Protein 9BUF (pdb70)

Secondary structure (DSSP, 8-state):
--SB--EEETTSSSPP-HHHHHHHHS--EEEEEEEEESSSSSEEETTTB-TTT-TTGGGHHHHHHTT-EEEEEEE-SSSB-GGGT-SSHHHHHHHHHHHHHHHT-SEEEEE--GGGTT-HHHHHHHHHHHHHHHHHSTT-EEEEEEEEETTEE-HHHHHHHHHHHHTT----EEEEEE----TT--S-HHHHHHHHHHHHHHHHHHHTT--HHHHHHTEEEEEBPEE-SBTT-EE-HHHHHHHHHHHHHHT-SEE--B-STT-S-BTTBS-SS-BTTB-SS---TTHHHHHHGGG-/--B--EEETTSSSPP-HHHHHHHH---EEEEEEEEESSSSSEEETTTB-TTT-TTGGGHHHHHHTT-EEEEEEE-SSS--GGGS-SSHHHHHHHHHHHHHHHT-SEEEEE--GGGTT-HHHHHHHHHHHHHHHHHSTT-EEEEEEEEETTEE-HHHHHHHHHHHHTT----EEEEEE----TT--S-HHHHHHHHHHHHHHHHHHHTT--HHHHHHHEEEEEB-EE-SBTT-EE-HHHHHHHHHHHHHHT-SEE--B-STTSS-BTTBS-SS-BTTB-SS---TTHHHHHHTT--

InterPro domains:
  IPR001223 Glycoside hydrolase family 18, catalytic domain [PS51910] (209-504)
  IPR001919 Carbohydrate-binding type-2 domain [PF00553] (44-142)
  IPR001919 Carbohydrate-binding type-2 domain [PS51173] (35-145)
  IPR001919 Carbohydrate-binding type-2 domain [SM00637] (42-142)
  IPR008965 CBM2/CBM3, carbohydrate-binding domain superfamily [SSF49384] (39-143)
  IPR012291 CBM2, carbohydrate-binding domain superfamily [G3DSA:2.60.40.290] (36-145)
  IPR017853 Glycoside hydrolase superfamily [SSF51445] (211-474)
  IPR052750 Glycosyl Hydrolase 18 Chitinase [PTHR42976] (32-504)

Foldseek 3Di:
DDFEAAEAQLVDPPGDDQVVCCVVAVDLEYAYDEWADLQALATARLNDHDPVGRPNLVCQVVSVVVVHHYAYEYDDDDHHGSLVRDDALVSNLVRVVCNCVVSVALEYEYEADDPRLQPLVSLLSPLLSQQVNCVVRPNRAYAYEAEWELQEGDPSVLVSLLSNQVSRHDHQAYEYALADRDPVDLDASLNSQLSHQVNHLVSCCVSVVHDSLSSQLRYEYEYEAAQGQNLSYHCYLVSLLSNLVSCVVRVHNHYYYLHLQQQAADPVEADRHDDNRHRNHDDHHCSSVNSRSVND/DFEAAEAQLPDPPGDDQVVLCVVAVDLEYAYDEWADLQALATARVSPHHCVPRPNLVCQVVSVVVVHHYAYEYDDDPHHGNLNHADALCSNLVNVVVNCVVSVALHYEYEADDPRLQPLVSLLSPLLSQQVVCVVPPNRAYAYEAEWWLLEGDPSVLSSLLSSVVNRHDHQAYEYAQADRDPVDQPASLNSQLSHQVNHLVSCCPSVVHDSLSSQQRYEYEYEAAQGQRQSHHHYLVSLLSNLVSCVVRVYNHYYYLHLQQQAADPVEAASHDDNRHRSHHDHHCSSVNSRSVND

B-factor: mean 22.08, std 6.26, range [10.6, 56.47]

Sequence (591 aa):
TARYAPYVDTSLYPAYDLLATADATGVKEFNLAFITSGGSCAPLWGGVTDLANDKVAAQIGALRAKGGDVRVSFGGAAGHELALNCSSSSALAAAYGKVVDQYKLTKVDFDIEGAALPDTAANTRRAQAIAQLQRSHPGLNVSFTLPVMPEGLTQPGVDLLADAKRNGVRVDAVNIMAMDYGPAYSADMGTYAVQAATATQAQIKGVLGLSDAAAWKAVAVTPMIGVNDVSSSEIFTVDDATQLVDDFAKSKGIGWLSMWSSTRDKQCAAGAVNHADATCSSILQQPLAFTKAFAAYKARYAPYVDTSSLYPAYDLLATADATGVKEFNLAFITSGGSCAPLWGGVTDLANDKVAAQIGALRAKGGDVRVSFGGAAGHELALNCSSSSALAAAYGKVVDQYKLTKVDFDIEGAALPDTAANTRRAQAIAQLQRSHPGLNVSFTLPVMPEGLTQPGVDLLADAKRNGVRVDAVNIMAMDYGPAYSADMGTYAVQAATATQAQIKGVVLGLSDAAAWKAVAVTPMIGVNDVSSEIFTVDDATQLVDFAKSKGIGWLSMWSSTRDKQCAAGAVNHADATCSSILQQPLAFTKAFAAYK

Nearest PDB structures (foldseek):
  3afb-assembly2_B  TM=9.431E-01  e=6.168E-26  Pyrococcus furiosus
  2dsk-assembly1_B  TM=9.433E-01  e=1.462E-25  Pyrococcus furiosus
  3n1a-assembly1_A  TM=5.775E-01  e=7.661E-06  Bacillus cereus
  3n17-assembly1_A  TM=5.831E-01  e=2.038E-05  Bacillus cereus
  3n15-assembly1_A  TM=5.873E-01  e=3.623E-05  Bacillus cereus

Organism: Streptomyces venezuelae (strain ATCC 10712 / CBS 650.69 / DSM 40230 / JCM 4526 / NBRC 13096 / PD 04745) (NCBI:txid953739)

Structure (mmCIF, N/CA/C/O backbone):
data_9BUF
#
_entry.id   9BUF
#
_cell.length_a   77.529
_cell.length_b   54.769
_cell.length_c   144.421
_cell.angle_alpha   90.00
_cell.angle_beta   92.13
_cell.angle_gamma   90.00
#
_symmetry.space_group_name_H-M   'I 1 2 1'
#
loop_
_entity.id
_entity.type
_entity.pdbx_description
1 polymer 'Exochitinase 1'
2 non-polymer 'SULFATE ION'
3 non-polymer 'ACETATE ION'
4 water water
#
loop_
_atom_site.group_PDB
_atom_site.id
_atom_site.type_symbol
_atom_site.label_atom_id
_atom_site.label_alt_id
_atom_site.label_comp_id
_atom_site.label_asym_id
_atom_site.label_entity_id
_atom_site.label_seq_id
_atom_site.pdbx_PDB_ins_code
_atom_site.Cartn_x
_atom_site.Cartn_y
_atom_site.Cartn_z
_atom_site.occupancy
_atom_site.B_iso_or_equiv
_atom_site.auth_seq_id
_atom_site.auth_comp_id
_atom_site.auth_asym_id
_atom_site.auth_atom_id
_atom_site.pdbx_PDB_model_num
ATOM 1 N N . THR A 1 14 ? -32.973 -25.801 -6.493 1.00 41.90 14 THR A N 1
ATOM 2 C CA . THR A 1 14 ? -31.746 -26.144 -7.204 1.00 41.43 14 THR A CA 1
ATOM 3 C C . THR A 1 14 ? -32.059 -26.169 -8.699 1.00 36.19 14 THR A C 1
ATOM 4 O O . THR A 1 14 ? -32.988 -26.857 -9.120 1.00 40.14 14 THR A O 1
ATOM 8 N N . ALA A 1 15 ? -31.295 -25.421 -9.493 1.00 29.16 15 ALA A N 1
ATOM 9 C CA . ALA A 1 15 ? -31.557 -25.304 -10.924 1.00 31.67 15 ALA A CA 1
ATOM 10 C C . ALA A 1 15 ? -30.963 -26.484 -11.688 1.00 32.21 15 ALA A C 1
ATOM 11 O O . ALA A 1 15 ? -29.967 -27.085 -11.269 1.00 29.39 15 ALA A O 1
ATOM 13 N N . ARG A 1 16 ? -31.582 -26.818 -12.824 1.00 24.55 16 ARG A N 1
ATOM 14 C CA . ARG A 1 16 ? -31.206 -28.038 -13.527 1.00 21.68 16 ARG A CA 1
ATOM 15 C C . ARG A 1 16 ? -30.176 -27.814 -14.618 1.00 19.49 16 ARG A C 1
ATOM 16 O O . ARG A 1 16 ? -29.616 -28.789 -15.127 1.00 19.07 16 ARG A O 1
ATOM 24 N N . TYR A 1 17 ? -29.900 -26.567 -14.979 1.00 18.37 17 TYR A N 1
ATOM 25 C CA . TYR A 1 17 ? -28.896 -26.288 -15.992 1.00 16.62 17 TYR A CA 1
ATOM 26 C C . TYR A 1 17 ? -28.247 -24.968 -15.622 1.00 17.80 17 TYR A C 1
ATOM 27 O O . TYR A 1 17 ? -28.948 -23.967 -15.451 1.00 19.80 17 TYR A O 1
ATOM 36 N N . ALA A 1 18 ? -26.924 -24.969 -15.467 1.00 19.23 18 ALA A N 1
ATOM 37 C CA . ALA A 1 18 ? -26.194 -23.762 -15.074 1.00 18.84 18 ALA A CA 1
ATOM 38 C C . ALA A 1 18 ? -24.833 -23.800 -15.739 1.00 19.29 18 ALA A C 1
ATOM 39 O O . ALA A 1 18 ? -23.868 -24.341 -15.182 1.00 18.32 18 ALA A O 1
ATOM 41 N N . PRO A 1 19 ? -24.718 -23.241 -16.942 1.00 12.85 19 PRO A N 1
ATOM 42 C CA . PRO A 1 19 ? -23.455 -23.332 -17.684 1.00 15.47 19 PRO A CA 1
ATOM 43 C C . PRO A 1 19 ? -22.360 -22.511 -17.025 1.00 16.73 19 PRO A C 1
ATOM 44 O O . PRO A 1 19 ? -22.625 -21.522 -16.332 1.00 16.73 19 PRO A O 1
ATOM 48 N N . TYR A 1 20 ? -21.118 -22.924 -17.262 1.00 13.79 20 TYR A N 1
ATOM 49 C CA . TYR A 1 20 ? -19.974 -22.199 -16.715 1.00 14.80 20 TYR A CA 1
ATOM 50 C C . TYR A 1 20 ? -19.708 -20.946 -17.531 1.00 15.50 20 TYR A C 1
ATOM 51 O O . TYR A 1 20 ? -19.800 -20.961 -18.768 1.00 13.71 20 TYR A O 1
ATOM 60 N N . VAL A 1 21 ? -19.353 -19.874 -16.827 1.00 14.35 21 VAL A N 1
ATOM 61 C CA . VAL A 1 21 ? -19.000 -18.581 -17.417 1.00 16.37 21 VAL A CA 1
ATOM 62 C C . VAL A 1 21 ? -17.620 -18.197 -16.908 1.00 14.23 21 VAL A C 1
ATOM 63 O O . VAL A 1 21 ? -17.453 -17.922 -15.715 1.00 14.44 21 VAL A O 1
ATOM 67 N N . ASP A 1 22 ? -16.635 -18.159 -17.801 1.00 17.79 22 ASP A N 1
ATOM 68 C CA . ASP A 1 22 ? -15.289 -17.735 -17.423 1.00 16.90 22 ASP A CA 1
ATOM 69 C C . ASP A 1 22 ? -15.263 -16.211 -17.357 1.00 18.24 22 ASP A C 1
ATOM 70 O O . ASP A 1 22 ? -15.317 -15.537 -18.394 1.00 19.44 22 ASP A O 1
ATOM 75 N N . THR A 1 23 ? -15.177 -15.663 -16.139 1.00 17.00 23 THR A N 1
ATOM 76 C CA . THR A 1 23 ? -15.241 -14.216 -15.973 1.00 16.96 23 THR A CA 1
ATOM 77 C C . THR A 1 23 ? -13.972 -13.512 -16.438 1.00 18.09 23 THR A C 1
ATOM 78 O O . THR A 1 23 ? -13.984 -12.286 -16.567 1.00 20.21 23 THR A O 1
ATOM 82 N N . SER A 1 24 ? -12.885 -14.241 -16.689 1.00 19.30 24 SER A N 1
ATOM 83 C CA . SER A 1 24 ? -11.650 -13.592 -17.110 1.00 20.56 24 SER A CA 1
ATOM 84 C C . SER A 1 24 ? -11.708 -13.133 -18.560 1.00 20.26 24 SER A C 1
ATOM 85 O O . SER A 1 24 ? -10.954 -12.232 -18.940 1.00 20.00 24 SER A O 1
ATOM 88 N N . LEU A 1 25 ? -12.589 -13.721 -19.364 1.00 16.81 25 LEU A N 1
ATOM 89 C CA . LEU A 1 25 ? -12.623 -13.425 -20.791 1.00 17.15 25 LEU A CA 1
ATOM 90 C C . LEU A 1 25 ? -13.226 -12.054 -21.048 1.00 16.21 25 LEU A C 1
ATOM 91 O O . LEU A 1 25 ? -14.206 -11.652 -20.412 1.00 16.98 25 LEU A O 1
ATOM 96 N N . TYR A 1 26 ? -12.627 -11.338 -21.989 1.00 20.00 26 TYR A N 1
ATOM 97 C CA . TYR A 1 26 ? -13.059 -10.041 -22.477 1.00 18.47 26 TYR A CA 1
ATOM 98 C C . TYR A 1 26 ? -13.765 -10.189 -23.823 1.00 20.56 26 TYR A C 1
ATOM 99 O O . TYR A 1 26 ? -13.259 -10.879 -24.718 1.00 21.08 26 TYR A O 1
ATOM 108 N N . PRO A 1 27 ? -14.902 -9.516 -24.011 1.00 19.41 27 PRO A N 1
ATOM 109 C CA . PRO A 1 27 ? -15.580 -8.643 -23.043 1.00 18.93 27 PRO A CA 1
ATOM 110 C C . PRO A 1 27 ? -16.308 -9.489 -22.018 1.00 21.15 27 PRO A C 1
ATOM 111 O O . PRO A 1 27 ? -16.517 -10.683 -22.235 1.00 17.27 27 PRO A O 1
ATOM 115 N N . ALA A 1 28 ? -16.614 -8.901 -20.861 1.00 19.69 28 ALA A N 1
ATOM 116 C CA . ALA A 1 28 ? -17.367 -9.600 -19.834 1.00 20.19 28 ALA A CA 1
ATOM 117 C C . ALA A 1 28 ? -18.646 -10.177 -20.426 1.00 18.20 28 ALA A C 1
ATOM 118 O O . ALA A 1 28 ? -19.399 -9.476 -21.108 1.00 19.32 28 ALA A O 1
ATOM 120 N N . TYR A 1 29 ? -18.862 -11.471 -20.180 1.00 18.71 29 TYR A N 1
ATOM 121 C CA . TYR A 1 29 ? -20.087 -12.148 -20.575 1.00 19.06 29 TYR A CA 1
ATOM 122 C C . TYR A 1 29 ? -21.300 -11.406 -20.033 1.00 23.42 29 TYR A C 1
ATOM 123 O O . TYR A 1 29 ? -21.297 -10.943 -18.895 1.00 23.45 29 TYR A O 1
ATOM 132 N N . ASP A 1 30 ? -22.344 -11.285 -20.858 1.00 22.64 30 ASP A N 1
ATOM 133 C CA . ASP A 1 30 ? -23.568 -10.586 -20.466 1.00 22.27 30 ASP A CA 1
ATOM 134 C C . ASP A 1 30 ? -24.553 -11.649 -19.990 1.00 22.74 30 ASP A C 1
ATOM 135 O O . ASP A 1 30 ? -25.208 -12.308 -20.801 1.00 23.86 30 ASP A O 1
ATOM 140 N N . LEU A 1 31 ? -24.660 -11.810 -18.666 1.00 22.16 31 LEU A N 1
ATOM 141 C CA . LEU A 1 31 ? -25.568 -12.812 -18.110 1.00 21.65 31 LEU A CA 1
ATOM 142 C C . LEU A 1 31 ? -27.021 -12.489 -18.439 1.00 23.37 31 LEU A C 1
ATOM 143 O O . LEU A 1 31 ? -27.787 -13.372 -18.851 1.00 22.04 31 LEU A O 1
ATOM 148 N N . LEU A 1 32 ? -27.414 -11.227 -18.278 1.00 22.80 32 LEU A N 1
ATOM 149 C CA . LEU A 1 32 ? -28.807 -10.850 -18.478 1.00 22.31 32 LEU A CA 1
ATOM 150 C C . LEU A 1 32 ? -29.231 -11.015 -19.933 1.00 28.41 32 LEU A C 1
ATOM 151 O O . LEU A 1 32 ? -30.388 -11.355 -20.215 1.00 21.83 32 LEU A O 1
ATOM 156 N N . ALA A 1 33 ? -28.319 -10.747 -20.867 1.00 25.46 33 ALA A N 1
ATOM 157 C CA . ALA A 1 33 ? -28.661 -10.878 -22.275 1.00 25.79 33 ALA A CA 1
ATOM 158 C C . ALA A 1 33 ? -28.934 -12.331 -22.626 1.00 26.00 33 ALA A C 1
ATOM 159 O O . ALA A 1 33 ? -29.837 -12.627 -23.419 1.00 25.45 33 ALA A O 1
ATOM 161 N N . THR A 1 34 ? -28.172 -13.250 -22.030 1.00 26.87 34 THR A N 1
ATOM 162 C CA . THR A 1 34 ? -28.422 -14.670 -22.256 1.00 26.17 34 THR A CA 1
ATOM 163 C C . THR A 1 34 ? -29.741 -15.093 -21.630 1.00 27.28 34 THR A C 1
ATOM 164 O O . THR A 1 34 ? -30.518 -15.834 -22.245 1.00 22.57 34 THR A O 1
ATOM 168 N N . ALA A 1 35 ? -30.030 -14.593 -20.429 1.00 23.26 35 ALA A N 1
ATOM 169 C CA . ALA A 1 35 ? -31.298 -14.911 -19.783 1.00 23.77 35 ALA A CA 1
ATOM 170 C C . ALA A 1 35 ? -32.484 -14.422 -20.609 1.00 24.35 35 ALA A C 1
ATOM 171 O O . ALA A 1 35 ? -33.507 -15.107 -20.701 1.00 29.24 35 ALA A O 1
ATOM 173 N N . ASP A 1 36 ? -32.374 -13.235 -21.209 1.00 27.62 36 ASP A N 1
ATOM 174 C CA . ASP A 1 36 ? -33.458 -12.739 -22.053 1.00 28.11 36 ASP A CA 1
ATOM 175 C C . ASP A 1 36 ? -33.627 -13.598 -23.298 1.00 26.24 36 ASP A C 1
ATOM 176 O O . ASP A 1 36 ? -34.755 -13.867 -23.730 1.00 29.14 36 ASP A O 1
ATOM 181 N N . ALA A 1 37 ? -32.520 -14.047 -23.881 1.00 26.88 37 ALA A N 1
ATOM 182 C CA . ALA A 1 37 ? -32.577 -14.733 -25.164 1.00 23.72 37 ALA A CA 1
ATOM 183 C C . ALA A 1 37 ? -32.975 -16.196 -25.023 1.00 25.94 37 ALA A C 1
ATOM 184 O O . A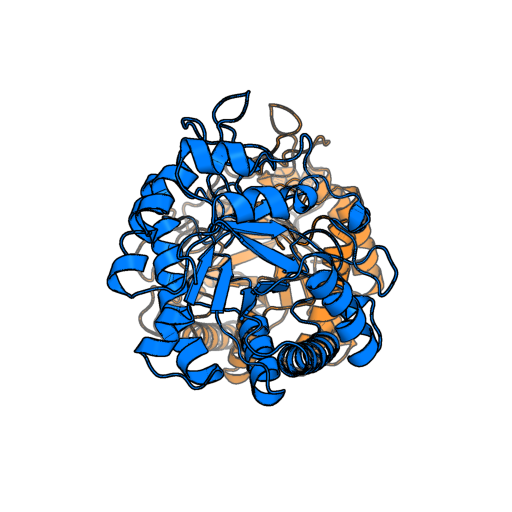LA A 1 37 ? -33.489 -16.786 -25.979 1.00 26.11 37 ALA A O 1
ATOM 186 N N . THR A 1 38 ? -32.724 -16.805 -23.859 1.00 24.46 38 THR A N 1
ATOM 187 C CA . THR A 1 38 ? -32.894 -18.247 -23.697 1.00 21.82 38 THR A CA 1
ATOM 188 C C . THR A 1 38 ? -33.738 -18.652 -22.505 1.00 24.36 38 THR A C 1
ATOM 189 O O . THR A 1 38 ? -34.193 -19.806 -22.460 1.00 23.80 38 THR A O 1
ATOM 193 N N . GLY A 1 39 ? -33.955 -17.766 -21.539 1.00 23.30 39 GLY A N 1
ATOM 194 C CA . GLY A 1 39 ? -34.567 -18.134 -20.289 1.00 25.17 39 GLY A CA 1
ATOM 195 C C . GLY A 1 39 ? -33.616 -18.732 -19.279 1.00 21.97 39 GLY A C 1
ATOM 196 O O . GLY A 1 39 ? -34.001 -18.908 -18.117 1.00 23.98 39 GLY A O 1
ATOM 197 N N . VAL A 1 40 ? -32.392 -19.057 -19.677 1.00 20.79 40 VAL A N 1
ATOM 198 C CA . VAL A 1 40 ? -31.420 -19.617 -18.745 1.00 19.35 40 VAL A CA 1
ATOM 199 C C . VAL A 1 40 ? -30.890 -18.470 -17.900 1.00 22.65 40 VAL A C 1
ATOM 200 O O . VAL A 1 40 ? -30.301 -17.523 -18.429 1.00 20.03 40 VAL A O 1
ATOM 204 N N . LYS A 1 41 ? -31.112 -18.541 -16.587 1.00 18.84 41 LYS A N 1
ATOM 205 C CA . LYS A 1 41 ? -30.677 -17.451 -15.729 1.00 21.60 41 LYS A CA 1
ATOM 206 C C . LYS A 1 41 ? -29.946 -17.986 -14.512 1.00 20.97 41 LYS A C 1
ATOM 207 O O . LYS A 1 41 ? -29.919 -17.338 -13.463 1.00 19.22 41 LYS A O 1
ATOM 213 N N . GLU A 1 42 ? -29.352 -19.173 -14.643 1.00 18.29 42 GLU A N 1
ATOM 214 C CA . GLU A 1 42 ? -28.481 -19.726 -13.612 1.00 19.13 42 GLU A CA 1
ATOM 215 C C . GLU A 1 42 ? -27.150 -20.074 -14.248 1.00 22.40 42 GLU A C 1
ATOM 216 O O . GLU A 1 42 ? -27.114 -20.652 -15.340 1.00 18.22 42 GLU A O 1
ATOM 222 N N . PHE A 1 43 ? -26.062 -19.699 -13.576 1.00 16.50 43 PHE A N 1
ATOM 223 C CA . PHE A 1 43 ? -24.726 -19.802 -14.139 1.00 17.39 43 PHE A CA 1
ATOM 224 C C . PHE A 1 43 ? -23.751 -20.271 -13.068 1.00 20.20 43 PHE A C 1
ATOM 225 O O . PHE A 1 43 ? -23.950 -20.015 -11.879 1.00 17.36 43 PHE A O 1
ATOM 233 N N . ASN A 1 44 ? -22.711 -20.989 -13.503 1.00 19.10 44 ASN A N 1
ATOM 234 C CA . ASN A 1 44 ? -21.546 -21.289 -12.669 1.00 18.63 44 ASN A CA 1
ATOM 235 C C . ASN A 1 44 ? -20.478 -20.261 -13.038 1.00 18.42 44 ASN A C 1
ATOM 236 O O . ASN A 1 44 ? -19.837 -20.375 -14.083 1.00 19.15 44 ASN A O 1
ATOM 241 N N . LEU A 1 45 ? -20.307 -19.234 -12.202 1.00 17.24 45 LEU A N 1
ATOM 242 C CA . LEU A 1 45 ? -19.258 -18.247 -12.435 1.00 15.93 45 LEU A CA 1
ATOM 243 C C . LEU A 1 45 ? -17.904 -18.823 -12.046 1.00 16.72 45 LEU A C 1
ATOM 244 O O . LEU A 1 45 ? -17.755 -19.400 -10.967 1.00 18.78 45 LEU A O 1
ATOM 249 N N . ALA A 1 46 ? -16.908 -18.637 -12.912 1.00 17.09 46 ALA A N 1
ATOM 250 C CA . ALA A 1 46 ? -15.627 -19.327 -12.807 1.00 16.35 46 ALA A CA 1
ATOM 251 C C . ALA A 1 46 ? -14.493 -18.368 -13.172 1.00 16.02 46 ALA A C 1
ATOM 252 O O . ALA A 1 46 ? -14.635 -17.576 -14.106 1.00 15.41 46 ALA A O 1
ATOM 254 N N . PHE A 1 47 ? -13.365 -18.430 -12.457 1.00 16.12 47 PHE A N 1
ATOM 255 C CA . PHE A 1 47 ? -12.965 -19.236 -11.287 1.00 15.69 47 PHE A CA 1
ATOM 256 C C . PHE A 1 47 ? -12.301 -18.363 -10.224 1.00 16.77 47 PHE A C 1
ATOM 257 O O . PHE A 1 47 ? -11.525 -17.456 -10.532 1.00 17.63 47 PHE A O 1
ATOM 265 N N . ILE A 1 48 ? -12.543 -18.689 -8.971 1.00 17.85 48 ILE A N 1
ATOM 266 C CA . ILE A 1 48 ? -11.785 -18.093 -7.876 1.00 17.69 48 ILE A CA 1
ATOM 267 C C . ILE A 1 48 ? -10.551 -18.955 -7.635 1.00 17.60 48 ILE A C 1
ATOM 268 O O . ILE A 1 48 ? -10.665 -20.159 -7.363 1.00 17.77 48 ILE A O 1
ATOM 273 N N . THR A 1 49 ? -9.370 -18.347 -7.749 1.00 18.43 49 THR A N 1
ATOM 274 C CA . THR A 1 49 ? -8.111 -19.012 -7.444 1.00 18.87 49 THR A CA 1
ATOM 275 C C . THR A 1 49 ? -7.239 -18.083 -6.608 1.00 18.92 49 THR A C 1
ATOM 276 O O . THR A 1 49 ? -7.642 -16.978 -6.236 1.00 19.46 49 THR A O 1
ATOM 280 N N . SER A 1 50 ? -6.025 -18.539 -6.321 1.00 19.44 50 SER A N 1
ATOM 281 C CA . SER A 1 50 ? -5.062 -17.764 -5.550 1.00 25.25 50 SER A CA 1
ATOM 282 C C . SER A 1 50 ? -4.115 -17.008 -6.475 1.00 23.38 50 SER A C 1
ATOM 283 O O . SER A 1 50 ? -3.653 -17.551 -7.482 1.00 23.52 50 SER A O 1
ATOM 286 N N . GLY A 1 51 ? -3.790 -15.776 -6.100 1.00 20.88 51 GLY A N 1
ATOM 287 C CA . GLY A 1 51 ? -2.784 -15.010 -6.814 1.00 26.57 51 GLY A CA 1
ATOM 288 C C . GLY A 1 51 ? -1.422 -15.045 -6.152 1.00 27.78 51 GLY A C 1
ATOM 289 O O . GLY A 1 51 ? -0.566 -14.195 -6.415 1.00 30.79 51 GLY A O 1
ATOM 290 N N . GLY A 1 52 ? -1.204 -16.038 -5.294 1.00 25.44 52 GLY A N 1
ATOM 291 C CA . GLY A 1 52 ? 0.026 -16.155 -4.531 1.00 29.34 52 GLY A CA 1
ATOM 292 C C . GLY A 1 52 ? -0.163 -16.023 -3.039 1.00 29.55 52 GLY A C 1
ATOM 293 O O . GLY A 1 52 ? 0.785 -16.279 -2.273 1.00 30.15 52 GLY A O 1
ATOM 294 N N . SER A 1 53 ? -1.351 -15.639 -2.588 1.00 25.08 53 SER A N 1
ATOM 295 C CA . SER A 1 53 ? -1.648 -15.513 -1.172 1.00 24.87 53 SER A CA 1
ATOM 296 C C . SER A 1 53 ? -2.876 -16.343 -0.849 1.00 29.10 53 SER A C 1
ATOM 297 O O . SER A 1 53 ? -3.582 -16.823 -1.741 1.00 25.16 53 SER A O 1
ATOM 300 N N . CYS A 1 54 ? -3.142 -16.500 0.446 1.00 24.90 54 CYS A N 1
ATOM 301 C CA . CYS A 1 54 ? -4.370 -17.149 0.899 1.00 25.44 54 CYS A CA 1
ATOM 302 C C . CYS A 1 54 ? -5.495 -16.112 0.875 1.00 26.33 54 CYS A C 1
ATOM 303 O O . CYS A 1 54 ? -5.983 -15.630 1.898 1.00 30.97 54 CYS A O 1
ATOM 306 N N . ALA A 1 55 ? -5.889 -15.750 -0.341 1.00 23.99 55 ALA A N 1
ATOM 307 C CA . ALA A 1 55 ? -6.823 -14.661 -0.566 1.00 24.17 55 ALA A CA 1
ATOM 308 C C . ALA A 1 55 ? -7.470 -14.883 -1.930 1.00 23.02 55 ALA A C 1
ATOM 309 O O . ALA A 1 55 ? -6.764 -15.139 -2.909 1.00 22.37 55 ALA A O 1
ATOM 311 N N . PRO A 1 56 ? -8.792 -14.810 -2.025 1.00 22.82 56 PRO A N 1
ATOM 312 C CA . PRO A 1 56 ? -9.466 -15.181 -3.275 1.00 21.75 56 PRO A CA 1
ATOM 313 C C . PRO A 1 56 ? -9.424 -14.073 -4.314 1.00 21.67 56 PRO A C 1
ATOM 314 O O . PRO A 1 56 ? -9.587 -12.889 -4.006 1.00 24.43 56 PRO A O 1
ATOM 318 N N . LEU A 1 57 ? -9.211 -14.479 -5.561 1.00 21.22 57 LEU A N 1
ATOM 319 C CA . LEU A 1 57 ? -9.167 -13.556 -6.683 1.00 20.62 57 LEU A CA 1
ATOM 320 C C . LEU A 1 57 ? -9.766 -14.258 -7.887 1.00 19.57 57 LEU A C 1
ATOM 321 O O . LEU A 1 57 ? -9.555 -15.455 -8.078 1.00 18.91 57 LEU A O 1
ATOM 326 N N . TRP A 1 58 ? -10.503 -13.506 -8.694 1.00 19.52 58 TRP A N 1
ATOM 327 C CA . TRP A 1 58 ? -11.008 -14.051 -9.947 1.00 18.62 58 TRP A CA 1
ATOM 328 C C . TRP A 1 58 ? -9.856 -14.226 -10.921 1.00 20.54 58 TRP A C 1
ATOM 329 O O . TRP A 1 58 ? -9.100 -13.280 -11.177 1.00 18.69 58 TRP A O 1
ATOM 340 N N . GLY A 1 59 ? -9.725 -15.433 -11.466 1.00 20.50 59 GLY A N 1
ATOM 341 C CA . GLY A 1 59 ? -8.626 -15.724 -12.370 1.00 19.64 59 GLY A CA 1
ATOM 342 C C . GLY A 1 59 ? -7.256 -15.522 -11.758 1.00 22.50 59 GLY A C 1
ATOM 343 O O . GLY A 1 59 ? -6.283 -15.298 -12.487 1.00 20.67 59 GLY A O 1
ATOM 344 N N . GLY A 1 60 ? -7.153 -15.580 -10.430 1.00 20.92 60 GLY A N 1
ATOM 345 C CA . GLY A 1 60 ? -5.909 -15.306 -9.750 1.00 21.66 60 GLY A CA 1
ATOM 346 C C . GLY A 1 60 ? -5.435 -13.866 -9.784 1.00 20.82 60 GLY A C 1
ATOM 347 O O . GLY A 1 60 ? -4.324 -13.596 -9.306 1.00 26.06 60 GLY A O 1
ATOM 348 N N . VAL A 1 61 ? -6.220 -12.922 -10.328 1.00 21.70 61 VAL A N 1
ATOM 349 C CA . VAL A 1 61 ? -5.722 -11.550 -10.477 1.00 22.39 61 VAL A CA 1
ATOM 350 C C . VAL A 1 61 ? -6.753 -10.454 -10.211 1.00 21.07 61 VAL A C 1
ATOM 351 O O . VAL A 1 61 ? -6.377 -9.306 -9.948 1.00 27.21 61 VAL A O 1
ATOM 355 N N . THR A 1 62 ? -8.041 -10.767 -10.260 1.00 21.30 62 THR A N 1
ATOM 356 C CA . THR A 1 62 ? -9.070 -9.729 -10.218 1.00 24.05 62 THR A CA 1
ATOM 357 C C . THR A 1 62 ? -9.728 -9.678 -8.848 1.00 25.18 62 THR A C 1
ATOM 358 O O . THR A 1 62 ? -10.161 -10.708 -8.324 1.00 23.99 62 THR A O 1
ATOM 362 N N . ASP A 1 63 ? -9.798 -8.476 -8.275 1.00 27.36 63 ASP A N 1
ATOM 363 C CA . ASP A 1 63 ? -10.384 -8.302 -6.955 1.00 23.79 63 ASP A CA 1
ATOM 364 C C . ASP A 1 63 ? -11.879 -8.597 -6.990 1.00 26.11 63 ASP A C 1
ATOM 365 O O . ASP A 1 63 ? -12.538 -8.462 -8.026 1.00 25.70 63 ASP A O 1
ATOM 370 N N . LEU A 1 64 ? -12.417 -8.985 -5.831 1.00 27.92 64 LEU A N 1
ATOM 371 C CA . LEU A 1 64 ? -13.815 -9.401 -5.763 1.00 27.05 64 LEU A CA 1
ATOM 372 C C . LEU A 1 64 ? -14.761 -8.275 -6.150 1.00 25.64 64 LEU A C 1
ATOM 373 O O . LEU A 1 64 ? -15.761 -8.508 -6.837 1.00 27.30 64 LEU A O 1
ATOM 378 N N . ALA A 1 65 ? -14.470 -7.049 -5.719 1.00 27.90 65 ALA A N 1
ATOM 379 C CA . ALA A 1 65 ? -15.368 -5.938 -6.006 1.00 27.90 65 ALA A CA 1
ATOM 380 C C . ALA A 1 65 ? -15.288 -5.460 -7.453 1.00 28.22 65 ALA A C 1
ATOM 381 O O . ALA A 1 65 ? -16.159 -4.698 -7.887 1.00 28.12 65 ALA A O 1
ATOM 383 N N . ASN A 1 66 ? -14.291 -5.904 -8.212 1.00 25.22 66 ASN A N 1
ATOM 384 C CA . ASN A 1 66 ? -14.025 -5.355 -9.534 1.00 29.92 66 ASN A CA 1
ATOM 385 C C . ASN A 1 66 ? -14.477 -6.262 -10.672 1.00 23.76 66 ASN A C 1
ATOM 386 O O . ASN A 1 66 ? -14.557 -5.795 -11.815 1.00 25.33 66 ASN A O 1
ATOM 391 N N . ASP A 1 67 ? -14.766 -7.533 -10.402 1.00 22.85 67 ASP A N 1
ATOM 392 C CA . ASP A 1 67 ? -15.093 -8.461 -11.485 1.00 22.05 67 ASP A CA 1
ATOM 393 C C . ASP A 1 67 ? -16.390 -8.051 -12.177 1.00 21.88 67 ASP A C 1
ATOM 394 O O . ASP A 1 67 ? -17.439 -7.932 -11.539 1.00 22.40 67 ASP A O 1
ATOM 399 N N . LYS A 1 68 ? -16.317 -7.845 -13.490 1.00 21.98 68 LYS A N 1
ATOM 400 C CA . LYS A 1 68 ? -17.448 -7.289 -14.221 1.00 25.25 68 LYS A CA 1
ATOM 401 C C . LYS A 1 68 ? -18.557 -8.303 -14.498 1.00 23.02 68 LYS A C 1
ATOM 402 O O . LYS A 1 68 ? -19.671 -7.892 -14.850 1.00 22.53 68 LYS A O 1
ATOM 408 N N . VAL A 1 69 ? -18.293 -9.602 -14.361 1.00 22.67 69 VAL A N 1
ATOM 409 C CA . VAL A 1 69 ? -19.382 -10.576 -14.438 1.00 21.22 69 VAL A CA 1
ATOM 410 C C . VAL A 1 69 ? -20.040 -10.778 -13.082 1.00 20.41 69 VAL A C 1
ATOM 411 O O . VAL A 1 69 ? -21.270 -10.841 -12.989 1.00 21.86 69 VAL A O 1
ATOM 415 N N . ALA A 1 70 ? -19.241 -10.880 -12.014 1.00 20.30 70 ALA A N 1
ATOM 416 C CA . ALA A 1 70 ? -19.821 -11.003 -10.684 1.00 21.04 70 ALA A CA 1
ATOM 417 C C . ALA A 1 70 ? -20.604 -9.754 -10.301 1.00 22.18 70 ALA A C 1
ATOM 418 O O . ALA A 1 70 ? -21.597 -9.850 -9.574 1.00 22.73 70 ALA A O 1
ATOM 420 N N . ALA A 1 71 ? -20.202 -8.584 -10.810 1.00 22.77 71 ALA A N 1
ATOM 421 C CA . ALA A 1 71 ? -20.970 -7.360 -10.585 1.00 24.10 71 ALA A CA 1
ATOM 422 C C . ALA A 1 71 ? -22.403 -7.459 -11.097 1.00 24.94 71 ALA A C 1
ATOM 423 O O . ALA A 1 71 ? -23.244 -6.635 -10.722 1.00 25.40 71 ALA A O 1
ATOM 425 N N . GLN A 1 72 ? -22.701 -8.425 -11.958 1.00 23.12 72 GLN A N 1
ATOM 426 C CA . GLN A 1 72 ? -24.049 -8.545 -12.497 1.00 24.69 72 GLN A CA 1
ATOM 427 C C . GLN A 1 72 ? -24.978 -9.362 -11.610 1.00 26.59 72 GLN A C 1
ATOM 428 O O . GLN A 1 72 ? -26.159 -9.503 -11.946 1.00 24.46 72 GLN A O 1
ATOM 434 N N . ILE A 1 73 ? -24.478 -9.912 -10.500 1.00 23.17 73 ILE A N 1
ATOM 435 C CA . ILE A 1 73 ? -25.257 -10.883 -9.734 1.00 23.08 73 ILE A CA 1
ATOM 436 C C . ILE A 1 73 ? -26.543 -10.257 -9.216 1.00 24.36 73 ILE A C 1
ATOM 437 O O . ILE A 1 73 ? -27.612 -10.881 -9.245 1.00 24.33 73 ILE A O 1
ATOM 442 N N . GLY A 1 74 ? -26.465 -9.016 -8.736 1.00 25.59 74 GLY A N 1
ATOM 443 C CA . GLY A 1 74 ? -27.655 -8.372 -8.204 1.00 27.59 74 GLY A CA 1
ATOM 444 C C . GLY A 1 74 ? -28.729 -8.178 -9.256 1.00 29.73 74 GLY A C 1
ATOM 445 O O . GLY A 1 74 ? -29.921 -8.342 -8.981 1.00 29.47 74 GLY A O 1
ATOM 446 N N . ALA A 1 75 ? -28.323 -7.827 -10.477 1.00 29.82 75 ALA A N 1
ATOM 447 C CA . ALA A 1 75 ? -29.297 -7.624 -11.545 1.00 26.96 75 ALA A CA 1
ATOM 448 C C . ALA A 1 75 ? -29.881 -8.952 -12.008 1.00 28.51 75 ALA A C 1
ATOM 449 O O . ALA A 1 75 ? -31.073 -9.040 -12.320 1.00 30.30 75 ALA A O 1
ATOM 451 N N . LEU A 1 76 ? -29.058 -10.003 -12.049 1.00 24.90 76 LEU A N 1
ATOM 452 C CA . LEU A 1 76 ? -29.574 -11.316 -12.414 1.00 25.44 76 LEU A CA 1
ATOM 453 C C . LEU A 1 76 ? -30.574 -11.812 -11.379 1.00 28.00 76 LEU A C 1
ATOM 454 O O . LEU A 1 76 ? -31.609 -12.391 -11.729 1.00 26.64 76 LEU A O 1
ATOM 459 N N . ARG A 1 77 ? -30.276 -11.597 -10.093 1.00 24.65 77 ARG A N 1
ATOM 460 C CA . ARG A 1 77 ? -31.192 -12.031 -9.051 1.00 25.35 77 ARG A CA 1
ATOM 461 C C . ARG A 1 77 ? -32.507 -11.274 -9.127 1.00 29.45 77 ARG A C 1
ATOM 462 O O . ARG A 1 77 ? -33.562 -11.843 -8.827 1.00 29.08 77 ARG A O 1
ATOM 470 N N . ALA A 1 78 ? -32.463 -10.001 -9.546 1.00 29.16 78 ALA A N 1
ATOM 471 C CA . ALA A 1 78 ? -33.687 -9.228 -9.734 1.00 29.54 78 ALA A CA 1
ATOM 472 C C . ALA A 1 78 ? -34.595 -9.842 -10.795 1.00 33.76 78 ALA A C 1
ATOM 473 O O . ALA A 1 78 ? -35.819 -9.713 -10.697 1.00 33.43 78 ALA A O 1
ATOM 475 N N . LYS A 1 79 ? -34.028 -10.486 -11.822 1.00 29.29 79 LYS A N 1
ATOM 476 C CA . LYS A 1 79 ? -34.816 -11.281 -12.769 1.00 30.74 79 LYS A CA 1
ATOM 477 C C . LYS A 1 79 ? -35.112 -12.684 -12.271 1.00 32.35 79 LYS A C 1
ATOM 478 O O . LYS A 1 79 ? -35.642 -13.493 -13.045 1.00 31.00 79 LYS A O 1
ATOM 484 N N . GLY A 1 80 ? -34.779 -12.993 -11.020 1.00 27.86 80 GLY A N 1
ATOM 485 C CA . GLY A 1 80 ? -35.049 -14.294 -10.455 1.00 25.45 80 GLY A CA 1
ATOM 486 C C . GLY A 1 80 ? -33.997 -15.343 -10.726 1.00 30.16 80 GLY A C 1
ATOM 487 O O . GLY A 1 80 ? -34.240 -16.525 -10.449 1.00 34.09 80 GLY A O 1
ATOM 488 N N . GLY A 1 81 ? -32.842 -14.961 -11.270 1.00 23.40 81 GLY A N 1
ATOM 489 C CA . GLY A 1 81 ? -31.760 -15.900 -11.479 1.00 21.80 81 GLY A CA 1
ATOM 490 C C . GLY A 1 81 ? -30.824 -15.945 -10.282 1.00 22.50 81 GLY A C 1
ATOM 491 O O . GLY A 1 81 ? -31.042 -15.287 -9.264 1.00 22.88 81 GLY A O 1
ATOM 492 N N . ASP A 1 82 ? -29.761 -16.736 -10.418 1.00 20.79 82 ASP A N 1
ATOM 493 C CA . ASP A 1 82 ? -28.754 -16.847 -9.363 1.00 21.40 82 ASP A CA 1
ATOM 494 C C . ASP A 1 82 ? -27.490 -17.450 -9.955 1.00 22.04 82 ASP A C 1
ATOM 495 O O . ASP A 1 82 ? -27.462 -17.863 -11.119 1.00 20.07 82 ASP A O 1
ATOM 500 N N . VAL A 1 83 ? -26.443 -17.518 -9.124 1.00 21.66 83 VAL A N 1
ATOM 501 C CA . VAL A 1 83 ? -25.149 -18.046 -9.534 1.00 18.68 83 VAL A CA 1
ATOM 502 C C . VAL A 1 83 ? -24.598 -18.977 -8.472 1.00 21.40 83 VAL A C 1
ATOM 503 O O . VAL A 1 83 ? -24.873 -18.831 -7.277 1.00 20.23 83 VAL A O 1
ATOM 507 N N . ARG A 1 84 ? -23.804 -19.930 -8.941 1.00 17.91 84 ARG A N 1
ATOM 508 C CA . ARG A 1 84 ? -22.913 -20.746 -8.140 1.00 18.43 84 ARG A CA 1
ATOM 509 C C . ARG A 1 84 ? -21.494 -20.307 -8.474 1.00 18.51 84 ARG A C 1
ATOM 510 O O . ARG A 1 84 ? -21.132 -20.244 -9.646 1.00 19.13 84 ARG A O 1
ATOM 518 N N . VAL A 1 85 ? -20.686 -19.978 -7.460 1.00 17.75 85 VAL A N 1
ATOM 519 C CA . VAL A 1 85 ? -19.314 -19.571 -7.741 1.00 17.52 85 VAL A CA 1
ATOM 520 C C . VAL A 1 85 ? -18.413 -20.788 -7.646 1.00 17.88 85 VAL A C 1
ATOM 521 O O . VAL A 1 85 ? -18.555 -21.614 -6.743 1.00 18.32 85 VAL A O 1
ATOM 525 N N . SER A 1 86 ? -17.485 -20.899 -8.588 1.00 17.39 86 SER A N 1
ATOM 526 C CA . SER A 1 86 ? -16.644 -22.073 -8.733 1.00 18.14 86 SER A CA 1
ATOM 527 C C . SER A 1 86 ? -15.207 -21.716 -8.388 1.00 16.16 86 SER A C 1
ATOM 528 O O . SER A 1 86 ? -14.667 -20.735 -8.909 1.00 16.59 86 SER A O 1
ATOM 531 N N . PHE A 1 87 ? -14.603 -22.521 -7.515 1.00 16.39 87 PHE A N 1
ATOM 532 C CA . PHE A 1 87 ? -13.225 -22.363 -7.061 1.00 16.71 87 PHE A CA 1
ATOM 533 C C . PHE A 1 87 ? -12.343 -23.413 -7.726 1.00 16.21 87 PHE A C 1
ATOM 534 O O . PHE A 1 87 ? -12.700 -24.592 -7.748 1.00 17.00 87 PHE A O 1
ATOM 542 N N . GLY A 1 88 ? -11.181 -23.012 -8.215 1.00 16.16 88 GLY A N 1
ATOM 543 C CA . GLY A 1 88 ? -10.271 -23.949 -8.858 1.00 15.83 88 GLY A CA 1
ATOM 544 C C . GLY A 1 88 ? -10.286 -23.794 -10.375 1.00 15.75 88 GLY A C 1
ATOM 545 O O . GLY A 1 88 ? -10.062 -22.703 -10.891 1.00 15.55 88 GLY A O 1
ATOM 546 N N . GLY A 1 89 ? -10.522 -24.904 -11.083 1.00 15.24 89 GLY A N 1
ATOM 547 C CA . GLY A 1 89 ? -10.481 -24.917 -12.531 1.00 17.00 89 GLY A CA 1
ATOM 548 C C . GLY A 1 89 ? -9.120 -25.332 -13.073 1.00 20.43 89 GLY A C 1
ATOM 549 O O . GLY A 1 89 ? -8.145 -25.520 -12.344 1.00 16.07 89 GLY A O 1
ATOM 550 N N . ALA A 1 90 ? -9.058 -25.476 -14.396 1.00 19.36 90 ALA A N 1
ATOM 551 C CA . ALA A 1 90 ? -7.844 -25.989 -15.030 1.00 20.30 90 ALA A CA 1
ATOM 552 C C . ALA A 1 90 ? -6.690 -24.994 -14.941 1.00 20.21 90 ALA A C 1
ATOM 553 O O . ALA A 1 90 ? -5.538 -25.392 -14.736 1.00 26.67 90 ALA A O 1
ATOM 555 N N . ALA A 1 91 ? -6.963 -23.706 -15.113 1.00 17.86 91 ALA A N 1
ATOM 556 C CA . ALA A 1 91 ? -5.908 -22.710 -15.078 1.00 18.14 91 ALA A CA 1
ATOM 557 C C . ALA A 1 91 ? -5.654 -22.284 -13.637 1.00 24.90 91 ALA A C 1
ATOM 558 O O . ALA A 1 91 ? -6.552 -22.307 -12.792 1.00 25.16 91 ALA A O 1
ATOM 560 N N . GLY A 1 92 ? -4.426 -21.926 -13.356 1.00 25.59 92 GLY A N 1
ATOM 561 C CA . GLY A 1 92 ? -4.166 -21.383 -12.030 1.00 22.87 92 GLY A CA 1
ATOM 562 C C . GLY A 1 92 ? -4.270 -22.379 -10.875 1.00 26.22 92 GLY A C 1
ATOM 563 O O . GLY A 1 92 ? -4.356 -23.600 -11.051 1.00 27.16 92 GLY A O 1
ATOM 564 N N . HIS A 1 93 ? -4.310 -21.807 -9.666 1.00 19.16 93 HIS A N 1
ATOM 565 C CA . HIS A 1 93 ? -3.949 -22.505 -8.427 1.00 23.97 93 HIS A CA 1
ATOM 566 C C . HIS A 1 93 ? -5.071 -22.427 -7.397 1.00 19.01 93 HIS A C 1
ATOM 567 O O . HIS A 1 93 ? -5.344 -21.349 -6.861 1.00 19.29 93 HIS A O 1
ATOM 574 N N . GLU A 1 94 ? -5.670 -23.574 -7.058 1.00 18.18 94 GLU A N 1
ATOM 575 C CA . GLU A 1 94 ? -6.764 -23.566 -6.094 1.00 19.44 94 GLU A CA 1
ATOM 576 C C . GLU A 1 94 ? -6.252 -23.151 -4.715 1.00 20.35 94 GLU A C 1
ATOM 577 O O . GLU A 1 94 ? -5.122 -23.455 -4.337 1.00 20.88 94 GLU A O 1
ATOM 583 N N . LEU A 1 95 ? -7.110 -22.451 -3.962 1.00 19.25 95 LEU A N 1
ATOM 584 C CA . LEU A 1 95 ? -6.695 -21.820 -2.711 1.00 20.24 95 LEU A CA 1
ATOM 585 C C . LEU A 1 95 ? -6.151 -22.813 -1.691 1.00 22.47 95 LEU A C 1
ATOM 586 O O . LEU A 1 95 ? -5.384 -22.410 -0.810 1.00 21.70 95 LEU A O 1
ATOM 591 N N . ALA A 1 96 ? -6.539 -24.092 -1.767 1.00 20.51 96 ALA A N 1
ATOM 592 C CA . ALA A 1 96 ? -6.026 -25.054 -0.793 1.00 21.19 96 ALA A CA 1
ATOM 593 C C . ALA A 1 96 ? -4.514 -25.217 -0.912 1.00 22.72 96 ALA A C 1
ATOM 594 O O . ALA A 1 96 ? -3.844 -25.577 0.066 1.00 23.34 96 ALA A O 1
ATOM 596 N N . LEU A 1 97 ? -3.962 -24.956 -2.093 1.00 21.02 97 LEU A N 1
ATOM 597 C CA . LEU A 1 97 ? -2.520 -25.018 -2.302 1.00 24.12 97 LEU A CA 1
ATOM 598 C C . LEU A 1 97 ? -1.797 -23.745 -1.853 1.00 27.37 97 LEU A C 1
ATOM 599 O O . LEU A 1 97 ? -0.559 -23.716 -1.861 1.00 25.64 97 LEU A O 1
ATOM 604 N N . ASN A 1 98 ? -2.531 -22.702 -1.454 1.00 24.06 98 ASN A N 1
ATOM 605 C CA . ASN A 1 98 ? -1.927 -21.455 -1.000 1.00 22.82 98 ASN A CA 1
ATOM 606 C C . ASN A 1 98 ? -2.314 -21.100 0.429 1.00 29.65 98 ASN A C 1
ATOM 607 O O . ASN A 1 98 ? -1.893 -20.053 0.940 1.00 27.15 98 ASN A O 1
ATOM 612 N N . CYS A 1 99 ? -3.101 -21.939 1.087 1.00 27.14 99 CYS A N 1
ATOM 613 C CA . CYS A 1 99 ? -3.551 -21.715 2.450 1.00 29.56 99 CYS A CA 1
ATOM 614 C C . CYS A 1 99 ? -3.014 -22.848 3.310 1.00 28.55 99 CYS A C 1
ATOM 615 O O . CYS A 1 99 ? -3.199 -24.023 2.976 1.00 30.77 99 CYS A O 1
ATOM 618 N N . SER A 1 100 ? -2.341 -22.503 4.404 1.00 31.33 100 SER A N 1
ATOM 619 C CA . SER A 1 100 ? -1.659 -23.521 5.195 1.00 27.35 100 SER A CA 1
ATOM 620 C C . SER A 1 100 ? -2.565 -24.194 6.218 1.00 35.69 100 SER A C 1
ATOM 621 O O . SER A 1 100 ? -2.187 -25.237 6.759 1.00 39.09 100 SER A O 1
ATOM 624 N N . SER A 1 101 ? -3.728 -23.616 6.521 1.00 31.18 101 SER A N 1
ATOM 625 C CA . SER A 1 101 ? -4.614 -24.151 7.548 1.00 33.90 101 SER A CA 1
ATOM 626 C C . SER A 1 101 ? -6.041 -24.182 7.025 1.00 31.38 101 SER A C 1
ATOM 627 O O . SER A 1 101 ? -6.401 -23.460 6.092 1.00 29.84 101 SER A O 1
ATOM 630 N N . SER A 1 102 ? -6.859 -25.047 7.619 1.00 30.67 102 SER A N 1
ATOM 631 C CA . SER A 1 102 ? -8.249 -25.079 7.198 1.00 30.14 102 SER A CA 1
ATOM 632 C C . SER A 1 102 ? -9.006 -23.841 7.654 1.00 28.21 102 SER A C 1
ATOM 633 O O . SER A 1 102 ? -9.995 -23.468 7.015 1.00 27.04 102 SER A O 1
ATOM 636 N N . SER A 1 103 ? -8.554 -23.191 8.735 1.00 28.94 103 SER A N 1
ATOM 637 C CA . SER A 1 103 ? -9.232 -21.986 9.206 1.00 29.59 103 SER A CA 1
ATOM 638 C C . SER A 1 103 ? -8.959 -20.804 8.292 1.00 30.30 103 SER A C 1
ATOM 639 O O . SER A 1 103 ? -9.865 -20.010 8.013 1.00 28.90 103 SER A O 1
ATOM 642 N N . ALA A 1 104 ? -7.707 -20.641 7.854 1.00 28.81 104 ALA A N 1
ATOM 643 C CA . ALA A 1 104 ? -7.410 -19.591 6.888 1.00 30.47 104 ALA A CA 1
ATOM 644 C C . ALA A 1 104 ? -8.129 -19.857 5.571 1.00 26.85 104 ALA A C 1
ATOM 645 O O . ALA A 1 104 ? -8.657 -18.931 4.940 1.00 26.52 104 ALA A O 1
ATOM 647 N N . LEU A 1 105 ? -8.180 -21.129 5.157 1.00 27.88 105 LEU A N 1
ATOM 648 C CA . LEU A 1 105 ? -8.829 -21.502 3.899 1.00 24.85 105 LEU A CA 1
ATOM 649 C C . LEU A 1 105 ? -10.331 -21.273 3.967 1.00 24.77 105 LEU A C 1
ATOM 650 O O . LEU A 1 105 ? -10.931 -20.756 3.012 1.00 24.06 105 LEU A O 1
ATOM 655 N N . ALA A 1 106 ? -10.962 -21.671 5.076 1.00 25.58 106 ALA A N 1
ATOM 656 C CA . ALA A 1 106 ? -12.379 -21.376 5.240 1.00 25.73 106 ALA A CA 1
ATOM 657 C C . ALA A 1 106 ? -12.626 -19.873 5.223 1.00 26.19 106 ALA A C 1
ATOM 658 O O . ALA A 1 106 ? -13.612 -19.406 4.640 1.00 26.61 106 ALA A O 1
ATOM 660 N N . ALA A 1 107 ? -11.723 -19.095 5.826 1.00 27.03 107 ALA A N 1
ATOM 661 C CA . ALA A 1 107 ? -11.862 -17.641 5.790 1.00 27.57 107 ALA A CA 1
ATOM 662 C C . ALA A 1 107 ? -11.800 -17.114 4.361 1.00 26.84 107 ALA A C 1
ATOM 663 O O . ALA A 1 107 ? -12.586 -16.238 3.984 1.00 31.50 107 ALA A O 1
ATOM 665 N N . ALA A 1 108 ? -10.884 -17.643 3.545 1.00 25.61 108 ALA A N 1
ATOM 666 C CA . ALA A 1 108 ? -10.774 -17.181 2.166 1.00 25.99 108 ALA A CA 1
ATOM 667 C C . ALA A 1 108 ? -12.042 -17.497 1.381 1.00 24.74 108 ALA A C 1
ATOM 668 O O . ALA A 1 108 ? -12.615 -16.618 0.728 1.00 23.74 108 ALA A O 1
ATOM 670 N N . TYR A 1 109 ? -12.501 -18.750 1.439 1.00 25.95 109 TYR A N 1
ATOM 671 C CA . TYR A 1 109 ? -13.762 -19.101 0.786 1.00 24.61 109 TYR A CA 1
ATOM 672 C C . TYR A 1 109 ? -14.895 -18.227 1.306 1.00 27.69 109 TYR A C 1
ATOM 673 O O . TYR A 1 109 ? -15.772 -17.800 0.540 1.00 25.21 109 TYR A O 1
ATOM 682 N N . GLY A 1 110 ? -14.886 -17.954 2.609 1.00 24.73 110 GLY A N 1
ATOM 683 C CA . GLY A 1 110 ? -15.976 -17.207 3.215 1.00 27.91 110 GLY A CA 1
ATOM 684 C C . GLY A 1 110 ? -16.078 -15.778 2.710 1.00 28.02 110 GLY A C 1
ATOM 685 O O . GLY A 1 110 ? -17.174 -15.227 2.621 1.00 28.66 110 GLY A O 1
ATOM 686 N N . LYS A 1 111 ? -14.937 -15.142 2.411 1.00 26.81 111 LYS A N 1
ATOM 687 C CA . LYS A 1 111 ? -15.011 -13.795 1.862 1.00 28.64 111 LYS A CA 1
ATOM 688 C C . LYS A 1 111 ? -15.785 -13.790 0.554 1.00 26.03 111 LYS A C 1
ATOM 689 O O . LYS A 1 111 ? -16.505 -12.832 0.270 1.00 26.93 111 LYS A O 1
ATOM 695 N N . VAL A 1 112 ? -15.677 -14.868 -0.227 1.00 25.16 112 VAL A N 1
ATOM 696 C CA . VAL A 1 112 ? -16.438 -14.976 -1.473 1.00 23.95 112 VAL A CA 1
ATOM 697 C C . VAL A 1 112 ? -17.919 -15.161 -1.175 1.00 25.59 112 VAL A C 1
ATOM 698 O O . VAL A 1 112 ? -18.771 -14.429 -1.698 1.00 23.68 112 VAL A O 1
ATOM 702 N N . VAL A 1 113 ? -18.244 -16.153 -0.340 1.00 23.63 113 VAL A N 1
ATOM 703 C CA . VAL A 1 113 ? -19.634 -16.389 0.044 1.00 24.06 113 VAL A CA 1
ATOM 704 C C . VAL A 1 113 ? -20.263 -15.108 0.579 1.00 27.91 113 VAL A C 1
ATOM 705 O O . VAL A 1 113 ? -21.376 -14.734 0.190 1.00 25.52 113 VAL A O 1
ATOM 709 N N . ASP A 1 114 ? -19.540 -14.401 1.465 1.00 26.29 114 ASP A N 1
ATOM 710 C CA . ASP A 1 114 ? -20.085 -13.204 2.100 1.00 27.69 114 ASP A CA 1
ATOM 711 C C . ASP A 1 114 ? -20.156 -12.026 1.128 1.00 29.48 114 ASP A C 1
ATOM 712 O O . ASP A 1 114 ? -21.119 -11.251 1.160 1.00 28.55 114 ASP A O 1
ATOM 717 N N . GLN A 1 115 ? -19.134 -11.854 0.283 1.00 26.89 115 GLN A N 1
ATOM 718 C CA . GLN A 1 115 ? -19.143 -10.770 -0.701 1.00 30.37 115 GLN A CA 1
ATOM 719 C C . GLN A 1 115 ? -20.413 -10.763 -1.538 1.00 28.26 115 GLN A C 1
ATOM 720 O O . GLN A 1 115 ? -21.050 -9.719 -1.718 1.00 30.28 115 GLN A O 1
ATOM 726 N N . TYR A 1 116 ? -20.785 -11.918 -2.073 1.00 26.44 116 TYR A N 1
ATOM 727 C CA . TYR A 1 116 ? -21.883 -12.001 -3.020 1.00 30.07 116 TYR A CA 1
ATOM 728 C C . TYR A 1 116 ? -23.141 -12.610 -2.423 1.00 27.34 116 TYR A C 1
ATOM 729 O O . TYR A 1 116 ? -24.084 -12.896 -3.170 1.00 25.76 116 TYR A O 1
ATOM 738 N N . LYS A 1 117 ? -23.178 -12.816 -1.106 1.00 26.64 117 LYS A N 1
ATOM 739 C CA . LYS A 1 117 ? -24.286 -13.517 -0.457 1.00 31.09 117 LYS A CA 1
ATOM 740 C C . LYS A 1 117 ? -24.609 -14.828 -1.178 1.00 29.26 117 LYS A C 1
ATOM 741 O O . LYS A 1 117 ? -25.738 -15.081 -1.599 1.00 30.25 117 LYS A O 1
ATOM 747 N N . LEU A 1 118 ? -23.597 -15.674 -1.325 1.00 24.32 118 LEU A N 1
ATOM 748 C CA . LEU A 1 118 ? -23.776 -16.918 -2.063 1.00 28.31 118 LEU A CA 1
ATOM 749 C C . LEU A 1 118 ? -24.549 -17.943 -1.243 1.00 27.63 118 LEU A C 1
ATOM 750 O O . LEU A 1 118 ? -24.403 -18.019 -0.022 1.00 22.56 118 LEU A O 1
ATOM 755 N N . THR A 1 119 ? -25.381 -18.731 -1.934 1.00 24.38 119 THR A N 1
ATOM 756 C CA . THR A 1 119 ? -25.977 -19.938 -1.370 1.00 25.45 119 THR A CA 1
ATOM 757 C C . THR A 1 119 ? -25.540 -21.206 -2.099 1.00 26.33 119 THR A C 1
ATOM 758 O O . THR A 1 119 ? -25.956 -22.305 -1.709 1.00 29.93 119 THR A O 1
ATOM 762 N N . LYS A 1 120 ? -24.728 -21.089 -3.150 1.00 24.27 120 LYS A N 1
ATOM 763 C CA . LYS A 1 120 ? -24.217 -22.236 -3.886 1.00 20.27 120 LYS A CA 1
ATOM 764 C C . LYS A 1 120 ? -22.761 -22.005 -4.254 1.00 18.05 120 LYS A C 1
ATOM 765 O O . LYS A 1 120 ? -22.390 -20.912 -4.691 1.00 20.83 120 LYS A O 1
ATOM 771 N N . VAL A 1 121 ? -21.939 -23.046 -4.084 1.00 17.31 121 VAL A N 1
ATOM 772 C CA . VAL A 1 121 ? -20.522 -22.985 -4.415 1.00 17.39 121 VAL A CA 1
ATOM 773 C C . VAL A 1 121 ? -20.133 -24.296 -5.075 1.00 16.01 121 VAL A C 1
ATOM 774 O O . VAL A 1 121 ? -20.835 -25.306 -4.971 1.00 19.09 121 VAL A O 1
ATOM 778 N N . ASP A 1 122 ? -19.010 -24.254 -5.792 1.00 17.43 122 ASP A N 1
ATOM 779 C CA . ASP A 1 122 ? -18.506 -25.372 -6.576 1.00 15.02 122 ASP A CA 1
ATOM 780 C C . ASP A 1 122 ? -17.000 -25.413 -6.392 1.00 21.49 122 ASP A C 1
ATOM 781 O O . ASP A 1 122 ? -16.346 -24.366 -6.355 1.00 17.44 122 ASP A O 1
ATOM 786 N N . PHE A 1 123 ? -16.455 -26.616 -6.215 1.00 15.67 123 PHE A N 1
ATOM 787 C CA . PHE A 1 123 ? -15.012 -26.779 -6.107 1.00 19.12 123 PHE A CA 1
ATOM 788 C C . PHE A 1 123 ? -14.549 -27.652 -7.259 1.00 17.48 123 PHE A C 1
ATOM 789 O O . PHE A 1 123 ? -14.791 -28.866 -7.273 1.00 15.50 123 PHE A O 1
ATOM 797 N N . ASP A 1 124 ? -13.921 -27.004 -8.232 1.00 15.50 124 ASP A N 1
ATOM 798 C CA . ASP A 1 124 ? -13.445 -27.639 -9.452 1.00 19.48 124 ASP A CA 1
ATOM 799 C C . ASP A 1 124 ? -12.002 -28.050 -9.197 1.00 13.88 124 ASP A C 1
ATOM 800 O O . ASP A 1 124 ? -11.087 -27.240 -9.333 1.00 14.41 124 ASP A O 1
ATOM 805 N N . ILE A 1 125 ? -11.794 -29.311 -8.834 1.00 15.84 125 ILE A N 1
ATOM 806 C CA . ILE A 1 125 ? -10.494 -29.793 -8.379 1.00 15.51 125 ILE A CA 1
ATOM 807 C C . ILE A 1 125 ? -9.919 -30.687 -9.465 1.00 16.56 125 ILE A C 1
ATOM 808 O O . ILE A 1 125 ? -10.437 -31.781 -9.723 1.00 14.96 125 ILE A O 1
ATOM 813 N N . GLU A 1 126 ? -8.842 -30.236 -10.099 1.00 15.19 126 GLU A N 1
ATOM 814 C CA . GLU A 1 126 ? -8.241 -30.973 -11.203 1.00 14.93 126 GLU A CA 1
ATOM 815 C C . GLU A 1 126 ? -6.766 -30.615 -11.253 1.00 16.38 126 GLU A C 1
ATOM 816 O O . GLU A 1 126 ? -6.281 -29.795 -10.468 1.00 19.38 126 GLU A O 1
ATOM 822 N N . GLY A 1 127 ? -6.046 -31.264 -12.164 1.00 17.90 127 GLY A N 1
ATOM 823 C CA . GLY A 1 127 ? -4.630 -30.973 -12.302 1.00 18.46 127 GLY A CA 1
ATOM 824 C C . GLY A 1 127 ? -3.865 -31.329 -11.036 1.00 18.04 127 GLY A C 1
ATOM 825 O O . GLY A 1 127 ? -4.198 -32.275 -10.320 1.00 18.45 127 GLY A O 1
ATOM 826 N N . ALA A 1 128 ? -2.818 -30.553 -10.756 1.00 17.50 128 ALA A N 1
ATOM 827 C CA . ALA A 1 128 ? -1.955 -30.849 -9.608 1.00 20.23 128 ALA A CA 1
ATOM 828 C C . ALA A 1 128 ? -2.695 -30.808 -8.275 1.00 16.57 128 ALA A C 1
ATOM 829 O O . ALA A 1 128 ? -2.232 -31.421 -7.303 1.00 18.75 128 ALA A O 1
ATOM 831 N N . ALA A 1 129 ? -3.820 -30.097 -8.189 1.00 16.05 129 ALA A N 1
ATOM 832 C CA . ALA A 1 129 ? -4.560 -30.052 -6.930 1.00 18.42 129 ALA A CA 1
ATOM 833 C C . ALA A 1 129 ? -5.189 -31.401 -6.589 1.00 19.14 129 ALA A C 1
ATOM 834 O O . ALA A 1 129 ? -5.196 -31.804 -5.421 1.00 19.26 129 ALA A O 1
ATOM 836 N N . LEU A 1 130 ? -5.726 -32.117 -7.589 1.00 15.94 130 LEU A N 1
ATOM 837 C CA . LEU A 1 130 ? -6.554 -33.287 -7.290 1.00 15.84 130 LEU A CA 1
ATOM 838 C C . LEU A 1 130 ? -5.847 -34.396 -6.509 1.00 17.47 130 LEU A C 1
ATOM 839 O O . LEU A 1 130 ? -6.455 -34.919 -5.556 1.00 17.13 130 LEU A O 1
ATOM 844 N N . PRO A 1 131 ? -4.615 -34.807 -6.828 1.00 17.31 131 PRO A N 1
ATOM 845 C CA . PRO A 1 131 ? -3.957 -35.838 -6.014 1.00 17.73 131 PRO A CA 1
ATOM 846 C C . PRO A 1 131 ? -3.277 -35.326 -4.750 1.00 20.03 131 PRO A C 1
ATOM 847 O O . PRO A 1 131 ? -2.626 -36.130 -4.078 1.00 18.99 131 PRO A O 1
ATOM 851 N N . ASP A 1 132 ? -3.378 -34.038 -4.415 1.00 16.30 132 ASP A N 1
ATOM 852 C CA . ASP A 1 132 ? -2.767 -33.498 -3.190 1.00 20.19 132 ASP A CA 1
ATOM 853 C C . ASP A 1 132 ? -3.661 -33.861 -2.008 1.00 18.70 132 ASP A C 1
ATOM 854 O O . ASP A 1 132 ? -4.580 -33.122 -1.643 1.00 21.16 132 ASP A O 1
ATOM 859 N N . THR A 1 133 ? -3.374 -35.011 -1.387 1.00 18.12 133 THR A N 1
ATOM 860 C CA . THR A 1 133 ? -4.245 -35.519 -0.329 1.00 22.07 133 THR A CA 1
ATOM 861 C C . THR A 1 133 ? -4.245 -34.599 0.890 1.00 20.83 133 THR A C 1
ATOM 862 O O . THR A 1 133 ? -5.285 -34.411 1.535 1.00 19.99 133 THR A O 1
ATOM 866 N N . ALA A 1 134 ? -3.092 -34.017 1.225 1.00 20.41 134 ALA A N 1
ATOM 867 C CA . ALA A 1 134 ? -3.040 -33.143 2.396 1.00 23.96 134 ALA A CA 1
ATOM 868 C C . ALA A 1 134 ? -3.870 -31.883 2.183 1.00 23.74 134 ALA A C 1
ATOM 869 O O . ALA A 1 134 ? -4.581 -31.433 3.095 1.00 20.73 134 ALA A O 1
ATOM 871 N N . ALA A 1 135 ? -3.794 -31.302 0.984 1.00 22.44 135 ALA A N 1
ATOM 872 C CA . ALA A 1 135 ? -4.617 -30.140 0.657 1.00 22.63 135 ALA A CA 1
ATOM 873 C C . ALA A 1 135 ? -6.098 -30.498 0.608 1.00 19.44 135 ALA A C 1
ATOM 874 O O . ALA A 1 135 ? -6.940 -29.704 1.044 1.00 20.59 135 ALA A O 1
ATOM 876 N N . ASN A 1 136 ? -6.436 -31.690 0.098 1.00 17.86 136 ASN A N 1
ATOM 877 C CA . ASN A 1 136 ? -7.839 -32.092 0.024 1.00 17.87 136 ASN A CA 1
ATOM 878 C C . ASN A 1 136 ? -8.476 -32.157 1.399 1.00 18.08 136 ASN A C 1
ATOM 879 O O . ASN A 1 136 ? -9.615 -31.708 1.582 1.00 17.71 136 ASN A O 1
ATOM 884 N N . THR A 1 137 ? -7.773 -32.768 2.371 1.00 18.37 137 THR A N 1
ATOM 885 C CA . THR A 1 137 ? -8.287 -32.821 3.733 1.00 18.64 137 THR A CA 1
ATOM 886 C C . THR A 1 137 ? -8.461 -31.426 4.295 1.00 21.88 137 THR A C 1
ATOM 887 O O . THR A 1 137 ? -9.456 -31.133 4.968 1.00 20.09 137 THR A O 1
ATOM 891 N N . ARG A 1 138 ? -7.476 -30.562 4.059 1.00 20.50 138 ARG A N 1
ATOM 892 C CA . ARG A 1 138 ? -7.573 -29.187 4.521 1.00 23.54 138 ARG A CA 1
ATOM 893 C C . ARG A 1 138 ? -8.785 -28.503 3.895 1.00 22.30 138 ARG A C 1
ATOM 894 O O . ARG A 1 138 ? -9.527 -27.788 4.580 1.00 19.56 138 ARG A O 1
ATOM 902 N N . ARG A 1 139 ? -9.039 -28.765 2.604 1.00 19.06 139 ARG A N 1
ATOM 903 C CA . ARG A 1 139 ? -10.234 -28.215 1.964 1.00 18.90 139 ARG A CA 1
ATOM 904 C C . ARG A 1 139 ? -11.506 -28.792 2.575 1.00 19.27 139 ARG A C 1
ATOM 905 O O . ARG A 1 139 ? -12.461 -28.057 2.851 1.00 19.45 139 ARG A O 1
ATOM 913 N N . ALA A 1 140 ? -11.547 -30.108 2.780 1.00 19.14 140 ALA A N 1
ATOM 914 C CA . ALA A 1 140 ? -12.764 -30.718 3.306 1.00 21.82 140 ALA A CA 1
ATOM 915 C C . ALA A 1 140 ? -13.079 -30.187 4.695 1.00 19.91 140 ALA A C 1
ATOM 916 O O . ALA A 1 140 ? -14.249 -29.949 5.030 1.00 18.97 140 ALA A O 1
ATOM 918 N N . GLN A 1 141 ? -12.047 -29.998 5.523 1.00 21.03 141 GLN A N 1
ATOM 919 C CA . GLN A 1 141 ? -12.263 -29.391 6.830 1.00 21.74 141 GLN A CA 1
ATOM 920 C C . GLN A 1 141 ? -12.821 -27.986 6.681 1.00 20.21 141 GLN A C 1
ATOM 921 O O . GLN A 1 141 ? -13.760 -27.608 7.389 1.00 22.85 141 GLN A O 1
ATOM 927 N N . ALA A 1 142 ? -12.265 -27.206 5.750 1.00 19.62 142 ALA A N 1
ATOM 928 C CA . ALA A 1 142 ? -12.735 -25.841 5.529 1.00 21.85 142 ALA A CA 1
ATOM 929 C C . ALA A 1 142 ? -14.197 -25.811 5.106 1.00 22.57 142 ALA A C 1
ATOM 930 O O . ALA A 1 142 ? -14.970 -24.972 5.592 1.00 20.12 142 ALA A O 1
ATOM 932 N N . ILE A 1 143 ? -14.581 -26.708 4.183 1.00 20.19 143 ILE A N 1
ATOM 933 C CA . ILE A 1 143 ? -15.935 -26.721 3.631 1.00 18.64 143 ILE A CA 1
ATOM 934 C C . ILE A 1 143 ? -16.939 -27.149 4.688 1.00 19.02 143 ILE A C 1
ATOM 935 O O . ILE A 1 143 ? -18.032 -26.581 4.784 1.00 19.44 143 ILE A O 1
ATOM 940 N N . ALA A 1 144 ? -16.589 -28.148 5.507 1.00 19.46 144 ALA A N 1
ATOM 941 C CA . ALA A 1 144 ? -17.457 -28.511 6.625 1.00 21.97 144 ALA A CA 1
ATOM 942 C C . ALA A 1 144 ? -17.656 -27.335 7.580 1.00 26.41 144 ALA A C 1
ATOM 943 O O . ALA A 1 144 ? -18.746 -27.150 8.139 1.00 24.09 144 ALA A O 1
ATOM 945 N N . GLN A 1 145 ? -16.609 -26.538 7.795 1.00 22.09 145 GLN A N 1
ATOM 946 C CA . GLN A 1 145 ? -16.753 -25.363 8.650 1.00 27.00 145 GLN A CA 1
ATOM 947 C C . GLN A 1 145 ? -17.621 -24.311 7.970 1.00 29.11 145 GLN A C 1
ATOM 948 O O . GLN A 1 145 ? -18.482 -23.689 8.608 1.00 31.45 145 GLN A O 1
ATOM 954 N N . LEU A 1 146 ? -17.394 -24.101 6.674 1.00 21.63 146 LEU A N 1
ATOM 955 C CA . LEU A 1 146 ? -18.235 -23.206 5.889 1.00 27.17 146 LEU A CA 1
ATOM 956 C C . LEU A 1 146 ? -19.696 -23.653 5.916 1.00 26.30 146 LEU A C 1
ATOM 957 O O . LEU A 1 146 ? -20.602 -22.826 6.056 1.00 27.73 146 LEU A O 1
ATOM 962 N N . GLN A 1 147 ? -19.948 -24.961 5.791 1.00 27.07 147 GLN A N 1
ATOM 963 C CA . GLN A 1 147 ? -21.321 -25.450 5.851 1.00 24.49 147 GLN A CA 1
ATOM 964 C C . GLN A 1 147 ? -21.923 -25.301 7.239 1.00 27.80 147 GLN A C 1
ATOM 965 O O . GLN A 1 147 ? -23.152 -25.313 7.373 1.00 27.89 147 GLN A O 1
ATOM 971 N N . ARG A 1 148 ? -21.089 -25.168 8.273 1.00 27.95 148 ARG A N 1
ATOM 972 C CA . ARG A 1 148 ? -21.605 -24.937 9.615 1.00 30.52 148 ARG A CA 1
ATOM 973 C C . ARG A 1 148 ? -21.962 -23.471 9.825 1.00 29.20 148 ARG A C 1
ATOM 974 O O . ARG A 1 148 ? -23.025 -23.164 10.376 1.00 32.94 148 ARG A O 1
ATOM 982 N N . SER A 1 149 ? -21.102 -22.548 9.379 1.00 26.62 149 SER A N 1
ATOM 983 C CA . SER A 1 149 ? -21.401 -21.129 9.543 1.00 30.93 149 SER A CA 1
ATOM 984 C C . SER A 1 149 ? -22.435 -20.632 8.540 1.00 34.52 149 SER A C 1
ATOM 985 O O . SER A 1 149 ? -23.046 -19.583 8.765 1.00 34.33 149 SER A O 1
ATOM 988 N N . HIS A 1 150 ? -22.647 -21.355 7.446 1.00 30.16 150 HIS A N 1
ATOM 989 C CA . HIS A 1 150 ? -23.604 -20.972 6.409 1.00 29.53 150 HIS A CA 1
ATOM 990 C C . HIS A 1 150 ? -24.504 -22.167 6.154 1.00 28.39 150 HIS A C 1
ATOM 991 O O . HIS A 1 150 ? -24.327 -22.891 5.169 1.00 30.99 150 HIS A O 1
ATOM 998 N N . PRO A 1 151 ? -25.460 -22.423 7.040 1.00 32.88 151 PRO A N 1
ATOM 999 C CA . PRO A 1 151 ? -26.312 -23.603 6.879 1.00 30.70 151 PRO A CA 1
ATOM 1000 C C . PRO A 1 151 ? -27.049 -23.570 5.557 1.00 29.44 151 PRO A C 1
ATOM 1001 O O . PRO A 1 151 ? -27.482 -22.512 5.089 1.00 35.71 151 PRO A O 1
ATOM 1005 N N . GLY A 1 152 ? -27.194 -24.746 4.960 1.00 28.25 152 GLY A N 1
ATOM 1006 C CA . GLY A 1 152 ? -27.841 -24.863 3.679 1.00 34.14 152 GLY A CA 1
ATOM 1007 C C . GLY A 1 152 ? -26.981 -24.517 2.486 1.00 34.37 152 GLY A C 1
ATOM 1008 O O . GLY A 1 152 ? -27.408 -24.771 1.352 1.00 39.85 152 GLY A O 1
ATOM 1009 N N . LEU A 1 153 ? -25.797 -23.932 2.690 1.00 29.52 153 LEU A N 1
ATOM 1010 C CA . LEU A 1 153 ? -24.889 -23.659 1.581 1.00 24.57 153 LEU A CA 1
ATOM 1011 C C . LEU A 1 153 ? -24.694 -24.914 0.742 1.00 24.52 153 LEU A C 1
ATOM 1012 O O . LEU A 1 153 ? -24.209 -25.937 1.235 1.00 25.51 153 LEU A O 1
ATOM 1017 N N . ASN A 1 154 ? -25.110 -24.841 -0.518 1.00 23.45 154 ASN A N 1
ATOM 1018 C CA . ASN A 1 154 ? -25.057 -25.988 -1.411 1.00 21.55 154 ASN A CA 1
ATOM 1019 C C . ASN A 1 154 ? -23.655 -26.116 -1.996 1.00 21.32 154 ASN A C 1
ATOM 1020 O O . ASN A 1 154 ? -23.142 -25.166 -2.599 1.00 25.08 154 ASN A O 1
ATOM 1025 N N . VAL A 1 155 ? -23.052 -27.298 -1.848 1.00 16.74 155 VAL A N 1
ATOM 1026 C CA . VAL A 1 155 ? -21.673 -27.557 -2.253 1.00 17.28 155 VAL A CA 1
ATOM 1027 C C . VAL A 1 155 ? -21.650 -28.640 -3.336 1.00 19.01 155 VAL A C 1
ATOM 1028 O O . VAL A 1 155 ? -22.237 -29.716 -3.169 1.00 18.99 155 VAL A O 1
ATOM 1032 N N . SER A 1 156 ? -20.955 -28.364 -4.435 1.00 14.25 156 SER A N 1
ATOM 1033 C CA . SER A 1 156 ? -20.699 -29.361 -5.455 1.00 14.11 156 SER A CA 1
ATOM 1034 C C . SER A 1 156 ? -19.191 -29.524 -5.613 1.00 13.31 156 SER A C 1
ATOM 1035 O O . SER A 1 156 ? -18.428 -28.595 -5.358 1.00 13.78 156 SER A O 1
ATOM 1038 N N . PHE A 1 157 ? -18.760 -30.735 -5.953 1.00 15.31 157 PHE A N 1
ATOM 1039 C CA . PHE A 1 157 ? -17.386 -30.997 -6.361 1.00 12.98 157 PHE A CA 1
ATOM 1040 C C . PHE A 1 157 ? -17.407 -31.306 -7.849 1.00 15.10 157 PHE A C 1
ATOM 1041 O O . PHE A 1 157 ? -18.193 -32.145 -8.300 1.00 17.23 157 PHE A O 1
ATOM 1049 N N . THR A 1 158 ? -16.558 -30.626 -8.606 1.00 15.83 158 THR A N 1
ATOM 1050 C CA . THR A 1 158 ? -16.429 -30.866 -10.036 1.00 14.76 158 THR A CA 1
ATOM 1051 C C . THR A 1 158 ? -15.106 -31.576 -10.283 1.00 14.53 158 THR A C 1
ATOM 1052 O O . THR A 1 158 ? -14.047 -31.049 -9.935 1.00 15.21 158 THR A O 1
ATOM 1056 N N . LEU A 1 159 ? -15.171 -32.768 -10.879 1.00 12.74 159 LEU A N 1
ATOM 1057 C CA . LEU A 1 159 ? -14.044 -33.688 -10.932 1.00 14.92 159 LEU A CA 1
ATOM 1058 C C . LEU A 1 159 ? -13.832 -34.251 -12.328 1.00 14.24 159 LEU A C 1
ATOM 1059 O O . LEU A 1 159 ? -14.795 -34.423 -13.085 1.00 12.92 159 LEU A O 1
ATOM 1064 N N . PRO A 1 160 ? -12.587 -34.578 -12.685 1.00 16.24 160 PRO A N 1
ATOM 1065 C CA . PRO A 1 160 ? -12.350 -35.285 -13.953 1.00 14.02 160 PRO A CA 1
ATOM 1066 C C . PRO A 1 160 ? -13.055 -36.630 -13.932 1.00 15.67 160 PRO A C 1
ATOM 1067 O O . PRO A 1 160 ? -13.316 -37.208 -12.876 1.00 16.91 160 PRO A O 1
ATOM 1071 N N . VAL A 1 161 ? -13.362 -37.131 -15.126 1.00 13.66 161 VAL A N 1
ATOM 1072 C CA . VAL A 1 161 ? -14.110 -38.368 -15.266 1.00 15.72 161 VAL A CA 1
ATOM 1073 C C . VAL A 1 161 ? -13.605 -39.084 -16.511 1.00 18.08 161 VAL A C 1
ATOM 1074 O O . VAL A 1 161 ? -13.091 -38.458 -17.447 1.00 14.22 161 VAL A O 1
ATOM 1078 N N . MET A 1 162 ? -13.716 -40.404 -16.496 1.00 17.03 162 MET A N 1
ATOM 1079 C CA . MET A 1 162 ? -13.389 -41.180 -17.687 1.00 17.35 162 MET A CA 1
ATOM 1080 C C . MET A 1 162 ? -14.699 -41.855 -18.067 1.00 17.22 162 MET A C 1
ATOM 1081 O O . MET A 1 162 ? -15.641 -41.810 -17.268 1.00 14.90 162 MET A O 1
ATOM 1086 N N . PRO A 1 163 ? -14.847 -42.461 -19.254 1.00 16.57 163 PRO A N 1
ATOM 1087 C CA . PRO A 1 163 ? -16.100 -43.184 -19.521 1.00 17.45 163 PRO A CA 1
ATOM 1088 C C . PRO A 1 163 ? -16.377 -44.251 -18.486 1.00 21.45 163 PRO A C 1
ATOM 1089 O O . PRO A 1 163 ? -17.540 -44.606 -18.266 1.00 18.31 163 PRO A O 1
ATOM 1093 N N . GLU A 1 164 ? -15.343 -44.747 -17.812 1.00 20.92 164 GLU A N 1
ATOM 1094 C CA . GLU A 1 164 ? -15.488 -45.757 -16.777 1.00 20.50 164 GLU A CA 1
ATOM 1095 C C . GLU A 1 164 ? -15.792 -45.181 -15.400 1.00 21.09 164 GLU A C 1
ATOM 1096 O O . GLU A 1 164 ? -15.943 -45.958 -14.456 1.00 21.26 164 GLU A O 1
ATOM 1102 N N . GLY A 1 165 ? -15.898 -43.857 -15.262 1.00 21.83 165 GLY A N 1
ATOM 1103 C CA . GLY A 1 165 ? -16.296 -43.197 -14.031 1.00 18.48 165 GLY A CA 1
ATOM 1104 C C . GLY A 1 165 ? -15.209 -42.288 -13.487 1.00 17.53 165 GLY A C 1
ATOM 1105 O O . GLY A 1 165 ? -14.226 -41.965 -14.161 1.00 17.02 165 GLY A O 1
ATOM 1106 N N . LEU A 1 166 ? -15.408 -41.856 -12.242 1.00 17.51 166 LEU A N 1
ATOM 1107 C CA . LEU A 1 166 ? -14.409 -41.044 -11.560 1.00 15.56 166 LEU A CA 1
ATOM 1108 C C . LEU A 1 166 ? -13.078 -41.780 -11.486 1.00 17.17 166 LEU A C 1
ATOM 1109 O O . LEU A 1 166 ? -13.019 -43.005 -11.368 1.00 20.76 166 LEU A O 1
ATOM 1114 N N . THR A 1 167 ? -12.000 -41.014 -11.563 1.00 18.18 167 THR A N 1
ATOM 1115 C CA . THR A 1 167 ? -10.688 -41.586 -11.358 1.00 17.17 167 THR A CA 1
ATOM 1116 C C . THR A 1 167 ? -10.493 -41.881 -9.874 1.00 17.57 167 THR A C 1
ATOM 1117 O O . THR A 1 167 ? -11.261 -41.426 -9.022 1.00 16.19 167 THR A O 1
ATOM 1121 N N . GLN A 1 168 ? -9.489 -42.693 -9.570 1.00 14.80 168 GLN A N 1
ATOM 1122 C CA . GLN A 1 168 ? -9.249 -43.003 -8.165 1.00 18.91 168 GLN A CA 1
ATOM 1123 C C . GLN A 1 168 ? -8.982 -41.747 -7.336 1.00 16.47 168 GLN A C 1
ATOM 1124 O O . GLN A 1 168 ? -9.521 -41.658 -6.221 1.00 18.64 168 GLN A O 1
ATOM 1130 N N . PRO A 1 169 ? -8.214 -40.755 -7.797 1.00 17.88 169 PRO A N 1
ATOM 1131 C CA . PRO A 1 169 ? -8.057 -39.547 -6.969 1.00 16.80 169 PRO A CA 1
ATOM 1132 C C . PRO A 1 169 ? -9.358 -38.796 -6.747 1.00 16.82 169 PRO A C 1
ATOM 1133 O O . PRO A 1 169 ? -9.503 -38.135 -5.715 1.00 15.52 169 PRO A O 1
ATOM 1137 N N . GLY A 1 170 ? -10.306 -38.849 -7.691 1.00 16.61 170 GLY A N 1
ATOM 1138 C CA . GLY A 1 170 ? -11.607 -38.254 -7.431 1.00 16.61 170 GLY A CA 1
ATOM 1139 C C . GLY A 1 170 ? -12.382 -39.031 -6.381 1.00 16.59 170 GLY A C 1
ATOM 1140 O O . GLY A 1 170 ? -13.007 -38.445 -5.484 1.00 16.02 170 GLY A O 1
ATOM 1141 N N . VAL A 1 171 ? -12.365 -40.364 -6.485 1.00 13.30 171 VAL A N 1
ATOM 1142 C CA . VAL A 1 171 ? -13.051 -41.189 -5.501 1.00 13.80 171 VAL A CA 1
ATOM 1143 C C . VAL A 1 171 ? -12.475 -40.917 -4.119 1.00 16.85 171 VAL A C 1
ATOM 1144 O O . VAL A 1 171 ? -13.219 -40.730 -3.145 1.00 15.31 171 VAL A O 1
ATOM 1148 N N . ASP A 1 172 ? -11.144 -40.811 -4.033 1.00 16.79 172 ASP A N 1
ATOM 1149 C CA . ASP A 1 172 ? -10.489 -40.594 -2.741 1.00 16.78 172 ASP A CA 1
ATOM 1150 C C . ASP A 1 172 ? -10.800 -39.210 -2.180 1.00 15.51 172 ASP A C 1
ATOM 1151 O O . ASP A 1 172 ? -10.920 -39.048 -0.954 1.00 18.05 172 ASP A O 1
ATOM 1156 N N . LEU A 1 173 ? -10.881 -38.190 -3.053 1.00 14.34 173 LEU A N 1
ATOM 1157 C CA . LEU A 1 173 ? -11.282 -36.863 -2.596 1.00 14.23 173 LEU A CA 1
ATOM 1158 C C . LEU A 1 173 ? -12.679 -36.903 -1.982 1.00 16.52 173 LEU A C 1
ATOM 1159 O O . LEU A 1 173 ? -12.924 -36.294 -0.932 1.00 15.61 173 LEU A O 1
ATOM 1164 N N . LEU A 1 174 ? -13.606 -37.627 -2.614 1.00 15.31 174 LEU A N 1
ATOM 1165 C CA . LEU A 1 174 ? -14.967 -37.685 -2.086 1.00 17.97 174 LEU A CA 1
ATOM 1166 C C . LEU A 1 174 ? -15.028 -38.448 -0.764 1.00 15.04 174 LEU A C 1
ATOM 1167 O O . LEU A 1 174 ? -15.768 -38.058 0.146 1.00 17.61 174 LEU A O 1
ATOM 1172 N N . ALA A 1 175 ? -14.272 -39.539 -0.638 1.00 15.03 175 ALA A N 1
ATOM 1173 C CA . ALA A 1 175 ? -14.256 -40.268 0.631 1.00 15.81 175 ALA A CA 1
ATOM 1174 C C . ALA A 1 175 ? -13.689 -39.404 1.741 1.00 18.32 175 ALA A C 1
ATOM 1175 O O . ALA A 1 175 ? -14.153 -39.455 2.887 1.00 16.72 175 ALA A O 1
ATOM 1177 N N . ASP A 1 176 ? -12.675 -38.611 1.415 1.00 17.65 176 ASP A N 1
ATOM 1178 C CA . ASP A 1 176 ? -12.108 -37.701 2.395 1.00 22.19 176 ASP A CA 1
ATOM 1179 C C . ASP A 1 176 ? -13.136 -36.648 2.793 1.00 19.81 176 ASP A C 1
ATOM 1180 O O . ASP A 1 176 ? -13.306 -36.354 3.979 1.00 18.93 176 ASP A O 1
ATOM 1185 N N . ALA A 1 177 ? -13.877 -36.114 1.817 1.00 16.19 177 ALA A N 1
ATOM 1186 C CA . ALA A 1 177 ? -14.917 -35.128 2.112 1.00 17.56 177 ALA A CA 1
ATOM 1187 C C . ALA A 1 177 ? -15.967 -35.694 3.065 1.00 16.37 177 ALA A C 1
ATOM 1188 O O . ALA A 1 177 ? -16.349 -35.048 4.053 1.00 17.59 177 ALA A O 1
ATOM 1190 N N . LYS A 1 178 ? -16.428 -36.917 2.795 1.00 17.24 178 LYS A N 1
ATOM 1191 C CA . LYS A 1 178 ? -17.456 -37.543 3.626 1.00 18.03 178 LYS A CA 1
ATOM 1192 C C . LYS A 1 178 ? -16.975 -37.776 5.061 1.00 18.02 178 LYS A C 1
ATOM 1193 O O . LYS A 1 178 ? -17.679 -37.438 6.018 1.00 18.73 178 LYS A O 1
ATOM 1199 N N . ARG A 1 179 ? -15.796 -38.378 5.240 1.00 18.03 179 ARG A N 1
ATOM 1200 C CA . ARG A 1 179 ? -15.359 -38.647 6.617 1.00 20.01 179 ARG A CA 1
ATOM 1201 C C . ARG A 1 179 ? -15.053 -37.362 7.366 1.00 19.93 179 ARG A C 1
ATOM 1202 O O . ARG A 1 179 ? -15.067 -37.360 8.601 1.00 20.26 179 ARG A O 1
ATOM 1210 N N . ASN A 1 180 ? -14.807 -36.265 6.647 1.00 18.67 180 ASN A N 1
ATOM 1211 C CA . ASN A 1 180 ? -14.584 -34.973 7.270 1.00 23.11 180 ASN A CA 1
ATOM 1212 C C . ASN A 1 180 ? -15.869 -34.172 7.442 1.00 22.62 180 ASN A C 1
ATOM 1213 O O . ASN A 1 180 ? -15.809 -33.005 7.844 1.00 21.26 180 ASN A O 1
ATOM 1218 N N . GLY A 1 181 ? -17.027 -34.778 7.185 1.00 21.30 181 GLY A N 1
ATOM 1219 C CA . GLY A 1 181 ? -18.283 -34.138 7.510 1.00 20.18 181 GLY A CA 1
ATOM 1220 C C . GLY A 1 181 ? -18.831 -33.197 6.458 1.00 19.06 181 GLY A C 1
ATOM 1221 O O . GLY A 1 181 ? -19.774 -32.453 6.751 1.00 19.59 181 GLY A O 1
ATOM 1222 N N . VAL A 1 182 ? -18.283 -33.208 5.247 1.00 18.09 182 VAL A N 1
ATOM 1223 C CA . VAL A 1 182 ? -18.832 -32.389 4.167 1.00 17.57 182 VAL A CA 1
ATOM 1224 C C . VAL A 1 182 ? -20.109 -33.035 3.658 1.00 19.44 182 VAL A C 1
ATOM 1225 O O . VAL A 1 182 ? -20.184 -34.262 3.487 1.00 19.62 182 VAL A O 1
ATOM 1229 N N . ARG A 1 183 ? -21.131 -32.214 3.431 1.00 18.97 183 ARG A N 1
ATOM 1230 C CA . ARG A 1 183 ? -22.343 -32.668 2.755 1.00 22.13 183 ARG A CA 1
ATOM 1231 C C . ARG A 1 183 ? -22.186 -32.342 1.275 1.00 19.07 183 ARG A C 1
ATOM 1232 O O . ARG A 1 183 ? -22.332 -31.190 0.862 1.00 21.33 183 ARG A O 1
ATOM 1240 N N . VAL A 1 184 ? -21.862 -33.355 0.476 1.00 19.37 184 VAL A N 1
ATOM 1241 C CA . VAL A 1 184 ? -21.677 -33.164 -0.959 1.00 19.57 184 VAL A CA 1
ATOM 1242 C C . VAL A 1 184 ? -23.044 -33.206 -1.640 1.00 22.16 184 VAL A C 1
ATOM 1243 O O . VAL A 1 184 ? -23.693 -34.253 -1.703 1.00 19.55 184 VAL A O 1
ATOM 1247 N N . ASP A 1 185 ? -23.480 -32.057 -2.158 1.00 16.00 185 ASP A N 1
ATOM 1248 C CA . ASP A 1 185 ? -24.800 -31.962 -2.764 1.00 21.72 185 ASP A CA 1
ATOM 1249 C C . ASP A 1 185 ? -24.808 -32.427 -4.214 1.00 17.73 185 ASP A C 1
ATOM 1250 O O . ASP A 1 185 ? -25.840 -32.912 -4.700 1.00 18.93 185 ASP A O 1
ATOM 1255 N N . ALA A 1 186 ? -23.693 -32.280 -4.924 1.00 16.26 186 ALA A N 1
ATOM 1256 C CA . ALA A 1 186 ? -23.596 -32.809 -6.274 1.00 14.42 186 ALA A CA 1
ATOM 1257 C C . ALA A 1 186 ? -22.144 -33.129 -6.577 1.00 14.91 186 ALA A C 1
ATOM 1258 O O . ALA A 1 186 ? -21.230 -32.416 -6.143 1.00 14.92 186 ALA A O 1
ATOM 1260 N N . VAL A 1 187 ? -21.951 -34.235 -7.281 1.00 13.95 187 VAL A N 1
ATOM 1261 C CA . VAL A 1 187 ? -20.688 -34.587 -7.915 1.00 14.97 187 VAL A CA 1
ATOM 1262 C C . VAL A 1 187 ? -20.862 -34.315 -9.403 1.00 14.89 187 VAL A C 1
ATOM 1263 O O . VAL A 1 187 ? -21.588 -35.039 -10.090 1.00 14.29 187 VAL A O 1
ATOM 1267 N N . ASN A 1 188 ? -20.194 -33.266 -9.891 1.00 16.32 188 ASN A N 1
ATOM 1268 C CA . ASN A 1 188 ? -20.310 -32.793 -11.269 1.00 12.84 188 ASN A CA 1
ATOM 1269 C C . ASN A 1 188 ? -19.115 -33.311 -12.063 1.00 15.48 188 ASN A C 1
ATOM 1270 O O . ASN A 1 188 ? -17.976 -32.913 -11.803 1.00 14.47 188 ASN A O 1
ATOM 1275 N N . ILE A 1 189 ? -19.368 -34.200 -13.041 1.00 11.29 189 ILE A N 1
ATOM 1276 C CA . ILE A 1 189 ? -18.268 -34.827 -13.768 1.00 13.63 189 ILE A CA 1
ATOM 1277 C C . ILE A 1 189 ? -17.960 -34.026 -15.017 1.00 17.46 189 ILE A C 1
ATOM 1278 O O . ILE A 1 189 ? -18.854 -33.535 -15.713 1.00 16.41 189 ILE A O 1
ATOM 1283 N N . MET A 1 190 ? -16.671 -33.896 -15.293 1.00 13.78 190 MET A N 1
ATOM 1284 C CA . MET A 1 190 ? -16.177 -33.179 -16.462 1.00 12.64 190 MET A CA 1
ATOM 1285 C C . MET A 1 190 ? -16.076 -34.195 -17.603 1.00 12.34 190 MET A C 1
ATOM 1286 O O . MET A 1 190 ? -15.038 -34.828 -17.821 1.00 15.34 190 MET A O 1
ATOM 1291 N N . ALA A 1 191 ? -17.199 -34.401 -18.303 1.00 13.43 191 ALA A N 1
ATOM 1292 C CA . ALA A 1 191 ? -17.311 -35.440 -19.331 1.00 13.62 191 ALA A CA 1
ATOM 1293 C C . ALA A 1 191 ? -16.687 -34.918 -20.620 1.00 14.41 191 ALA A C 1
ATOM 1294 O O . ALA A 1 191 ? -17.367 -34.587 -21.594 1.00 16.07 191 ALA A O 1
ATOM 1296 N N . MET A 1 192 ? -15.355 -34.865 -20.611 1.00 14.24 192 MET A N 1
ATOM 1297 C CA . MET A 1 192 ? -14.612 -34.223 -21.685 1.00 16.52 192 MET A CA 1
ATOM 1298 C C . MET A 1 192 ? -13.191 -34.767 -21.659 1.00 14.28 192 MET A C 1
ATOM 1299 O O . MET A 1 192 ? -12.744 -35.334 -20.654 1.00 16.48 192 MET A O 1
ATOM 1304 N N . ASP A 1 193 ? -12.470 -34.543 -22.756 1.00 13.32 193 ASP A N 1
ATOM 1305 C CA . ASP A 1 193 ? -11.008 -34.720 -22.800 1.00 14.86 193 ASP A CA 1
ATOM 1306 C C . ASP A 1 193 ? -10.573 -36.112 -22.335 1.00 17.06 193 ASP A C 1
ATOM 1307 O O . ASP A 1 193 ? -9.744 -36.252 -21.432 1.00 14.86 193 ASP A O 1
ATOM 1312 N N . TYR A 1 194 ? -11.128 -37.157 -22.946 1.00 16.87 194 TYR A N 1
ATOM 1313 C CA . TYR A 1 194 ? -10.810 -38.495 -22.444 1.00 17.56 194 TYR A CA 1
ATOM 1314 C C . TYR A 1 194 ? -9.422 -38.958 -22.880 1.00 22.12 194 TYR A C 1
ATOM 1315 O O . TYR A 1 194 ? -8.657 -39.493 -22.064 1.00 24.94 194 TYR A O 1
ATOM 1324 N N . GLY A 1 195 ? -9.077 -38.756 -24.145 1.00 17.39 195 GLY A N 1
ATOM 1325 C CA . GLY A 1 195 ? -7.773 -39.115 -24.643 1.00 21.84 195 GLY A CA 1
ATOM 1326 C C . GLY A 1 195 ? -7.844 -39.734 -26.023 1.00 20.23 195 GLY A C 1
ATOM 1327 O O . GLY A 1 195 ? -8.925 -40.050 -26.534 1.00 21.13 195 GLY A O 1
ATOM 1328 N N . PRO A 1 196 ? -6.685 -39.924 -26.657 1.00 21.21 196 PRO A N 1
ATOM 1329 C CA . PRO A 1 196 ? -6.678 -40.453 -28.032 1.00 22.26 196 PRO A CA 1
ATOM 1330 C C . PRO A 1 196 ? -7.207 -41.868 -28.149 1.00 22.19 196 PRO A C 1
ATOM 1331 O O . PRO A 1 196 ? -7.568 -42.291 -29.255 1.00 23.96 196 PRO A O 1
ATOM 1335 N N . ALA A 1 197 ? -7.253 -42.626 -27.063 1.00 18.02 197 ALA A N 1
ATOM 1336 C CA . ALA A 1 197 ? -7.810 -43.965 -27.168 1.00 19.97 197 ALA A CA 1
ATOM 1337 C C . ALA A 1 197 ? -9.325 -43.965 -27.073 1.00 22.33 197 ALA A C 1
ATOM 1338 O O . ALA A 1 197 ? -9.922 -45.044 -27.087 1.00 25.77 197 ALA A O 1
ATOM 1340 N N . TYR A 1 198 ? -9.953 -42.794 -26.971 1.00 16.22 198 TYR A N 1
ATOM 1341 C CA . TYR A 1 198 ? -11.406 -42.670 -26.850 1.00 17.26 198 TYR A CA 1
ATOM 1342 C C . TYR A 1 198 ? -11.895 -41.774 -27.986 1.00 18.98 198 TYR A C 1
ATOM 1343 O O . TYR A 1 198 ? -12.013 -40.553 -27.838 1.00 20.89 198 TYR A O 1
ATOM 1352 N N . SER A 1 199 ? -12.185 -42.388 -29.131 1.00 22.48 199 SER A N 1
ATOM 1353 C CA . SER A 1 199 ? -12.554 -41.643 -30.328 1.00 24.11 199 SER A CA 1
ATOM 1354 C C . SER A 1 199 ? -14.017 -41.829 -30.730 1.00 26.04 199 SER A C 1
ATOM 1355 O O . SER A 1 199 ? -14.399 -41.417 -31.831 1.00 25.75 199 SER A O 1
ATOM 1358 N N . ALA A 1 200 ? -14.840 -42.441 -29.875 1.00 26.01 200 ALA A N 1
ATOM 1359 C CA . ALA A 1 200 ? -16.235 -42.728 -30.194 1.00 25.60 200 ALA A CA 1
ATOM 1360 C C . ALA A 1 200 ? -17.112 -41.516 -29.867 1.00 22.54 200 ALA A C 1
ATOM 1361 O O . ALA A 1 200 ? -16.620 -40.425 -29.558 1.00 21.18 200 ALA A O 1
ATOM 1363 N N . ASP A 1 201 ? -18.431 -41.705 -29.904 1.00 19.63 201 ASP A N 1
ATOM 1364 C CA . ASP A 1 201 ? -19.353 -40.598 -29.699 1.00 18.42 201 ASP A CA 1
ATOM 1365 C C . ASP A 1 201 ? -19.255 -40.048 -28.284 1.00 19.01 201 ASP A C 1
ATOM 1366 O O . ASP A 1 201 ? -19.306 -40.798 -27.310 1.00 17.95 201 ASP A O 1
ATOM 1371 N N . MET A 1 202 ? -19.182 -38.729 -28.177 1.00 15.08 202 MET A N 1
ATOM 1372 C CA . MET A 1 202 ? -18.962 -38.101 -26.882 1.00 17.23 202 MET A CA 1
ATOM 1373 C C . MET A 1 202 ? -20.241 -37.980 -26.059 1.00 17.98 202 MET A C 1
ATOM 1374 O O . MET A 1 202 ? -20.163 -37.801 -24.840 1.00 15.58 202 MET A O 1
ATOM 1379 N N . GLY A 1 203 ? -21.412 -38.085 -26.687 1.00 17.36 203 GLY A N 1
ATOM 1380 C CA . GLY A 1 203 ? -22.642 -38.117 -25.911 1.00 14.24 203 GLY A CA 1
ATOM 1381 C C . GLY A 1 203 ? -22.805 -39.444 -25.196 1.00 16.80 203 GLY A C 1
ATOM 1382 O O . GLY A 1 203 ? -23.081 -39.489 -23.991 1.00 18.45 203 GLY A O 1
ATOM 1383 N N . THR A 1 204 ? -22.574 -40.540 -25.918 1.00 14.71 204 THR A N 1
ATOM 1384 C CA . THR A 1 204 ? -22.609 -41.860 -25.295 1.00 17.43 204 THR A CA 1
ATOM 1385 C C . THR A 1 204 ? -21.562 -41.982 -24.187 1.00 19.47 204 THR A C 1
ATOM 1386 O O . THR A 1 204 ? -21.842 -42.555 -23.128 1.00 14.79 204 THR A O 1
ATOM 1390 N N . TYR A 1 205 ? -20.350 -41.457 -24.416 1.00 14.45 205 TYR A N 1
ATOM 1391 C CA . TYR A 1 205 ? -19.345 -41.470 -23.353 1.00 16.55 205 TYR A CA 1
ATOM 1392 C C . TYR A 1 205 ? -19.862 -40.755 -22.116 1.00 15.59 205 TYR A C 1
ATOM 1393 O O . TYR A 1 205 ? -19.645 -41.216 -20.991 1.00 16.47 205 TYR A O 1
ATOM 1402 N N . ALA A 1 206 ? -20.518 -39.603 -22.303 1.00 16.09 206 ALA A N 1
ATOM 1403 C CA . ALA A 1 206 ? -20.997 -38.833 -21.156 1.00 16.94 206 ALA A CA 1
ATOM 1404 C C . ALA A 1 206 ? -22.029 -39.615 -20.365 1.00 19.11 206 ALA A C 1
ATOM 1405 O O . ALA A 1 206 ? -22.030 -39.591 -19.129 1.00 18.02 206 ALA A O 1
ATOM 1407 N N . VAL A 1 207 ? -22.929 -40.294 -21.074 1.00 16.31 207 VAL A N 1
ATOM 1408 C CA . VAL A 1 207 ? -23.935 -41.141 -20.445 1.00 15.30 207 VAL A CA 1
ATOM 1409 C C . VAL A 1 207 ? -23.260 -42.287 -19.706 1.00 20.78 207 VAL A C 1
ATOM 1410 O O . VAL A 1 207 ? -23.609 -42.608 -18.561 1.00 19.03 207 VAL A O 1
ATOM 1414 N N . GLN A 1 208 ? -22.261 -42.903 -20.342 1.00 16.85 208 GLN A N 1
ATOM 1415 C CA . GLN A 1 208 ? -21.539 -43.998 -19.713 1.00 15.06 208 GLN A CA 1
ATOM 1416 C C . GLN A 1 208 ? -20.821 -43.523 -18.454 1.00 19.11 208 GLN A C 1
ATOM 1417 O O . GLN A 1 208 ? -20.891 -44.173 -17.404 1.00 16.72 208 GLN A O 1
ATOM 1423 N N . ALA A 1 209 ? -20.129 -42.380 -18.547 1.00 13.65 209 ALA A N 1
ATOM 1424 C CA . ALA A 1 209 ? -19.416 -41.846 -17.391 1.00 17.46 209 ALA A CA 1
ATOM 1425 C C . ALA A 1 209 ? -20.370 -41.527 -16.245 1.00 19.00 209 ALA A C 1
ATOM 1426 O O . ALA A 1 209 ? -20.051 -41.776 -15.073 1.00 16.01 209 ALA A O 1
ATOM 1428 N N . ALA A 1 210 ? -21.547 -40.973 -16.562 1.00 18.26 210 ALA A N 1
ATOM 1429 C CA . ALA A 1 210 ? -22.500 -40.621 -15.517 1.00 18.69 210 ALA A CA 1
ATOM 1430 C C . ALA A 1 210 ? -23.065 -41.863 -14.850 1.00 18.15 210 ALA A C 1
ATOM 1431 O O . ALA A 1 210 ? -23.266 -41.882 -13.629 1.00 16.37 210 ALA A O 1
ATOM 1433 N N . THR A 1 211 ? -23.319 -42.912 -15.635 1.00 17.06 211 THR A N 1
ATOM 1434 C CA . THR A 1 211 ? -23.842 -44.152 -15.078 1.00 17.17 211 THR A CA 1
ATOM 1435 C C . THR A 1 211 ? -22.841 -44.767 -14.112 1.00 19.28 211 THR A C 1
ATOM 1436 O O . THR A 1 211 ? -23.210 -45.200 -13.014 1.00 20.59 211 THR A O 1
ATOM 1440 N N . ALA A 1 212 ? -21.560 -44.789 -14.488 1.00 17.54 212 ALA A N 1
ATOM 1441 C CA . ALA A 1 212 ? -20.553 -45.338 -13.589 1.00 18.98 212 ALA A CA 1
ATOM 1442 C C . ALA A 1 212 ? -20.402 -44.473 -12.338 1.00 18.86 212 ALA A C 1
ATOM 1443 O O . ALA A 1 212 ? -20.280 -45.001 -11.221 1.00 16.86 212 ALA A O 1
ATOM 1445 N N . THR A 1 213 ? -20.413 -43.144 -12.511 1.00 17.71 213 THR A N 1
ATOM 1446 C CA . THR A 1 213 ? -20.257 -42.234 -11.383 1.00 18.15 213 THR A CA 1
ATOM 1447 C C . THR A 1 213 ? -21.369 -42.439 -10.366 1.00 20.12 213 THR A C 1
ATOM 1448 O O . THR A 1 213 ? -21.119 -42.425 -9.152 1.00 18.93 213 THR A O 1
ATOM 1452 N N . GLN A 1 214 ? -22.598 -42.670 -10.840 1.00 14.88 214 GLN A N 1
ATOM 1453 C CA . GLN A 1 214 ? -23.704 -42.842 -9.900 1.00 17.16 214 GLN A CA 1
ATOM 1454 C C . GLN A 1 214 ? -23.466 -44.038 -8.999 1.00 18.92 214 GLN A C 1
ATOM 1455 O O . GLN A 1 214 ? -23.723 -43.971 -7.791 1.00 19.40 214 GLN A O 1
ATOM 1461 N N . ALA A 1 215 ? -22.994 -45.144 -9.579 1.00 18.46 215 ALA A N 1
ATOM 1462 C CA . ALA A 1 215 ? -22.676 -46.331 -8.793 1.00 21.24 215 ALA A CA 1
ATOM 1463 C C . ALA A 1 215 ? -21.565 -46.053 -7.780 1.00 19.93 215 ALA A C 1
ATOM 1464 O O . ALA A 1 215 ? -21.588 -46.581 -6.660 1.00 18.91 215 ALA A O 1
ATOM 1466 N N . GLN A 1 216 ? -20.578 -45.237 -8.162 1.00 17.08 216 GLN A N 1
ATOM 1467 C CA . GLN A 1 216 ? -19.440 -44.963 -7.282 1.00 20.37 216 GLN A CA 1
ATOM 1468 C C . GLN A 1 216 ? -19.836 -44.072 -6.108 1.00 21.75 216 GLN A C 1
ATOM 1469 O O . GLN A 1 216 ? -19.445 -44.326 -4.962 1.00 20.71 216 GLN A O 1
ATOM 1475 N N . ILE A 1 217 ? -20.570 -42.991 -6.378 1.00 17.98 217 ILE A N 1
ATOM 1476 C CA . ILE A 1 217 ? -20.903 -42.070 -5.297 1.00 20.43 217 ILE A CA 1
ATOM 1477 C C . ILE A 1 217 ? -22.029 -42.601 -4.425 1.00 20.19 217 ILE A C 1
ATOM 1478 O O . ILE A 1 217 ? -22.139 -42.182 -3.270 1.00 20.19 217 ILE A O 1
ATOM 1483 N N . LYS A 1 218 ? -22.862 -43.511 -4.947 1.00 19.83 218 LYS A N 1
ATOM 1484 C CA . LYS A 1 218 ? -23.815 -44.237 -4.104 1.00 20.45 218 LYS A CA 1
ATOM 1485 C C . LYS A 1 218 ? -23.121 -44.865 -2.898 1.00 22.72 218 LYS A C 1
ATOM 1486 O O . LYS A 1 218 ? -23.589 -44.746 -1.755 1.00 23.81 218 LYS A O 1
ATOM 1492 N N . GLY A 1 219 ? -21.984 -45.519 -3.132 1.00 23.83 219 GLY A N 1
ATOM 1493 C CA . GLY A 1 219 ? -21.231 -46.137 -2.057 1.00 25.53 219 GLY A CA 1
ATOM 1494 C C . GLY A 1 219 ? -20.394 -45.155 -1.261 1.00 26.09 219 GLY A C 1
ATOM 1495 O O . GLY A 1 219 ? -20.424 -45.167 -0.025 1.00 23.01 219 GLY A O 1
ATOM 1496 N N . VAL A 1 220 ? -19.643 -44.295 -1.956 1.00 22.11 220 VAL A N 1
ATOM 1497 C CA . VAL A 1 220 ? -18.723 -43.397 -1.257 1.00 23.68 220 VAL A CA 1
ATOM 1498 C C . VAL A 1 220 ? -19.485 -42.412 -0.385 1.00 23.10 220 VAL A C 1
ATOM 1499 O O . VAL A 1 220 ? -19.087 -42.130 0.756 1.00 23.83 220 VAL A O 1
ATOM 1503 N N . LEU A 1 221 ? -20.578 -41.864 -0.900 1.00 22.41 221 LEU A N 1
ATOM 1504 C CA . LEU A 1 221 ? -21.344 -40.847 -0.194 1.00 24.52 221 LEU A CA 1
ATOM 1505 C C . LEU A 1 221 ? -22.482 -41.436 0.630 1.00 23.91 221 LEU A C 1
ATOM 1506 O O . LEU A 1 221 ? -23.153 -40.693 1.357 1.00 25.42 221 LEU A O 1
ATOM 1511 N N . GLY A 1 222 ? -22.697 -42.746 0.556 1.00 20.25 222 GLY A N 1
ATOM 1512 C CA . GLY A 1 222 ? -23.688 -43.400 1.387 1.00 26.31 222 GLY A CA 1
ATOM 1513 C C . GLY A 1 222 ? -25.106 -42.948 1.115 1.00 25.89 222 GLY A C 1
ATOM 1514 O O . GLY A 1 222 ? -25.847 -42.611 2.042 1.00 30.66 222 GLY A O 1
ATOM 1515 N N . LEU A 1 223 ? -25.496 -42.944 -0.156 1.00 25.46 223 LEU A N 1
ATOM 1516 C CA . LEU A 1 223 ? -26.800 -42.470 -0.587 1.00 25.77 223 LEU A CA 1
ATOM 1517 C C . LEU A 1 223 ? -27.630 -43.620 -1.140 1.00 27.17 223 LEU A C 1
ATOM 1518 O O . LEU A 1 223 ? -27.105 -44.644 -1.583 1.00 26.79 223 LEU A O 1
ATOM 1523 N N . SER A 1 224 ? -28.945 -43.429 -1.105 1.00 25.05 224 SER A N 1
ATOM 1524 C CA . SER A 1 224 ? -29.853 -44.283 -1.848 1.00 28.23 224 SER A CA 1
ATOM 1525 C C . SER A 1 224 ? -29.576 -44.185 -3.349 1.00 26.37 224 SER A C 1
ATOM 1526 O O . SER A 1 224 ? -28.905 -43.271 -3.834 1.00 25.43 224 SER A O 1
ATOM 1529 N N . ASP A 1 225 ? -30.140 -45.137 -4.093 1.00 29.39 225 ASP A N 1
ATOM 1530 C CA . ASP A 1 225 ? -30.027 -45.100 -5.545 1.00 30.19 225 ASP A CA 1
ATOM 1531 C C . ASP A 1 225 ? -30.622 -43.816 -6.109 1.00 29.89 225 ASP A C 1
ATOM 1532 O O . ASP A 1 225 ? -30.020 -43.160 -6.969 1.00 23.73 225 ASP A O 1
ATOM 1537 N N . ALA A 1 226 ? -31.816 -43.445 -5.637 1.00 28.39 226 ALA A N 1
ATOM 1538 C CA . ALA A 1 226 ? -32.457 -42.233 -6.130 1.00 28.00 226 ALA A CA 1
ATOM 1539 C C . ALA A 1 226 ? -31.665 -40.997 -5.735 1.00 26.23 226 ALA A C 1
ATOM 1540 O O . ALA A 1 226 ? -31.442 -40.107 -6.564 1.00 24.46 226 ALA A O 1
ATOM 1542 N N . ALA A 1 227 ? -31.236 -40.929 -4.471 1.00 24.34 227 ALA A N 1
ATOM 1543 C CA . ALA A 1 227 ? -30.427 -39.805 -4.015 1.00 23.57 227 ALA A CA 1
ATOM 1544 C C . ALA A 1 227 ? -29.110 -39.714 -4.773 1.00 22.50 227 ALA A C 1
ATOM 1545 O O . ALA A 1 227 ? -28.628 -38.606 -5.039 1.00 24.92 227 ALA A O 1
ATOM 1547 N N . ALA A 1 228 ? -28.527 -40.854 -5.153 1.00 19.47 228 ALA A N 1
ATOM 1548 C CA . ALA A 1 228 ? -27.264 -40.812 -5.885 1.00 19.01 228 ALA A CA 1
ATOM 1549 C C . ALA A 1 228 ? -27.442 -40.267 -7.300 1.00 20.65 228 ALA A C 1
ATOM 1550 O O . ALA A 1 228 ? -26.527 -39.631 -7.830 1.00 18.42 228 ALA A O 1
ATOM 1552 N N . TRP A 1 229 ? -28.586 -40.522 -7.940 1.00 20.40 229 TRP A N 1
ATOM 1553 C CA . TRP A 1 229 ? -28.822 -39.913 -9.250 1.00 19.42 229 TRP A CA 1
ATOM 1554 C C . TRP A 1 229 ? -28.974 -38.408 -9.123 1.00 19.95 229 TRP A C 1
ATOM 1555 O O . TRP A 1 229 ? -28.429 -37.653 -9.936 1.00 20.93 229 TRP A O 1
ATOM 1566 N N . LYS A 1 230 ? -29.708 -37.953 -8.105 1.00 19.32 230 LYS A N 1
ATOM 1567 C CA . LYS A 1 230 ? -29.883 -36.521 -7.907 1.00 24.02 230 LYS A CA 1
ATOM 1568 C C . LYS A 1 230 ? -28.548 -35.848 -7.608 1.00 23.36 230 LYS A C 1
ATOM 1569 O O . LYS A 1 230 ? -28.354 -34.676 -7.948 1.00 23.20 230 LYS A O 1
ATOM 1575 N N . ALA A 1 231 ? -27.605 -36.582 -7.017 1.00 21.53 231 ALA A N 1
ATOM 1576 C CA . ALA A 1 231 ? -26.274 -36.055 -6.740 1.00 17.86 231 ALA A CA 1
ATOM 1577 C C . ALA A 1 231 ? -25.354 -36.063 -7.950 1.00 17.61 231 ALA A C 1
ATOM 1578 O O . ALA A 1 231 ? -24.263 -35.507 -7.871 1.00 19.15 231 ALA A O 1
ATOM 1580 N N . VAL A 1 232 ? -25.756 -36.652 -9.072 1.00 18.02 232 VAL A N 1
ATOM 1581 C CA . VAL A 1 232 ? -24.926 -36.598 -10.272 1.00 17.32 232 VAL A CA 1
ATOM 1582 C C . VAL A 1 232 ? -25.186 -35.286 -11.004 1.00 17.61 232 VAL A C 1
ATOM 1583 O O . VAL A 1 232 ? -26.340 -34.864 -11.166 1.00 16.99 232 VAL A O 1
ATOM 1587 N N . ALA A 1 233 ? -24.110 -34.639 -11.457 1.00 17.07 233 ALA A N 1
ATOM 1588 C CA . ALA A 1 233 ? -24.209 -33.539 -12.405 1.00 14.10 233 ALA A CA 1
ATOM 1589 C C . ALA A 1 233 ? -23.212 -33.788 -13.529 1.00 14.91 233 ALA A C 1
ATOM 1590 O O . ALA A 1 233 ? -22.177 -34.420 -13.316 1.00 16.79 233 ALA A O 1
ATOM 1592 N N . VAL A 1 234 ? -23.541 -33.330 -14.747 1.00 16.00 234 VAL A N 1
ATOM 1593 C CA . VAL A 1 234 ? -22.711 -33.615 -15.914 1.00 12.51 234 VAL A CA 1
ATOM 1594 C C . VAL A 1 234 ? -22.356 -32.314 -16.627 1.00 12.32 234 VAL A C 1
ATOM 1595 O O . VAL A 1 234 ? -23.239 -31.501 -16.913 1.00 15.88 234 VAL A O 1
ATOM 1599 N N . THR A 1 235 ? -21.079 -32.163 -16.983 1.00 13.14 235 THR A N 1
ATOM 1600 C CA . THR A 1 235 ? -20.552 -30.973 -17.656 1.00 13.74 235 THR A CA 1
ATOM 1601 C C . THR A 1 235 ? -19.677 -31.417 -18.820 1.00 12.69 235 THR A C 1
ATOM 1602 O O . THR A 1 235 ? -18.487 -31.719 -18.627 1.00 13.64 235 THR A O 1
ATOM 1606 N N . PRO A 1 236 ? -20.216 -31.467 -20.039 1.00 14.45 236 PRO A N 1
ATOM 1607 C CA . PRO A 1 236 ? -19.371 -31.677 -21.219 1.00 12.55 236 PRO A CA 1
ATOM 1608 C C . PRO A 1 236 ? -18.666 -30.396 -21.650 1.00 11.22 236 PRO A C 1
ATOM 1609 O O . PRO A 1 236 ? -19.034 -29.286 -21.262 1.00 13.56 236 PRO A O 1
ATOM 1613 N N . MET A 1 237 ? -17.606 -30.579 -22.445 1.00 12.67 237 MET A N 1
ATOM 1614 C CA . MET A 1 237 ? -16.975 -29.502 -23.210 1.00 14.21 237 MET A CA 1
ATOM 1615 C C . MET A 1 237 ? -17.672 -29.391 -24.564 1.00 13.71 237 MET A C 1
ATOM 1616 O O . MET A 1 237 ? -17.570 -30.317 -25.380 1.00 13.42 237 MET A O 1
ATOM 1621 N N . ILE A 1 238 ? -18.318 -28.252 -24.846 1.00 11.98 238 ILE A N 1
ATOM 1622 C CA . ILE A 1 238 ? -19.105 -28.192 -26.081 1.00 12.34 238 ILE A CA 1
ATOM 1623 C C . ILE A 1 238 ? -18.179 -28.037 -27.276 1.00 14.04 238 ILE A C 1
ATOM 1624 O O . ILE A 1 238 ? -17.126 -27.413 -27.199 1.00 13.75 238 ILE A O 1
ATOM 1629 N N . GLY A 1 239 ? -18.571 -28.630 -28.406 1.00 12.94 239 GLY A N 1
ATOM 1630 C CA . GLY A 1 239 ? -17.739 -28.477 -29.593 1.00 13.35 239 GLY A CA 1
ATOM 1631 C C . GLY A 1 239 ? -16.428 -29.248 -29.505 1.00 13.27 239 GLY A C 1
ATOM 1632 O O . GLY A 1 239 ? -16.335 -30.304 -28.870 1.00 12.97 239 GLY A O 1
ATOM 1633 N N . VAL A 1 240 ? -15.391 -28.708 -30.151 1.00 13.66 240 VAL A N 1
ATOM 1634 C CA . VAL A 1 240 ? -14.095 -29.387 -30.182 1.00 13.78 240 VAL A CA 1
ATOM 1635 C C . VAL A 1 240 ? -13.465 -29.313 -28.798 1.00 13.34 240 VAL A C 1
ATOM 1636 O O . VAL A 1 240 ? -13.421 -28.243 -28.183 1.00 13.25 240 VAL A O 1
ATOM 1640 N N . ASN A 1 241 ? -13.016 -30.454 -28.295 1.00 13.16 241 ASN A N 1
ATOM 1641 C CA . ASN A 1 241 ? -12.496 -30.539 -26.933 1.00 12.79 241 ASN A CA 1
ATOM 1642 C C . ASN A 1 241 ? -11.001 -30.208 -26.909 1.00 13.17 241 ASN A C 1
ATOM 1643 O O . ASN A 1 241 ? -10.350 -30.087 -27.942 1.00 13.73 241 ASN A O 1
ATOM 1648 N N . ASP A 1 242 ? -10.437 -30.066 -25.699 1.00 13.93 242 ASP A N 1
ATOM 1649 C CA . ASP A 1 242 ? -8.995 -29.848 -25.619 1.00 15.84 242 ASP A CA 1
ATOM 1650 C C . ASP A 1 242 ? -8.236 -30.994 -26.275 1.00 13.84 242 ASP A C 1
ATOM 1651 O O . ASP A 1 242 ? -7.188 -30.779 -26.899 1.00 14.52 242 ASP A O 1
ATOM 1656 N N . VAL A 1 243 ? -8.753 -32.223 -26.126 1.00 13.58 243 VAL A N 1
ATOM 1657 C CA . VAL A 1 243 ? -8.379 -33.355 -26.950 1.00 14.06 243 VAL A CA 1
ATOM 1658 C C . VAL A 1 243 ? -9.091 -33.092 -28.261 1.00 14.28 243 VAL A C 1
ATOM 1659 O O . VAL A 1 243 ? -10.310 -33.266 -28.359 1.00 13.92 243 VAL A O 1
ATOM 1663 N N . SER A 1 244 ? -8.336 -32.635 -29.254 1.00 14.96 244 SER A N 1
ATOM 1664 C CA . SER A 1 244 ? -8.947 -32.002 -30.421 1.00 15.22 244 SER A CA 1
ATOM 1665 C C . SER A 1 244 ? -9.745 -32.981 -31.263 1.00 16.39 244 SER A C 1
ATOM 1666 O O . SER A 1 244 ? -10.679 -32.570 -31.962 1.00 20.37 244 SER A O 1
ATOM 1669 N N A SER A 1 245 ? -9.398 -34.266 -31.231 0.50 18.08 245 SER A N 1
ATOM 1670 N N B SER A 1 245 ? -9.409 -34.265 -31.213 0.50 17.82 245 SER A N 1
ATOM 1671 C CA A SER A 1 245 ? -10.145 -35.234 -32.023 0.50 18.46 245 SER A CA 1
ATOM 1672 C CA B SER A 1 245 ? -10.132 -35.244 -32.008 0.50 18.35 245 SER A CA 1
ATOM 1673 C C A SER A 1 245 ? -11.536 -35.497 -31.461 0.50 18.18 245 SER A C 1
ATOM 1674 C C B SER A 1 245 ? -11.496 -35.584 -31.420 0.50 18.16 245 SER A C 1
ATOM 1675 O O A SER A 1 245 ? -12.385 -36.040 -32.178 0.50 18.47 245 SER A O 1
ATOM 1676 O O B SER A 1 245 ? -12.285 -36.273 -32.078 0.50 18.66 245 SER A O 1
ATOM 1681 N N . GLU A 1 246 ? -11.800 -35.095 -30.224 1.00 16.57 246 GLU A N 1
ATOM 1682 C CA . GLU A 1 246 ? -13.074 -35.338 -29.570 1.00 17.18 246 GLU A CA 1
ATOM 1683 C C . GLU A 1 246 ? -13.973 -34.125 -29.743 1.00 17.92 246 GLU A C 1
ATOM 1684 O O . GLU A 1 246 ? -13.566 -33.005 -29.422 1.00 16.27 246 GLU A O 1
ATOM 1690 N N . ILE A 1 247 ? -15.189 -34.352 -30.257 1.00 18.25 247 ILE A N 1
ATOM 1691 C CA . ILE A 1 247 ? -16.167 -33.287 -30.478 1.00 13.70 247 ILE A CA 1
ATOM 1692 C C . ILE A 1 247 ? -17.477 -33.647 -29.783 1.00 14.96 247 ILE A C 1
ATOM 1693 O O . ILE A 1 247 ? -18.041 -34.715 -30.029 1.00 16.06 247 ILE A O 1
ATOM 1698 N N . PHE A 1 248 ? -17.979 -32.738 -28.948 1.00 15.37 248 PHE A N 1
ATOM 1699 C CA . PHE A 1 248 ? -19.290 -32.875 -28.323 1.00 13.86 248 PHE A CA 1
ATOM 1700 C C . PHE A 1 248 ? -20.271 -32.020 -29.120 1.00 13.99 248 PHE A C 1
ATOM 1701 O O . PHE A 1 248 ? -20.249 -30.786 -29.039 1.00 13.58 248 PHE A O 1
ATOM 1709 N N . THR A 1 249 ? -21.104 -32.676 -29.920 1.00 13.98 249 THR A N 1
ATOM 1710 C CA . THR A 1 249 ? -21.971 -31.984 -30.850 1.00 19.15 249 THR A CA 1
ATOM 1711 C C . THR A 1 249 ? -23.285 -31.580 -30.184 1.00 19.08 249 THR A C 1
ATOM 1712 O O . THR A 1 249 ? -23.622 -32.032 -29.094 1.00 13.91 249 THR A O 1
ATOM 1716 N N . VAL A 1 250 ? -24.058 -30.742 -30.880 1.00 16.09 250 VAL A N 1
ATOM 1717 C CA . VAL A 1 250 ? -25.390 -30.410 -30.381 1.00 14.87 250 VAL A CA 1
ATOM 1718 C C . VAL A 1 250 ? -26.257 -31.665 -30.320 1.00 17.47 250 VAL A C 1
ATOM 1719 O O . VAL A 1 250 ? -27.063 -31.836 -29.395 1.00 18.19 250 VAL A O 1
ATOM 1723 N N . ASP A 1 251 ? -26.105 -32.568 -31.300 1.00 16.67 251 ASP A N 1
ATOM 1724 C CA . ASP A 1 251 ? -26.754 -33.872 -31.197 1.00 15.95 251 ASP A CA 1
ATOM 1725 C C . ASP A 1 251 ? -26.401 -34.545 -29.874 1.00 16.21 251 ASP A C 1
ATOM 1726 O O . ASP A 1 251 ? -27.274 -35.108 -29.201 1.00 19.95 251 ASP A O 1
ATOM 1731 N N . ASP A 1 252 ? -25.127 -34.501 -29.494 1.00 14.81 252 ASP A N 1
ATOM 1732 C CA . ASP A 1 252 ? -24.708 -35.072 -28.208 1.00 15.78 252 ASP A CA 1
ATOM 1733 C C . ASP A 1 252 ? -25.401 -34.395 -27.032 1.00 15.78 252 ASP A C 1
ATOM 1734 O O . ASP A 1 252 ? -25.732 -35.050 -26.037 1.00 16.42 252 ASP A O 1
ATOM 1739 N N . ALA A 1 253 ? -25.610 -33.081 -27.115 1.00 15.35 253 ALA A N 1
ATOM 1740 C CA . ALA A 1 253 ? -26.327 -32.389 -26.051 1.00 15.43 253 ALA A CA 1
ATOM 1741 C C . ALA A 1 253 ? -27.755 -32.902 -25.925 1.00 17.48 253 ALA A C 1
ATOM 1742 O O . ALA A 1 253 ? -28.271 -33.048 -24.815 1.00 16.54 253 ALA A O 1
ATOM 1744 N N . THR A 1 254 ? -28.425 -33.172 -27.047 1.00 15.80 254 THR A N 1
ATOM 1745 C CA . THR A 1 254 ? -29.802 -33.630 -26.905 1.00 17.20 254 THR A CA 1
ATOM 1746 C C . THR A 1 254 ? -29.855 -35.047 -26.344 1.00 20.38 254 THR A C 1
ATOM 1747 O O . THR A 1 254 ? -30.799 -35.391 -25.619 1.00 18.02 254 THR A O 1
ATOM 1751 N N . GLN A 1 255 ? -28.844 -35.870 -26.639 1.00 19.74 255 GLN A N 1
ATOM 1752 C CA . GLN A 1 255 ? -28.790 -37.201 -26.043 1.00 19.41 255 GLN A CA 1
ATOM 1753 C C . GLN A 1 255 ? -28.554 -37.115 -24.536 1.00 22.10 255 GLN A C 1
ATOM 1754 O O . GLN A 1 255 ? -29.169 -37.857 -23.758 1.00 22.06 255 GLN A O 1
ATOM 1760 N N . LEU A 1 256 ? -27.681 -36.199 -24.106 1.00 17.79 256 LEU A N 1
ATOM 1761 C CA . LEU A 1 256 ? -27.434 -36.027 -22.678 1.00 16.75 256 LEU A CA 1
ATOM 1762 C C . LEU A 1 256 ? -28.679 -35.520 -21.962 1.00 17.82 256 LEU A C 1
ATOM 1763 O O . LEU A 1 256 ? -28.975 -35.964 -20.853 1.00 17.83 256 LEU A O 1
ATOM 1768 N N . VAL A 1 257 ? -29.434 -34.612 -22.593 1.00 21.45 257 VAL A N 1
ATOM 1769 C CA . VAL A 1 257 ? -30.673 -34.102 -21.999 1.00 20.65 257 VAL A CA 1
ATOM 1770 C C . VAL A 1 257 ? -31.680 -35.233 -21.806 1.00 22.98 257 VAL A C 1
ATOM 1771 O O . VAL A 1 257 ? -32.321 -35.345 -20.748 1.00 21.40 257 VAL A O 1
ATOM 1775 N N A ASP A 1 258 ? -31.854 -36.068 -22.841 0.55 21.29 258 ASP A N 1
ATOM 1776 N N B ASP A 1 258 ? -31.835 -36.099 -22.812 0.45 21.33 258 ASP A N 1
ATOM 1777 C CA A ASP A 1 258 ? -32.730 -37.235 -22.741 0.55 22.37 258 ASP A CA 1
ATOM 1778 C CA B ASP A 1 258 ? -32.786 -37.197 -22.663 0.45 22.37 258 ASP A CA 1
ATOM 1779 C C A ASP A 1 258 ? -32.347 -38.098 -21.548 0.55 21.84 258 ASP A C 1
ATOM 1780 C C B ASP A 1 258 ? -32.360 -38.145 -21.548 0.45 21.85 258 ASP A C 1
ATOM 1781 O O A ASP A 1 258 ? -33.196 -38.477 -20.734 0.55 20.35 258 ASP A O 1
ATOM 1782 O O B ASP A 1 258 ? -33.202 -38.631 -20.784 0.45 20.37 258 ASP A O 1
ATOM 1791 N N . PHE A 1 259 ? -31.061 -38.432 -21.447 1.00 18.23 259 PHE A N 1
ATOM 1792 C CA . PHE A 1 259 ? -30.596 -39.278 -20.351 1.00 24.07 259 PHE A CA 1
ATOM 1793 C C . PHE A 1 259 ? -30.781 -38.594 -19.001 1.00 21.44 259 PHE A C 1
ATOM 1794 O O . PHE A 1 259 ? -31.184 -39.237 -18.027 1.00 22.38 259 PHE A O 1
ATOM 1802 N N . ALA A 1 260 ? -30.508 -37.289 -18.925 1.00 22.99 260 ALA A N 1
ATOM 1803 C CA . ALA A 1 260 ? -30.704 -36.580 -17.658 1.00 24.18 260 ALA A CA 1
ATOM 1804 C C . ALA A 1 260 ? -32.161 -36.644 -17.226 1.00 22.63 260 ALA A C 1
ATOM 1805 O O . ALA A 1 260 ? -32.458 -36.744 -16.031 1.00 23.90 260 ALA A O 1
ATOM 1807 N N . LYS A 1 261 ? -33.088 -36.612 -18.188 1.00 18.23 261 LYS A N 1
ATOM 1808 C CA . LYS A 1 261 ? -34.498 -36.679 -17.822 1.00 22.01 261 LYS A CA 1
ATOM 1809 C C . LYS A 1 261 ? -34.885 -38.061 -17.304 1.00 23.78 261 LYS A C 1
ATOM 1810 O O . LYS A 1 261 ? -35.699 -38.174 -16.377 1.00 25.33 261 LYS A O 1
ATOM 1816 N N . SER A 1 262 ? -34.336 -39.128 -17.891 1.00 24.39 262 SER A N 1
ATOM 1817 C CA . SER A 1 262 ? -34.802 -40.458 -17.515 1.00 22.83 262 SER A CA 1
ATOM 1818 C C . SER A 1 262 ? -34.282 -40.882 -16.152 1.00 24.36 262 SER A C 1
ATOM 1819 O O . SER A 1 262 ? -34.888 -41.751 -15.516 1.00 29.73 262 SER A O 1
ATOM 1822 N N . LYS A 1 263 ? -33.186 -40.286 -15.697 1.00 23.11 263 LYS A N 1
ATOM 1823 C CA . LYS A 1 263 ? -32.577 -40.645 -14.424 1.00 22.44 263 LYS A CA 1
ATOM 1824 C C . LYS A 1 263 ? -32.766 -39.599 -13.340 1.00 24.09 263 LYS A C 1
ATOM 1825 O O . LYS A 1 263 ? -32.459 -39.880 -12.175 1.00 27.36 263 LYS A O 1
ATOM 1831 N N . GLY A 1 264 ? -33.257 -38.411 -13.675 1.00 24.20 264 GLY A N 1
ATOM 1832 C CA . GLY A 1 264 ? -33.341 -37.351 -12.680 1.00 22.60 264 GLY A CA 1
ATOM 1833 C C . GLY A 1 264 ? -31.992 -36.870 -12.186 1.00 23.66 264 GLY A C 1
ATOM 1834 O O . GLY A 1 264 ? -31.803 -36.683 -10.975 1.00 26.40 264 GLY A O 1
ATOM 1835 N N . ILE A 1 265 ? -31.038 -36.695 -13.099 1.00 19.66 265 ILE A N 1
ATOM 1836 C CA . ILE A 1 265 ? -29.746 -36.119 -12.765 1.00 21.12 265 ILE A CA 1
ATOM 1837 C C . ILE A 1 265 ? -29.914 -34.740 -12.124 1.00 21.23 265 ILE A C 1
ATOM 1838 O O . ILE A 1 265 ? -30.814 -33.966 -12.485 1.00 20.80 265 ILE A O 1
ATOM 1843 N N . GLY A 1 266 ? -29.066 -34.444 -11.130 1.00 20.33 266 GLY A N 1
ATOM 1844 C CA . GLY A 1 266 ? -29.142 -33.193 -10.391 1.00 18.31 266 GLY A CA 1
ATOM 1845 C C . GLY A 1 266 ? -29.105 -31.936 -11.246 1.00 18.35 266 GLY A C 1
ATOM 1846 O O . GLY A 1 266 ? -30.020 -31.111 -11.178 1.00 19.78 266 GLY A O 1
ATOM 1847 N N . TRP A 1 267 ? -28.058 -31.761 -12.046 1.00 14.73 267 TRP A N 1
ATOM 1848 C CA . TRP A 1 267 ? -28.090 -30.685 -13.022 1.00 19.00 267 TRP A CA 1
ATOM 1849 C C . TRP A 1 267 ? -27.107 -30.970 -14.138 1.00 14.79 267 TRP A C 1
ATOM 1850 O O . TRP A 1 267 ? -26.189 -31.780 -14.005 1.00 15.76 267 TRP A O 1
ATOM 1861 N N . LEU A 1 268 ? -27.306 -30.258 -15.237 1.00 15.74 268 LEU A N 1
ATOM 1862 C CA . LEU A 1 268 ? -26.356 -30.227 -16.329 1.00 13.99 268 LEU A CA 1
ATOM 1863 C C . LEU A 1 268 ? -25.645 -28.887 -16.349 1.00 13.99 268 LEU A C 1
ATOM 1864 O O . LEU A 1 268 ? -26.150 -27.875 -15.859 1.00 14.30 268 LEU A O 1
ATOM 1869 N N . SER A 1 269 ? -24.454 -28.888 -16.929 1.00 14.18 269 SER A N 1
ATOM 1870 C CA . SER A 1 269 ? -23.747 -27.641 -17.149 1.00 14.18 269 SER A CA 1
ATOM 1871 C C . SER A 1 269 ? -22.914 -27.844 -18.402 1.00 16.56 269 SER A C 1
ATOM 1872 O O . SER A 1 269 ? -23.082 -28.842 -19.109 1.00 16.88 269 SER A O 1
ATOM 1875 N N . MET A 1 270 ? -22.011 -26.910 -18.684 1.00 12.84 270 MET A N 1
ATOM 1876 C CA . MET A 1 270 ? -21.156 -27.096 -19.843 1.00 13.39 270 MET A CA 1
ATOM 1877 C C . MET A 1 270 ? -19.968 -26.156 -19.775 1.00 11.86 270 MET A C 1
ATOM 1878 O O . MET A 1 270 ? -20.033 -25.089 -19.154 1.00 15.67 270 MET A O 1
ATOM 1883 N N . TRP A 1 271 ? -18.880 -26.560 -20.435 1.00 13.69 271 TRP A N 1
ATOM 1884 C CA . TRP A 1 271 ? -17.740 -25.674 -20.674 1.00 13.10 271 TRP A CA 1
ATOM 1885 C C . TRP A 1 271 ? -17.771 -25.247 -22.141 1.00 17.10 271 TRP A C 1
ATOM 1886 O O . TRP A 1 271 ? -17.385 -26.018 -23.021 1.00 15.16 271 TRP A O 1
ATOM 1897 N N . SER A 1 272 ? -18.217 -24.015 -22.415 1.00 14.15 272 SER A N 1
ATOM 1898 C CA . SER A 1 272 ? -18.589 -22.939 -21.494 1.00 15.52 272 SER A CA 1
ATOM 1899 C C . SER A 1 272 ? -19.558 -22.024 -22.222 1.00 18.07 272 SER A C 1
ATOM 1900 O O . SER A 1 272 ? -19.762 -22.161 -23.432 1.00 16.78 272 SER A O 1
ATOM 1903 N N . SER A 1 273 ? -20.134 -21.065 -21.503 1.00 18.26 273 SER A N 1
ATOM 1904 C CA . SER A 1 273 ? -21.077 -20.148 -22.138 1.00 16.50 273 SER A CA 1
ATOM 1905 C C . SER A 1 273 ? -20.402 -19.301 -23.207 1.00 17.99 273 SER A C 1
ATOM 1906 O O . SER A 1 273 ? -21.004 -19.026 -24.256 1.00 17.35 273 SER A O 1
ATOM 1909 N N . THR A 1 274 ? -19.170 -18.841 -22.956 1.00 15.07 274 THR A N 1
ATOM 1910 C CA . THR A 1 274 ? -18.532 -17.978 -23.949 1.00 17.74 274 THR A CA 1
ATOM 1911 C C . THR A 1 274 ? -18.232 -18.750 -25.225 1.00 18.79 274 THR A C 1
ATOM 1912 O O . THR A 1 274 ? -18.244 -18.167 -26.312 1.00 20.27 274 THR A O 1
ATOM 1916 N N . ARG A 1 275 ? -17.989 -20.058 -25.118 1.00 16.74 275 ARG A N 1
ATOM 1917 C CA . ARG A 1 275 ? -17.696 -20.868 -26.291 1.00 18.75 275 ARG A CA 1
ATOM 1918 C C . ARG A 1 275 ? -18.937 -21.211 -27.108 1.00 15.81 275 ARG A C 1
ATOM 1919 O O . ARG A 1 275 ? -18.795 -21.821 -28.173 1.00 15.77 275 ARG A O 1
ATOM 1927 N N . ASP A 1 276 ? -20.133 -20.819 -26.652 1.00 15.94 276 ASP A N 1
ATOM 1928 C CA . ASP A 1 276 ? -21.387 -21.183 -27.314 1.00 15.27 276 ASP A CA 1
ATOM 1929 C C . ASP A 1 276 ? -21.691 -20.233 -28.482 1.00 15.83 276 ASP A C 1
ATOM 1930 O O . ASP A 1 276 ? -22.738 -19.580 -28.567 1.00 16.42 276 ASP A O 1
ATOM 1935 N N . LYS A 1 277 ? -20.737 -20.168 -29.403 1.00 17.00 277 LYS A N 1
ATOM 1936 C CA . LYS A 1 277 ? -20.945 -19.475 -30.664 1.00 16.76 277 LYS A CA 1
ATOM 1937 C C . LYS A 1 277 ? -19.915 -19.969 -31.661 1.00 18.53 277 LYS A C 1
ATOM 1938 O O . LYS A 1 277 ? -18.897 -20.548 -31.292 1.00 16.42 277 LYS A O 1
ATOM 1944 N N . GLN A 1 278 ? -20.203 -19.736 -32.940 1.00 17.83 278 GLN A N 1
ATOM 1945 C CA . GLN A 1 278 ? -19.322 -20.183 -34.010 1.00 19.01 278 GLN A CA 1
ATOM 1946 C C . GLN A 1 278 ? -18.087 -19.292 -34.089 1.00 18.14 278 GLN A C 1
ATOM 1947 O O . GLN A 1 278 ? -18.178 -18.075 -33.947 1.00 20.36 278 GLN A O 1
ATOM 1953 N N . CYS A 1 279 ? -16.929 -19.902 -34.327 1.00 18.28 279 CYS A N 1
ATOM 1954 C CA . CYS A 1 279 ? -15.714 -19.116 -34.497 1.00 21.63 279 CYS A CA 1
ATOM 1955 C C . CYS A 1 279 ? -15.782 -18.263 -35.762 1.00 24.96 279 CYS A C 1
ATOM 1956 O O . CYS A 1 279 ? -16.485 -18.576 -36.733 1.00 20.00 279 CYS A O 1
ATOM 1959 N N . ALA A 1 280 ? -15.005 -17.179 -35.744 1.00 23.45 280 ALA A N 1
ATOM 1960 C CA . ALA A 1 280 ? -14.945 -16.283 -36.895 1.00 23.16 280 ALA A CA 1
ATOM 1961 C C . ALA A 1 280 ? -14.435 -16.989 -38.144 1.00 23.40 280 ALA A C 1
ATOM 1962 O O . ALA A 1 280 ? -14.779 -16.591 -39.261 1.00 28.54 280 ALA A O 1
ATOM 1964 N N . ALA A 1 281 ? -13.594 -18.010 -37.992 1.00 23.00 281 ALA A N 1
ATOM 1965 C CA . ALA A 1 281 ? -13.109 -18.741 -39.156 1.00 26.35 281 ALA A CA 1
ATOM 1966 C C . ALA A 1 281 ? -14.055 -19.844 -39.611 1.00 25.29 281 ALA A C 1
ATOM 1967 O O . ALA A 1 281 ? -13.776 -20.495 -40.623 1.00 28.86 281 ALA A O 1
ATOM 1969 N N . GLY A 1 282 ? -15.166 -20.062 -38.912 1.00 27.66 282 GLY A N 1
ATOM 1970 C CA . GLY A 1 282 ? -16.033 -21.184 -39.218 1.00 21.15 282 GLY A CA 1
ATOM 1971 C C . GLY A 1 282 ? -15.675 -22.388 -38.371 1.00 24.10 282 GLY A C 1
ATOM 1972 O O . GLY A 1 282 ? -15.363 -22.241 -37.186 1.00 21.35 282 GLY A O 1
ATOM 1973 N N . ALA A 1 283 ? -15.700 -23.582 -38.956 1.00 21.93 283 ALA A N 1
ATOM 1974 C CA . ALA A 1 283 ? -15.266 -24.774 -38.232 1.00 21.57 283 ALA A CA 1
ATOM 1975 C C . ALA A 1 283 ? -13.743 -24.799 -38.121 1.00 18.98 283 ALA A C 1
ATOM 1976 O O . ALA A 1 283 ? -13.038 -24.602 -39.111 1.00 22.37 283 ALA A O 1
ATOM 1978 N N . VAL A 1 284 ? -13.218 -25.043 -36.920 1.00 20.12 284 VAL A N 1
ATOM 1979 C CA . VAL A 1 284 ? -11.773 -25.164 -36.777 1.00 23.65 284 VAL A CA 1
ATOM 1980 C C . VAL A 1 284 ? -11.465 -26.441 -36.007 1.00 21.68 284 VAL A C 1
ATOM 1981 O O . VAL A 1 284 ? -12.316 -27.004 -35.318 1.00 18.32 284 VAL A O 1
ATOM 1985 N N . ASN A 1 285 ? -10.237 -26.924 -36.184 1.00 21.68 285 ASN A N 1
ATOM 1986 C CA . ASN A 1 285 ? -9.842 -28.256 -35.747 1.00 19.56 285 ASN A CA 1
ATOM 1987 C C . ASN A 1 285 ? -9.088 -28.243 -34.424 1.00 21.23 285 ASN A C 1
ATOM 1988 O O . ASN A 1 285 ? -8.278 -29.138 -34.176 1.00 17.54 285 ASN A O 1
ATOM 1993 N N . HIS A 1 286 ? -9.336 -27.246 -33.580 1.00 17.02 286 HIS A N 1
ATOM 1994 C CA . HIS A 1 286 ? -8.800 -27.206 -32.226 1.00 17.70 286 HIS A CA 1
ATOM 1995 C C . HIS A 1 286 ? -9.743 -26.369 -31.382 1.00 18.49 286 HIS A C 1
ATOM 1996 O O . HIS A 1 286 ? -10.548 -25.600 -31.907 1.00 21.14 286 HIS A O 1
ATOM 2003 N N . ALA A 1 287 ? -9.612 -26.502 -30.068 1.00 15.94 287 ALA A N 1
ATOM 2004 C CA . ALA A 1 287 ? -10.459 -25.783 -29.123 1.00 14.86 287 ALA A CA 1
ATOM 2005 C C . ALA A 1 287 ? -9.983 -24.343 -28.930 1.00 17.06 287 ALA A C 1
ATOM 2006 O O . ALA A 1 287 ? -8.779 -24.051 -28.948 1.00 18.54 287 ALA A O 1
ATOM 2008 N N . ASP A 1 288 ? -10.947 -23.464 -28.654 1.00 15.25 288 ASP A N 1
ATOM 2009 C CA . ASP A 1 288 ? -10.760 -22.025 -28.485 1.00 16.31 288 ASP A CA 1
ATOM 2010 C C . ASP A 1 288 ? -11.573 -21.586 -27.276 1.00 16.06 288 ASP A C 1
ATOM 2011 O O . ASP A 1 288 ? -12.676 -22.093 -27.057 1.00 14.85 288 ASP A O 1
ATOM 2016 N N . ALA A 1 289 ? -11.047 -20.632 -26.501 1.00 16.60 289 ALA A N 1
ATOM 2017 C CA . ALA A 1 289 ? -11.784 -20.210 -25.317 1.00 15.42 289 ALA A CA 1
ATOM 2018 C C . ALA A 1 289 ? -13.018 -19.369 -25.635 1.00 19.39 289 ALA A C 1
ATOM 2019 O O . ALA A 1 289 ? -13.853 -19.191 -24.742 1.00 17.23 289 ALA A O 1
ATOM 2021 N N . THR A 1 290 ? -13.192 -18.883 -26.876 1.00 19.11 290 THR A N 1
ATOM 2022 C CA . THR A 1 290 ? -14.256 -17.923 -27.164 1.00 18.19 290 THR A CA 1
ATOM 2023 C C . THR A 1 290 ? -15.263 -18.401 -28.197 1.00 20.46 290 THR A C 1
ATOM 2024 O O . THR A 1 290 ? -16.084 -17.594 -28.653 1.00 19.10 290 THR A O 1
ATOM 2028 N N . CYS A 1 291 ? -15.199 -19.659 -28.604 1.00 16.27 291 CYS A N 1
ATOM 2029 C CA . CYS A 1 291 ? -16.128 -20.209 -29.582 1.00 15.94 291 CYS A CA 1
ATOM 2030 C C . CYS A 1 291 ? -16.018 -21.731 -29.514 1.00 15.85 291 CYS A C 1
ATOM 2031 O O . CYS A 1 291 ? -15.192 -22.279 -28.783 1.00 15.31 291 CYS A O 1
ATOM 2034 N N . SER A 1 292 ? -16.865 -22.418 -30.278 1.00 17.28 292 SER A N 1
ATOM 2035 C CA . SER A 1 292 ? -17.005 -23.861 -30.135 1.00 16.50 292 SER A CA 1
ATOM 2036 C C . SER A 1 292 ? -16.209 -24.660 -31.149 1.00 14.79 292 SER A C 1
ATOM 2037 O O . SER A 1 292 ? -16.100 -25.889 -31.005 1.00 15.58 292 SER A O 1
ATOM 2040 N N . SER A 1 293 ? -15.720 -24.012 -32.194 1.00 18.55 293 SER A N 1
ATOM 2041 C CA . SER A 1 293 ? -14.987 -24.611 -33.297 1.00 17.99 293 SER A CA 1
ATOM 2042 C C . SER A 1 293 ? -15.867 -25.478 -34.196 1.00 16.02 293 SER A C 1
ATOM 2043 O O . SER A 1 293 ? -15.339 -26.076 -35.145 1.00 19.36 293 SER A O 1
ATOM 2046 N N . ILE A 1 294 ? -17.177 -25.543 -33.963 1.00 16.88 294 ILE A N 1
ATOM 2047 C CA . IL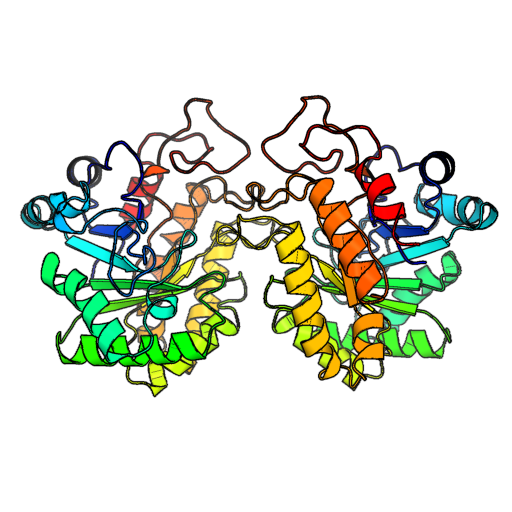E A 1 294 ? -18.100 -26.184 -34.903 1.00 16.08 294 ILE A CA 1
ATOM 2048 C C . ILE A 1 294 ? -19.062 -25.152 -35.501 1.00 16.62 294 ILE A C 1
ATOM 2049 O O . ILE A 1 294 ? -19.203 -24.030 -35.015 1.00 17.97 294 ILE A O 1
ATOM 2054 N N . LEU A 1 295 ? -19.741 -25.554 -36.578 1.00 17.13 295 LEU A N 1
ATOM 2055 C CA . LEU A 1 295 ? -20.777 -24.706 -37.149 1.00 17.72 295 LEU A CA 1
ATOM 2056 C C . LEU A 1 295 ? -22.021 -24.746 -36.267 1.00 17.37 295 LEU A C 1
ATOM 2057 O O . LEU A 1 295 ? -22.482 -25.826 -35.877 1.00 17.84 295 LEU A O 1
ATOM 2062 N N . GLN A 1 296 ? -22.562 -23.569 -35.957 1.00 17.62 296 GLN A N 1
ATOM 2063 C CA . GLN A 1 296 ? -23.727 -23.435 -35.094 1.00 17.46 296 GLN A CA 1
ATOM 2064 C C . GLN A 1 296 ? -24.233 -21.995 -35.156 1.00 19.44 296 GLN A C 1
ATOM 2065 O O . GLN A 1 296 ? -23.527 -21.084 -35.602 1.00 18.52 296 GLN A O 1
ATOM 2071 N N . GLN A 1 297 ? -25.486 -21.808 -34.716 1.00 18.97 297 GLN A N 1
ATOM 2072 C CA . GLN A 1 297 ? -26.026 -20.491 -34.434 1.00 18.90 297 GLN A CA 1
ATOM 2073 C C . GLN A 1 297 ? -25.642 -20.088 -33.024 1.00 19.62 297 GLN A C 1
ATOM 2074 O O . GLN A 1 297 ? -25.353 -20.948 -32.188 1.00 18.97 297 GLN A O 1
ATOM 2080 N N . PRO A 1 298 ? -25.604 -18.790 -32.735 1.00 18.88 298 PRO A N 1
ATOM 2081 C CA . PRO A 1 298 ? -25.256 -18.348 -31.378 1.00 20.79 298 PRO A CA 1
ATOM 2082 C C . PRO A 1 298 ? -26.190 -18.959 -30.343 1.00 19.22 298 PRO A C 1
ATOM 2083 O O . PRO A 1 298 ? -27.393 -19.091 -30.577 1.00 21.83 298 PRO A O 1
ATOM 2087 N N . LEU A 1 299 ? -25.609 -19.339 -29.196 1.00 19.33 299 LEU A N 1
ATOM 2088 C CA . LEU A 1 299 ? -26.331 -19.904 -28.050 1.00 18.84 299 LEU A CA 1
ATOM 2089 C C . LEU A 1 299 ? -27.021 -21.228 -28.376 1.00 19.71 299 LEU A C 1
ATOM 2090 O O . LEU A 1 299 ? -28.003 -21.598 -27.722 1.00 19.73 299 LEU A O 1
ATOM 2095 N N . ALA A 1 300 ? -26.509 -21.962 -29.369 1.00 18.31 300 ALA A N 1
ATOM 2096 C CA . ALA A 1 300 ? -27.135 -23.228 -29.750 1.00 17.50 300 ALA A CA 1
ATOM 2097 C C . ALA A 1 300 ? -27.117 -24.228 -28.596 1.00 16.91 300 ALA A C 1
ATOM 2098 O O . ALA A 1 300 ? -28.141 -24.845 -28.275 1.00 16.91 300 ALA A O 1
ATOM 2100 N N . PHE A 1 301 ? -25.966 -24.380 -27.940 1.00 16.46 301 PHE A N 1
ATOM 2101 C CA . PHE A 1 301 ? -25.879 -25.348 -26.860 1.00 15.88 301 PHE A CA 1
ATOM 2102 C C . PHE A 1 301 ? -26.717 -24.914 -25.667 1.00 16.26 301 PHE A C 1
ATOM 2103 O O . PHE A 1 301 ? -27.352 -25.756 -25.019 1.00 16.43 301 PHE A O 1
ATOM 2111 N N . THR A 1 302 ? -26.734 -23.607 -25.360 1.00 15.40 302 THR A N 1
ATOM 2112 C CA . THR A 1 302 ? -27.551 -23.105 -24.255 1.00 16.26 302 THR A CA 1
ATOM 2113 C C . THR A 1 302 ? -29.029 -23.404 -24.481 1.00 18.05 302 THR A C 1
ATOM 2114 O O . THR A 1 302 ? -29.740 -23.825 -23.560 1.00 17.64 302 THR A O 1
ATOM 2118 N N . LYS A 1 303 ? -29.517 -23.155 -25.699 1.00 16.75 303 LYS A N 1
ATOM 2119 C CA . LYS A 1 303 ? -30.899 -23.504 -26.031 1.00 21.26 303 LYS A CA 1
ATOM 2120 C C . LYS A 1 303 ? -31.136 -25.013 -25.973 1.00 19.49 303 LYS A C 1
ATOM 2121 O O . LYS A 1 303 ? -32.213 -25.459 -25.556 1.00 19.71 303 LYS A O 1
ATOM 2127 N N . ALA A 1 304 ? -30.151 -25.813 -26.397 1.00 16.56 304 ALA A N 1
ATOM 2128 C CA . ALA A 1 304 ? -30.301 -27.268 -26.343 1.00 16.30 304 ALA A CA 1
ATOM 2129 C C . ALA A 1 304 ? -30.415 -27.760 -24.898 1.00 20.89 304 ALA A C 1
ATOM 2130 O O . ALA A 1 304 ? -31.336 -28.517 -24.550 1.00 18.44 304 ALA A O 1
ATOM 2132 N N . PHE A 1 305 ? -29.508 -27.309 -24.031 1.00 17.53 305 PHE A N 1
ATOM 2133 C CA . PHE A 1 305 ? -29.531 -27.763 -22.647 1.00 18.03 305 PHE A CA 1
ATOM 2134 C C . PHE A 1 305 ? -30.694 -27.172 -21.875 1.00 18.71 305 PHE A C 1
ATOM 2135 O O . PHE A 1 305 ? -31.098 -27.742 -20.856 1.00 18.11 305 PHE A O 1
ATOM 2143 N N . ALA A 1 306 ? -31.265 -26.063 -22.357 1.00 17.61 306 ALA A N 1
ATOM 2144 C CA . ALA A 1 306 ? -32.402 -25.468 -21.669 1.00 18.45 306 ALA A CA 1
ATOM 2145 C C . ALA A 1 306 ? -33.602 -26.396 -21.663 1.00 22.96 306 ALA A C 1
ATOM 2146 O O . ALA A 1 306 ? -34.513 -26.203 -20.851 1.00 20.89 306 ALA A O 1
ATOM 2148 N N . ALA A 1 307 ? -33.613 -27.405 -22.544 1.00 19.94 307 ALA A N 1
ATOM 2149 C CA . ALA A 1 307 ? -34.682 -28.396 -22.550 1.00 22.61 307 ALA A CA 1
ATOM 2150 C C . ALA A 1 307 ? -34.741 -29.209 -21.260 1.00 21.38 307 ALA A C 1
ATOM 2151 O O . ALA A 1 307 ? -35.763 -29.853 -20.999 1.00 25.23 307 ALA A O 1
ATOM 2153 N N . TYR A 1 308 ? -33.687 -29.190 -20.437 1.00 23.10 308 TYR A N 1
ATOM 2154 C CA . TYR A 1 308 ? -33.715 -29.966 -19.205 1.00 21.55 308 TYR A CA 1
ATOM 2155 C C . TYR A 1 308 ? -34.455 -29.267 -18.065 1.00 24.97 308 TYR A C 1
ATOM 2156 O O . TYR A 1 308 ? -34.691 -29.895 -17.029 1.00 32.09 308 TYR A O 1
ATOM 2165 N N . LYS A 1 309 ? -34.848 -28.007 -18.224 1.00 30.51 309 LYS A N 1
ATOM 2166 C CA . LYS A 1 309 ? -35.521 -27.279 -17.142 1.00 29.55 309 LYS A CA 1
ATOM 2167 C C . LYS A 1 309 ? -36.964 -27.745 -16.946 1.00 35.39 309 LYS A C 1
ATOM 2168 O O . LYS A 1 309 ? -37.597 -28.244 -17.882 1.00 28.97 309 LYS A O 1
ATOM 2174 N N . ALA B 1 15 ? 19.285 -50.855 -26.383 1.00 39.71 15 ALA B N 1
ATOM 2175 C CA . ALA B 1 15 ? 19.697 -49.503 -26.748 1.00 36.32 15 ALA B CA 1
ATOM 2176 C C . ALA B 1 15 ? 18.991 -48.457 -25.893 1.00 31.14 15 ALA B C 1
ATOM 2177 O O . ALA B 1 15 ? 17.975 -48.746 -25.259 1.00 29.47 15 ALA B O 1
ATOM 2179 N N . ARG B 1 16 ? 19.520 -47.232 -25.911 1.00 26.69 16 ARG B N 1
ATOM 2180 C CA . ARG B 1 16 ? 19.048 -46.173 -25.028 1.00 23.20 16 ARG B CA 1
ATOM 2181 C C . ARG B 1 16 ? 17.985 -45.276 -25.656 1.00 21.79 16 ARG B C 1
ATOM 2182 O O . ARG B 1 16 ? 17.331 -44.519 -24.926 1.00 21.66 16 ARG B O 1
ATOM 2190 N N . TYR B 1 17 ? 17.770 -45.353 -26.971 1.00 20.95 17 TYR B N 1
ATOM 2191 C CA . TYR B 1 17 ? 16.728 -44.572 -27.622 1.00 19.83 17 TYR B CA 1
ATOM 2192 C C . TYR B 1 17 ? 16.135 -45.405 -28.744 1.00 19.88 17 TYR B C 1
ATOM 2193 O O . TYR B 1 17 ? 16.876 -45.952 -29.569 1.00 22.15 17 TYR B O 1
ATOM 2202 N N . ALA B 1 18 ? 14.807 -45.521 -28.760 1.00 18.06 18 ALA B N 1
ATOM 2203 C CA . ALA B 1 18 ? 14.116 -46.347 -29.754 1.00 17.35 18 ALA B CA 1
ATOM 2204 C C . ALA B 1 18 ? 12.749 -45.746 -30.059 1.00 18.95 18 ALA B C 1
ATOM 2205 O O . ALA B 1 18 ? 11.734 -46.121 -29.453 1.00 18.72 18 ALA B O 1
ATOM 2207 N N . PRO B 1 19 ? 12.678 -44.821 -31.013 1.00 18.86 19 PRO B N 1
ATOM 2208 C CA . PRO B 1 19 ? 11.412 -44.121 -31.262 1.00 16.64 19 PRO B CA 1
ATOM 2209 C C . PRO B 1 19 ? 10.371 -45.032 -31.893 1.00 15.14 19 PRO B C 1
ATOM 2210 O O . PRO B 1 19 ? 10.692 -45.997 -32.591 1.00 15.12 19 PRO B O 1
ATOM 2214 N N . TYR B 1 20 ? 9.101 -44.721 -31.622 1.00 16.33 20 TYR B N 1
ATOM 2215 C CA . TYR B 1 20 ? 8.013 -45.507 -32.186 1.00 14.29 20 TYR B CA 1
ATOM 2216 C C . TYR B 1 20 ? 7.832 -45.194 -33.668 1.00 15.23 20 TYR B C 1
ATOM 2217 O O . TYR B 1 20 ? 7.885 -44.032 -34.083 1.00 15.23 20 TYR B O 1
ATOM 2226 N N . VAL B 1 21 ? 7.598 -46.245 -34.456 1.00 14.14 21 VAL B N 1
ATOM 2227 C CA . VAL B 1 21 ? 7.236 -46.156 -35.874 1.00 14.43 21 VAL B CA 1
ATOM 2228 C C . VAL B 1 21 ? 5.886 -46.846 -36.060 1.00 17.64 21 VAL B C 1
ATOM 2229 O O . VAL B 1 21 ? 5.757 -48.053 -35.812 1.00 15.91 21 VAL B O 1
ATOM 2233 N N . ASP B 1 22 ? 4.892 -46.091 -36.507 1.00 17.09 22 ASP B N 1
ATOM 2234 C CA . ASP B 1 22 ? 3.591 -46.657 -36.844 1.00 17.28 22 ASP B CA 1
ATOM 2235 C C . ASP B 1 22 ? 3.701 -47.266 -38.238 1.00 19.58 22 ASP B C 1
ATOM 2236 O O . ASP B 1 22 ? 3.753 -46.542 -39.240 1.00 18.16 22 ASP B O 1
ATOM 2241 N N . THR B 1 23 ? 3.760 -48.595 -38.305 1.00 20.19 23 THR B N 1
ATOM 2242 C CA . THR B 1 23 ? 3.960 -49.250 -39.594 1.00 18.12 23 THR B CA 1
ATOM 2243 C C . THR B 1 23 ? 2.741 -49.166 -40.516 1.00 20.96 23 THR B C 1
ATOM 2244 O O . THR B 1 23 ? 2.861 -49.526 -41.696 1.00 18.65 23 THR B O 1
ATOM 2248 N N A SER B 1 24 ? 1.585 -48.705 -40.008 0.53 19.61 24 SER B N 1
ATOM 2249 N N B SER B 1 24 ? 1.584 -48.718 -40.036 0.47 19.62 24 SER B N 1
ATOM 2250 C CA A SER B 1 24 ? 0.359 -48.644 -40.803 0.53 21.60 24 SER B CA 1
ATOM 2251 C CA B SER B 1 24 ? 0.407 -48.703 -40.896 0.47 21.59 24 SER B CA 1
ATOM 2252 C C A SER B 1 24 ? 0.307 -47.427 -41.713 0.53 22.18 24 SER B C 1
ATOM 2253 C C B SER B 1 24 ? 0.215 -47.377 -41.625 0.47 22.16 24 SER B C 1
ATOM 2254 O O A SER B 1 24 ? -0.478 -47.414 -42.670 0.53 19.82 24 SER B O 1
ATOM 2255 O O B SER B 1 24 ? -0.752 -47.240 -42.387 0.47 20.13 24 SER B O 1
ATOM 2260 N N . LEU B 1 25 ? 1.114 -46.412 -41.434 1.00 21.47 25 LEU B N 1
ATOM 2261 C CA . LEU B 1 25 ? 1.080 -45.180 -42.212 1.00 22.76 25 LEU B CA 1
ATOM 2262 C C . LEU B 1 25 ? 1.723 -45.402 -43.574 1.00 21.26 25 LEU B C 1
ATOM 2263 O O . LEU B 1 25 ? 2.691 -46.157 -43.704 1.00 20.61 25 LEU B O 1
ATOM 2268 N N . TYR B 1 26 ? 1.172 -44.741 -44.586 1.00 20.38 26 TYR B N 1
ATOM 2269 C CA . TYR B 1 26 ? 1.650 -44.855 -45.943 1.00 20.34 26 TYR B CA 1
ATOM 2270 C C . TYR B 1 26 ? 2.273 -43.534 -46.397 1.00 21.35 26 TYR B C 1
ATOM 2271 O O . TYR B 1 26 ? 1.733 -42.466 -46.103 1.00 22.29 26 TYR B O 1
ATOM 2280 N N . PRO B 1 27 ? 3.415 -43.565 -47.093 1.00 21.95 27 PRO B N 1
ATOM 2281 C CA . PRO B 1 27 ? 4.230 -44.739 -47.442 1.00 21.86 27 PRO B CA 1
ATOM 2282 C C . PRO B 1 27 ? 4.921 -45.352 -46.219 1.00 25.47 27 PRO B C 1
ATOM 2283 O O . PRO B 1 27 ? 5.071 -44.689 -45.193 1.00 23.82 27 PRO B O 1
ATOM 2287 N N . ALA B 1 28 ? 5.335 -46.616 -46.315 1.00 22.35 28 ALA B N 1
ATOM 2288 C CA . ALA B 1 28 ? 5.978 -47.291 -45.193 1.00 21.35 28 ALA B CA 1
ATOM 2289 C C . ALA B 1 28 ? 7.267 -46.582 -44.803 1.00 19.89 28 ALA B C 1
ATOM 2290 O O . ALA B 1 28 ? 8.069 -46.198 -45.657 1.00 20.28 28 ALA B O 1
ATOM 2292 N N . TYR B 1 29 ? 7.458 -46.402 -43.496 1.00 18.83 29 TYR B N 1
ATOM 2293 C CA . TYR B 1 29 ? 8.632 -45.693 -43.008 1.00 21.65 29 TYR B CA 1
ATOM 2294 C C . TYR B 1 29 ? 9.911 -46.403 -43.448 1.00 20.88 29 TYR B C 1
ATOM 2295 O O . TYR B 1 29 ? 9.989 -47.634 -43.438 1.00 24.78 29 TYR B O 1
ATOM 2304 N N . ASP B 1 30 ? 10.923 -45.618 -43.824 1.00 19.78 30 ASP B N 1
ATOM 2305 C CA . ASP B 1 30 ? 12.230 -46.152 -44.220 1.00 20.73 30 ASP B CA 1
ATOM 2306 C C . ASP B 1 30 ? 13.162 -46.166 -43.007 1.00 22.92 30 ASP B C 1
ATOM 2307 O O . ASP B 1 30 ? 13.761 -45.142 -42.660 1.00 20.42 30 ASP B O 1
ATOM 2312 N N . LEU B 1 31 ? 13.326 -47.343 -42.392 1.00 20.75 31 LEU B N 1
ATOM 2313 C CA . LEU B 1 31 ? 14.164 -47.435 -41.193 1.00 24.08 31 LEU B CA 1
ATOM 2314 C C . LEU B 1 31 ? 15.623 -47.180 -41.529 1.00 25.37 31 LEU B C 1
ATOM 2315 O O . LEU B 1 31 ? 16.334 -46.492 -40.780 1.00 27.75 31 LEU B O 1
ATOM 2320 N N . LEU B 1 32 ? 16.084 -47.736 -42.646 1.00 23.66 32 LEU B N 1
ATOM 2321 C CA . LEU B 1 32 ? 17.497 -47.643 -42.981 1.00 24.57 32 LEU B CA 1
ATOM 2322 C C . LEU B 1 32 ? 17.905 -46.225 -43.362 1.00 28.01 32 LEU B C 1
ATOM 2323 O O . LEU B 1 32 ? 19.049 -45.831 -43.107 1.00 31.46 32 LEU B O 1
ATOM 2328 N N . ALA B 1 33 ? 17.001 -45.438 -43.953 1.00 24.34 33 ALA B N 1
ATOM 2329 C CA . ALA B 1 33 ? 17.368 -44.063 -44.281 1.00 25.52 33 ALA B CA 1
ATOM 2330 C C . ALA B 1 33 ? 17.572 -43.246 -43.014 1.00 27.77 33 ALA B C 1
ATOM 2331 O O . ALA B 1 33 ? 18.508 -42.442 -42.928 1.00 28.66 33 ALA B O 1
ATOM 2333 N N . THR B 1 34 ? 16.719 -43.456 -42.010 1.00 25.27 34 THR B N 1
ATOM 2334 C CA . THR B 1 34 ? 16.890 -42.752 -40.746 1.00 23.85 34 THR B CA 1
ATOM 2335 C C . THR B 1 34 ? 18.159 -43.212 -40.029 1.00 26.34 34 THR B C 1
ATOM 2336 O O . THR B 1 34 ? 18.864 -42.399 -39.421 1.00 26.32 34 THR B O 1
ATOM 2340 N N . ALA B 1 35 ? 18.483 -44.502 -40.121 1.00 23.18 35 ALA B N 1
ATOM 2341 C CA . ALA B 1 35 ? 19.691 -45.013 -39.481 1.00 28.82 35 ALA B CA 1
ATOM 2342 C C . ALA B 1 35 ? 20.949 -44.415 -40.109 1.00 30.94 35 ALA B C 1
ATOM 2343 O O . ALA B 1 35 ? 21.866 -43.983 -39.399 1.00 27.22 35 ALA B O 1
ATOM 2345 N N . ASP B 1 36 ? 21.012 -44.380 -41.443 1.00 28.62 36 ASP B N 1
ATOM 2346 C CA . ASP B 1 36 ? 22.164 -43.769 -42.100 1.00 30.54 36 ASP B CA 1
ATOM 2347 C C . ASP B 1 36 ? 22.247 -42.272 -41.820 1.00 30.52 36 ASP B C 1
ATOM 2348 O O . ASP B 1 36 ? 23.350 -41.719 -41.738 1.00 32.47 36 ASP B O 1
ATOM 2353 N N . ALA B 1 37 ? 21.105 -41.604 -41.647 1.00 29.86 37 ALA B N 1
ATOM 2354 C CA . ALA B 1 37 ? 21.106 -40.153 -41.502 1.00 28.16 37 ALA B CA 1
ATOM 2355 C C . ALA B 1 37 ? 21.359 -39.698 -40.069 1.00 28.59 37 ALA B C 1
ATOM 2356 O O . ALA B 1 37 ? 21.824 -38.572 -39.864 1.00 29.23 37 ALA B O 1
ATOM 2358 N N . THR B 1 38 ? 21.051 -40.535 -39.070 1.00 28.75 38 THR B N 1
ATOM 2359 C CA . THR B 1 38 ? 21.115 -40.128 -37.669 1.00 27.11 38 THR B CA 1
ATOM 2360 C C . THR B 1 38 ? 21.903 -41.071 -36.775 1.00 28.49 38 THR B C 1
ATOM 2361 O O . THR B 1 38 ? 22.210 -40.694 -35.635 1.00 25.49 38 THR B O 1
ATOM 2365 N N . GLY B 1 39 ? 22.231 -42.275 -37.238 1.00 28.51 39 GLY B N 1
ATOM 2366 C CA . GLY B 1 39 ? 22.833 -43.274 -36.390 1.00 29.88 39 GLY B CA 1
ATOM 2367 C C . GLY B 1 39 ? 21.848 -44.035 -35.535 1.00 26.84 39 GLY B C 1
ATOM 2368 O O . GLY B 1 39 ? 22.235 -45.027 -34.910 1.00 29.00 39 GLY B O 1
ATOM 2369 N N . VAL B 1 40 ? 20.584 -43.622 -35.499 1.00 27.00 40 VAL B N 1
ATOM 2370 C CA . VAL B 1 40 ? 19.576 -44.300 -34.686 1.00 21.54 40 VAL B CA 1
ATOM 2371 C C . VAL B 1 40 ? 19.165 -45.578 -35.419 1.00 25.53 40 VAL B C 1
ATOM 2372 O O . VAL B 1 40 ? 18.583 -45.522 -36.503 1.00 25.26 40 VAL B O 1
ATOM 2376 N N . LYS B 1 41 ? 19.494 -46.736 -34.841 1.00 29.68 41 LYS B N 1
ATOM 2377 C CA . LYS B 1 41 ? 19.249 -48.020 -35.490 1.00 23.91 41 LYS B CA 1
ATOM 2378 C C . LYS B 1 41 ? 18.284 -48.911 -34.718 1.00 22.88 41 LYS B C 1
ATOM 2379 O O . LYS B 1 41 ? 18.142 -50.090 -35.058 1.00 23.26 41 LYS B O 1
ATOM 2385 N N . GLU B 1 42 ? 17.606 -48.382 -33.707 1.00 22.28 42 GLU B N 1
ATOM 2386 C CA . GLU B 1 42 ? 16.677 -49.159 -32.904 1.00 21.81 42 GLU B CA 1
ATOM 2387 C C . GLU B 1 42 ? 15.334 -48.455 -32.869 1.00 20.98 42 GLU B C 1
ATOM 2388 O O . GLU B 1 42 ? 15.264 -47.238 -32.668 1.00 22.71 42 GLU B O 1
ATOM 2394 N N . PHE B 1 43 ? 14.267 -49.226 -33.047 1.00 20.87 43 PHE B N 1
ATOM 2395 C CA . PHE B 1 43 ? 12.936 -48.663 -33.187 1.00 16.44 43 PHE B CA 1
ATOM 2396 C C . PHE B 1 43 ? 11.954 -49.536 -32.429 1.00 17.89 43 PHE B C 1
ATOM 2397 O O . PHE B 1 43 ? 12.180 -50.738 -32.264 1.00 20.40 43 PHE B O 1
ATOM 2405 N N . ASN B 1 44 ? 10.877 -48.906 -31.954 1.00 17.21 44 ASN B N 1
ATOM 2406 C CA . ASN B 1 44 ? 9.674 -49.584 -31.474 1.00 15.26 44 ASN B CA 1
ATOM 2407 C C . ASN B 1 44 ? 8.680 -49.611 -32.632 1.00 14.43 44 ASN B C 1
ATOM 2408 O O . ASN B 1 44 ? 8.070 -48.592 -32.956 1.00 14.95 44 ASN B O 1
ATOM 2413 N N . LEU B 1 45 ? 8.518 -50.775 -33.257 1.00 15.20 45 LEU B N 1
ATOM 2414 C CA . LEU B 1 45 ? 7.562 -50.898 -34.355 1.00 16.16 45 LEU B CA 1
ATOM 2415 C C . LEU B 1 45 ? 6.159 -51.110 -33.788 1.00 15.24 45 LEU B C 1
ATOM 2416 O O . LEU B 1 45 ? 5.947 -51.984 -32.943 1.00 15.73 45 LEU B O 1
ATOM 2421 N N . ALA B 1 46 ? 5.203 -50.311 -34.257 1.00 13.50 46 ALA B N 1
ATOM 2422 C CA . ALA B 1 46 ? 3.861 -50.255 -33.686 1.00 13.25 46 ALA B CA 1
ATOM 2423 C C . ALA B 1 46 ? 2.812 -50.377 -34.785 1.00 15.00 46 ALA B C 1
ATOM 2424 O O . ALA B 1 46 ? 3.004 -49.861 -35.889 1.00 15.19 46 ALA B O 1
ATOM 2426 N N . PHE B 1 47 ? 1.687 -51.028 -34.477 1.00 14.21 47 PHE B N 1
ATOM 2427 C CA . PHE B 1 47 ? 1.314 -51.879 -33.358 1.00 14.61 47 PHE B CA 1
ATOM 2428 C C . PHE B 1 47 ? 0.746 -53.186 -33.900 1.00 14.59 47 PHE B C 1
ATOM 2429 O O . PHE B 1 47 ? 0.067 -53.207 -34.930 1.00 15.27 47 PHE B O 1
ATOM 2437 N N . ILE B 1 48 ? 0.978 -54.257 -33.168 1.00 16.76 48 ILE B N 1
ATOM 2438 C CA . ILE B 1 48 ? 0.264 -55.504 -33.374 1.00 15.49 48 ILE B CA 1
ATOM 2439 C C . ILE B 1 48 ? -1.034 -55.438 -32.584 1.00 18.64 48 ILE B C 1
ATOM 2440 O O . ILE B 1 48 ? -1.019 -55.206 -31.365 1.00 15.05 48 ILE B O 1
ATOM 2445 N N . THR B 1 49 ? -2.153 -55.667 -33.264 1.00 14.28 49 THR B N 1
ATOM 2446 C CA . THR B 1 49 ? -3.466 -55.747 -32.630 1.00 14.85 49 THR B CA 1
ATOM 2447 C C . THR B 1 49 ? -4.301 -56.821 -33.335 1.00 16.90 49 THR B C 1
ATOM 2448 O O . THR B 1 49 ? -3.832 -57.509 -34.250 1.00 17.80 49 THR B O 1
ATOM 2452 N N . SER B 1 50 ? -5.547 -56.970 -32.899 1.00 16.51 50 SER B N 1
ATOM 2453 C CA . SER B 1 50 ? -6.454 -57.957 -33.464 1.00 16.00 50 SER B CA 1
ATOM 2454 C C . SER B 1 50 ? -7.166 -57.368 -34.672 1.00 20.19 50 SER B C 1
ATOM 2455 O O . SER B 1 50 ? -7.525 -56.190 -34.674 1.00 16.73 50 SER B O 1
ATOM 2458 N N . GLY B 1 51 ? -7.365 -58.194 -35.702 1.00 17.85 51 GLY B N 1
ATOM 2459 C CA . GLY B 1 51 ? -8.182 -57.778 -36.826 1.00 18.85 51 GLY B CA 1
ATOM 2460 C C . GLY B 1 51 ? -9.530 -58.455 -36.760 1.00 17.90 51 GLY B C 1
ATOM 2461 O O . GLY B 1 51 ? -10.208 -58.622 -37.775 1.00 20.67 51 GLY B O 1
ATOM 2462 N N . GLY B 1 52 ? -9.905 -58.886 -35.560 1.00 17.84 52 GLY B N 1
ATOM 2463 C CA . GLY B 1 52 ? -11.195 -59.491 -35.337 1.00 19.56 52 GLY B CA 1
ATOM 2464 C C . GLY B 1 52 ? -11.105 -60.756 -34.510 1.00 24.25 52 GLY B C 1
ATOM 2465 O O . GLY B 1 52 ? -12.087 -61.156 -33.880 1.00 21.57 52 GLY B O 1
ATOM 2466 N N . SER B 1 53 ? -9.945 -61.402 -34.508 1.00 18.89 53 SER B N 1
ATOM 2467 C CA . SER B 1 53 ? -9.814 -62.700 -33.855 1.00 21.74 53 SER B CA 1
ATOM 2468 C C . SER B 1 53 ? -8.508 -62.694 -33.075 1.00 21.50 53 SER B C 1
ATOM 2469 O O . SER B 1 53 ? -7.904 -61.642 -32.846 1.00 19.77 53 SER B O 1
ATOM 2472 N N . CYS B 1 54 ? -8.050 -63.877 -32.672 1.00 20.89 54 CYS B N 1
ATOM 2473 C CA . CYS B 1 54 ? -6.796 -63.978 -31.935 1.00 19.82 54 CYS B CA 1
ATOM 2474 C C . CYS B 1 54 ? -5.569 -63.962 -32.852 1.00 21.68 54 CYS B C 1
ATOM 2475 O O . CYS B 1 54 ? -4.448 -64.115 -32.374 1.00 29.33 54 CYS B O 1
ATOM 2478 N N . ALA B 1 55 ? -5.743 -63.742 -34.140 1.00 25.18 55 ALA B N 1
ATOM 2479 C CA . ALA B 1 55 ? -4.598 -63.671 -35.044 1.00 21.21 55 ALA B CA 1
ATOM 2480 C C . ALA B 1 55 ? -3.931 -62.301 -34.937 1.00 20.04 55 ALA B C 1
ATOM 2481 O O . ALA B 1 55 ? -4.623 -61.276 -34.992 1.00 20.69 55 ALA B O 1
ATOM 2483 N N . PRO B 1 56 ? -2.602 -62.242 -34.800 1.00 21.84 56 PRO B N 1
ATOM 2484 C CA . PRO B 1 56 ? -1.909 -60.943 -34.691 1.00 19.75 56 PRO B CA 1
ATOM 2485 C C . PRO B 1 56 ? -1.776 -60.280 -36.056 1.00 18.97 56 PRO B C 1
ATOM 2486 O O . PRO B 1 56 ? -1.363 -60.922 -37.025 1.00 19.24 56 PRO B O 1
ATOM 2490 N N . LEU B 1 57 ? -2.099 -58.983 -36.121 1.00 16.68 57 LEU B N 1
ATOM 2491 C CA . LEU B 1 57 ? -2.016 -58.215 -37.359 1.00 17.22 57 LEU B CA 1
ATOM 2492 C C . LEU B 1 57 ? -1.446 -56.825 -37.082 1.00 16.72 57 LEU B C 1
ATOM 2493 O O . LEU B 1 57 ? -1.831 -56.172 -36.106 1.00 16.92 57 LEU B O 1
ATOM 2498 N N . TRP B 1 58 ? -0.527 -56.378 -37.941 1.00 17.04 58 TRP B N 1
ATOM 2499 C CA . TRP B 1 58 ? -0.034 -55.004 -37.872 1.00 16.15 58 TRP B CA 1
ATOM 2500 C C . TRP B 1 58 ? -1.170 -54.034 -38.157 1.00 20.34 58 TRP B C 1
ATOM 2501 O O . TRP B 1 58 ? -1.818 -54.120 -39.203 1.00 16.12 58 TRP B O 1
ATOM 2512 N N . GLY B 1 59 ? -1.405 -53.104 -37.235 1.00 15.02 59 GLY B N 1
ATOM 2513 C CA . GLY B 1 59 ? -2.503 -52.167 -37.384 1.00 18.83 59 GLY B CA 1
ATOM 2514 C C . GLY B 1 59 ? -3.859 -52.817 -37.504 1.00 17.00 59 GLY B C 1
ATOM 2515 O O . GLY B 1 59 ? -4.798 -52.192 -37.996 1.00 15.85 59 GLY B O 1
ATOM 2516 N N . GLY B 1 60 ? -3.986 -54.061 -37.055 1.00 17.36 60 GLY B N 1
ATOM 2517 C CA . GLY B 1 60 ? -5.196 -54.824 -37.246 1.00 19.17 60 GLY B CA 1
ATOM 2518 C C . GLY B 1 60 ? -5.558 -55.138 -38.682 1.00 15.82 60 GLY B C 1
ATOM 2519 O O . GLY B 1 60 ? -6.687 -55.571 -38.922 1.00 16.38 60 GLY B O 1
ATOM 2520 N N . VAL B 1 61 ? -4.639 -54.959 -39.642 1.00 16.21 61 VAL B N 1
ATOM 2521 C CA . VAL B 1 61 ? -4.994 -55.036 -41.060 1.00 17.39 61 VAL B CA 1
ATOM 2522 C C . VAL B 1 61 ? -3.989 -55.807 -41.917 1.00 22.10 61 VAL B C 1
ATOM 2523 O O . VAL B 1 61 ? -4.340 -56.265 -43.011 1.00 18.10 61 VAL B O 1
ATOM 2527 N N . THR B 1 62 ? -2.737 -55.938 -41.478 1.00 17.30 62 THR B N 1
ATOM 2528 C CA . THR B 1 62 ? -1.697 -56.525 -42.325 1.00 17.36 62 THR B CA 1
ATOM 2529 C C . THR B 1 62 ? -1.061 -57.732 -41.647 1.00 19.49 62 THR B C 1
ATOM 2530 O O . THR B 1 62 ? -0.700 -57.663 -40.468 1.00 19.27 62 THR B O 1
ATOM 2534 N N . ASP B 1 63 ? -0.891 -58.827 -42.394 1.00 21.75 63 ASP B N 1
ATOM 2535 C CA . ASP B 1 63 ? -0.321 -60.021 -41.783 1.00 21.95 63 ASP B CA 1
ATOM 2536 C C . ASP B 1 63 ? 1.191 -59.826 -41.565 1.00 24.26 63 ASP B C 1
ATOM 2537 O O . ASP B 1 63 ? 1.804 -58.867 -42.055 1.00 19.77 63 ASP B O 1
ATOM 2542 N N . LEU B 1 64 ? 1.783 -60.743 -40.790 1.00 21.65 64 LEU B N 1
ATOM 2543 C CA . LEU B 1 64 ? 3.168 -60.580 -40.350 1.00 24.11 64 LEU B CA 1
ATOM 2544 C C . LEU B 1 64 ? 4.147 -60.558 -41.516 1.00 20.57 64 LEU B C 1
ATOM 2545 O O . LEU B 1 64 ? 5.154 -59.844 -41.470 1.00 23.01 64 LEU B O 1
ATOM 2550 N N . ALA B 1 65 ? 3.885 -61.343 -42.560 1.00 23.94 65 ALA B N 1
ATOM 2551 C CA . ALA B 1 65 ? 4.828 -61.428 -43.666 1.00 23.99 65 ALA B CA 1
ATOM 2552 C C . ALA B 1 65 ? 4.694 -60.282 -44.663 1.00 27.87 65 ALA B C 1
ATOM 2553 O O . ALA B 1 65 ? 5.615 -60.081 -45.466 1.00 26.24 65 ALA B O 1
ATOM 2555 N N . ASN B 1 66 ? 3.603 -59.509 -44.607 1.00 22.45 66 ASN B N 1
ATOM 2556 C CA . ASN B 1 66 ? 3.316 -58.486 -45.609 1.00 25.08 66 ASN B CA 1
ATOM 2557 C C . ASN B 1 66 ? 3.653 -57.069 -45.160 1.00 24.66 66 ASN B C 1
ATOM 2558 O O . ASN B 1 66 ? 3.766 -56.178 -46.010 1.00 23.23 66 ASN B O 1
ATOM 2563 N N . ASP B 1 67 ? 3.814 -56.831 -43.867 1.00 20.85 67 ASP B N 1
ATOM 2564 C CA . ASP B 1 67 ? 4.069 -55.469 -43.405 1.00 19.92 67 ASP B CA 1
ATOM 2565 C C . ASP B 1 67 ? 5.396 -54.970 -43.954 1.00 22.20 67 ASP B C 1
ATOM 2566 O O . ASP B 1 67 ? 6.434 -55.607 -43.761 1.00 25.00 67 ASP B O 1
ATOM 2571 N N . LYS B 1 68 ? 5.369 -53.834 -44.648 1.00 20.22 68 LYS B N 1
ATOM 2572 C CA . LYS B 1 68 ? 6.581 -53.381 -45.320 1.00 20.05 68 LYS B CA 1
ATOM 2573 C C . LYS B 1 68 ? 7.607 -52.746 -44.384 1.00 21.85 68 LYS B C 1
ATOM 2574 O O . LYS B 1 68 ? 8.766 -52.597 -44.776 1.00 20.29 68 LYS B O 1
ATOM 2580 N N . VAL B 1 69 ? 7.230 -52.371 -43.167 1.00 22.94 69 VAL B N 1
ATOM 2581 C CA . VAL B 1 69 ? 8.240 -51.881 -42.234 1.00 19.86 69 VAL B CA 1
ATOM 2582 C C . VAL B 1 69 ? 8.908 -53.047 -41.521 1.00 19.86 69 VAL B C 1
ATOM 2583 O O . VAL B 1 69 ? 10.140 -53.121 -41.451 1.00 21.76 69 VAL B O 1
ATOM 2587 N N . ALA B 1 70 ? 8.107 -53.991 -41.001 1.00 20.76 70 ALA B N 1
ATOM 2588 C CA . ALA B 1 70 ? 8.686 -55.191 -40.392 1.00 23.48 70 ALA B CA 1
ATOM 2589 C C . ALA B 1 70 ? 9.583 -55.937 -41.373 1.00 23.83 70 ALA B C 1
ATOM 2590 O O . ALA B 1 70 ? 10.517 -56.634 -40.955 1.00 21.68 70 ALA B O 1
ATOM 2592 N N . ALA B 1 71 ? 9.323 -55.791 -42.672 1.00 19.99 71 ALA B N 1
ATOM 2593 C CA . ALA B 1 71 ? 10.128 -56.467 -43.682 1.00 21.16 71 ALA B CA 1
ATOM 2594 C C . ALA B 1 71 ? 11.564 -55.971 -43.702 1.00 21.48 71 ALA B C 1
ATOM 2595 O O . ALA B 1 71 ? 12.430 -56.648 -44.269 1.00 22.48 71 ALA B O 1
ATOM 2597 N N . GLN B 1 72 ? 11.832 -54.813 -43.101 1.00 21.07 72 GLN B N 1
ATOM 2598 C CA . GLN B 1 72 ? 13.162 -54.214 -43.060 1.00 21.16 72 GLN B CA 1
ATOM 2599 C C . GLN B 1 72 ? 14.003 -54.679 -41.874 1.00 22.94 72 GLN B C 1
ATOM 2600 O O . GLN B 1 72 ? 15.159 -54.251 -41.763 1.00 23.19 72 GLN B O 1
ATOM 2606 N N . ILE B 1 73 ? 13.458 -55.534 -40.998 1.00 20.56 73 ILE B N 1
ATOM 2607 C CA . ILE B 1 73 ? 14.159 -55.909 -39.769 1.00 22.31 73 ILE B CA 1
ATOM 2608 C C . ILE B 1 73 ? 15.505 -56.548 -40.091 1.00 24.98 73 ILE B C 1
ATOM 2609 O O . ILE B 1 73 ? 16.530 -56.207 -39.490 1.00 23.61 73 ILE B O 1
ATOM 2614 N N . GLY B 1 74 ? 15.525 -57.484 -41.043 1.00 23.08 74 GLY B N 1
ATOM 2615 C CA . GLY B 1 74 ? 16.779 -58.135 -41.390 1.00 25.83 74 GLY B CA 1
ATOM 2616 C C . GLY B 1 74 ? 17.839 -57.143 -41.825 1.00 24.70 74 GLY B C 1
ATOM 2617 O O . GLY B 1 74 ? 18.969 -57.159 -41.327 1.00 27.45 74 GLY B O 1
ATOM 2618 N N . ALA B 1 75 ? 17.474 -56.244 -42.742 1.00 24.07 75 ALA B N 1
ATOM 2619 C CA . ALA B 1 75 ? 18.412 -55.240 -43.236 1.00 24.59 75 ALA B CA 1
ATOM 2620 C C . ALA B 1 75 ? 18.858 -54.291 -42.132 1.00 24.51 75 ALA B C 1
ATOM 2621 O O . ALA B 1 75 ? 20.006 -53.834 -42.127 1.00 24.70 75 ALA B O 1
ATOM 2623 N N . LEU B 1 76 ? 17.952 -53.951 -41.209 1.00 22.82 76 LEU B N 1
ATOM 2624 C CA . LEU B 1 76 ? 18.328 -53.076 -40.101 1.00 22.38 76 LEU B CA 1
ATOM 2625 C C . LEU B 1 76 ? 19.295 -53.772 -39.154 1.00 23.32 76 LEU B C 1
ATOM 2626 O O . LEU B 1 76 ? 20.209 -53.136 -38.613 1.00 23.28 76 LEU B O 1
ATOM 2631 N N . ARG B 1 77 ? 19.115 -55.078 -38.938 1.00 23.07 77 ARG B N 1
ATOM 2632 C CA . ARG B 1 77 ? 20.031 -55.812 -38.071 1.00 23.77 77 ARG B CA 1
ATOM 2633 C C . ARG B 1 77 ? 21.413 -55.907 -38.698 1.00 25.87 77 ARG B C 1
ATOM 2634 O O . ARG B 1 77 ? 22.432 -55.836 -37.998 1.00 25.84 77 ARG B O 1
ATOM 2642 N N . ALA B 1 78 ? 21.468 -56.044 -40.017 1.00 25.73 78 ALA B N 1
ATOM 2643 C CA . ALA B 1 78 ? 22.757 -56.092 -40.694 1.00 27.16 78 ALA B CA 1
ATOM 2644 C C . ALA B 1 78 ? 23.526 -54.787 -40.531 1.00 28.63 78 ALA B C 1
ATOM 2645 O O . ALA B 1 78 ? 24.755 -54.781 -40.661 1.00 28.55 78 ALA B O 1
ATOM 2647 N N . LYS B 1 79 ? 22.825 -53.683 -40.262 1.00 27.05 79 LYS B N 1
ATOM 2648 C CA . LYS B 1 79 ? 23.448 -52.392 -40.015 1.00 30.31 79 LYS B CA 1
ATOM 2649 C C . LYS B 1 79 ? 23.813 -52.203 -38.550 1.00 28.80 79 LYS B C 1
ATOM 2650 O O . LYS B 1 79 ? 24.334 -51.146 -38.185 1.00 29.40 79 LYS B O 1
ATOM 2656 N N . GLY B 1 80 ? 23.556 -53.204 -37.714 1.00 28.38 80 GLY B N 1
ATOM 2657 C CA . GLY B 1 80 ? 23.820 -53.123 -36.295 1.00 29.95 80 GLY B CA 1
ATOM 2658 C C . GLY B 1 80 ? 22.627 -52.753 -35.442 1.00 28.51 80 GLY B C 1
ATOM 2659 O O . GLY B 1 80 ? 22.796 -52.532 -34.238 1.00 24.57 80 GLY B O 1
ATOM 2660 N N . GLY B 1 81 ? 21.430 -52.677 -36.020 1.00 25.68 81 GLY B N 1
ATOM 2661 C CA . GLY B 1 81 ? 20.250 -52.262 -35.298 1.00 24.38 81 GLY B CA 1
ATOM 2662 C C . GLY B 1 81 ? 19.328 -53.414 -34.938 1.00 24.94 81 GLY B C 1
ATOM 2663 O O . GLY B 1 81 ? 19.649 -54.592 -35.108 1.00 25.12 81 GLY B O 1
ATOM 2664 N N . ASP B 1 82 ? 18.146 -53.049 -34.442 1.00 21.77 82 ASP B N 1
ATOM 2665 C CA . ASP B 1 82 ? 17.175 -54.007 -33.922 1.00 21.32 82 ASP B CA 1
ATOM 2666 C C . ASP B 1 82 ? 15.855 -53.281 -33.679 1.00 19.97 82 ASP B C 1
ATOM 2667 O O . ASP B 1 82 ? 15.766 -52.050 -33.763 1.00 19.36 82 ASP B O 1
ATOM 2672 N N . VAL B 1 83 ? 14.822 -54.064 -33.378 1.00 20.05 83 VAL B N 1
ATOM 2673 C CA . VAL B 1 83 ? 13.481 -53.543 -33.161 1.00 18.43 83 VAL B CA 1
ATOM 2674 C C . VAL B 1 83 ? 12.881 -54.162 -31.911 1.00 22.82 83 VAL B C 1
ATOM 2675 O O . VAL B 1 83 ? 13.188 -55.299 -31.539 1.00 23.13 83 VAL B O 1
ATOM 2679 N N . ARG B 1 84 ? 12.018 -53.386 -31.267 1.00 21.48 84 ARG B N 1
ATOM 2680 C CA . ARG B 1 84 ? 11.084 -53.856 -30.256 1.00 21.92 84 ARG B CA 1
ATOM 2681 C C . ARG B 1 84 ? 9.699 -53.743 -30.868 1.00 20.48 84 ARG B C 1
ATOM 2682 O O . ARG B 1 84 ? 9.368 -52.708 -31.451 1.00 22.85 84 ARG B O 1
ATOM 2690 N N . VAL B 1 85 ? 8.909 -54.808 -30.791 1.00 18.95 85 VAL B N 1
ATOM 2691 C CA . VAL B 1 85 ? 7.576 -54.800 -31.385 1.00 17.16 85 VAL B CA 1
ATOM 2692 C C . VAL B 1 85 ? 6.569 -54.523 -30.283 1.00 19.23 85 VAL B C 1
ATOM 2693 O O . VAL B 1 85 ? 6.633 -55.127 -29.198 1.00 18.32 85 VAL B O 1
ATOM 2697 N N . SER B 1 86 ? 5.677 -53.569 -30.542 1.00 16.97 86 SER B N 1
ATOM 2698 C CA . SER B 1 86 ? 4.711 -53.112 -29.562 1.00 17.14 86 SER B CA 1
ATOM 2699 C C . SER B 1 86 ? 3.334 -53.655 -29.910 1.00 17.22 86 SER B C 1
ATOM 2700 O O . SER B 1 86 ? 2.911 -53.601 -31.072 1.00 16.06 86 SER B O 1
ATOM 2703 N N . PHE B 1 87 ? 2.656 -54.191 -28.903 1.00 15.76 87 PHE B N 1
ATOM 2704 C CA . PHE B 1 87 ? 1.289 -54.674 -28.999 1.00 16.29 87 PHE B CA 1
ATOM 2705 C C . PHE B 1 87 ? 0.373 -53.648 -28.358 1.00 15.33 87 PHE B C 1
ATOM 2706 O O . PHE B 1 87 ? 0.678 -53.129 -27.281 1.00 15.51 87 PHE B O 1
ATOM 2714 N N . GLY B 1 88 ? -0.749 -53.361 -29.009 1.00 14.50 88 GLY B N 1
ATOM 2715 C CA . GLY B 1 88 ? -1.711 -52.445 -28.419 1.00 18.28 88 GLY B CA 1
ATOM 2716 C C . GLY B 1 88 ? -1.769 -51.062 -29.045 1.00 18.90 88 GLY B C 1
ATOM 2717 O O . GLY B 1 88 ? -1.954 -50.923 -30.259 1.00 14.92 88 GLY B O 1
ATOM 2718 N N . GLY B 1 89 ? -1.651 -50.025 -28.222 1.00 14.62 89 GLY B N 1
ATOM 2719 C CA . GLY B 1 89 ? -1.750 -48.655 -28.694 1.00 15.99 89 GLY B CA 1
ATOM 2720 C C . GLY B 1 89 ? -3.144 -48.078 -28.518 1.00 16.17 89 GLY B C 1
ATOM 2721 O O . GLY B 1 89 ? -4.094 -48.748 -28.101 1.00 15.94 89 GLY B O 1
ATOM 2722 N N . ALA B 1 90 ? -3.262 -46.795 -28.868 1.00 15.85 90 ALA B N 1
ATOM 2723 C CA . ALA B 1 90 ? -4.506 -46.079 -28.608 1.00 17.58 90 ALA B CA 1
ATOM 2724 C C . ALA B 1 90 ? -5.621 -46.528 -29.539 1.00 17.69 90 ALA B C 1
ATOM 2725 O O . ALA B 1 90 ? -6.774 -46.638 -29.119 1.00 19.58 90 ALA B O 1
ATOM 2727 N N . ALA B 1 91 ? -5.302 -46.786 -30.799 1.00 18.09 91 ALA B N 1
ATOM 2728 C CA . ALA B 1 91 ? -6.343 -46.878 -31.814 1.00 22.61 91 ALA B CA 1
ATOM 2729 C C . ALA B 1 91 ? -6.914 -48.276 -31.983 1.00 26.30 91 ALA B C 1
ATOM 2730 O O . ALA B 1 91 ? -8.086 -48.412 -32.358 1.00 30.22 91 ALA B O 1
ATOM 2732 N N . GLY B 1 92 ? -6.118 -49.317 -31.743 1.00 22.50 92 GLY B N 1
ATOM 2733 C CA . GLY B 1 92 ? -6.503 -50.668 -32.086 1.00 23.70 92 GLY B CA 1
ATOM 2734 C C . GLY B 1 92 ? -7.031 -51.461 -30.898 1.00 21.73 92 GLY B C 1
ATOM 2735 O O . GLY B 1 92 ? -7.141 -50.979 -29.770 1.00 25.84 92 GLY B O 1
ATOM 2736 N N . HIS B 1 93 ? -7.351 -52.721 -31.178 1.00 20.52 93 HIS B N 1
ATOM 2737 C CA . HIS B 1 93 ? -7.972 -53.622 -30.212 1.00 22.97 93 HIS B CA 1
ATOM 2738 C C . HIS B 1 93 ? -6.948 -54.662 -29.773 1.00 16.42 93 HIS B C 1
ATOM 2739 O O . HIS B 1 93 ? -6.578 -55.553 -30.548 1.00 18.37 93 HIS B O 1
ATOM 2746 N N . GLU B 1 94 ? -6.491 -54.546 -28.534 1.00 15.24 94 GLU B N 1
ATOM 2747 C CA . GLU B 1 94 ? -5.379 -55.358 -28.068 1.00 18.61 94 GLU B CA 1
ATOM 2748 C C . GLU B 1 94 ? -5.789 -56.830 -27.994 1.00 17.86 94 GLU B C 1
ATOM 2749 O O . GLU B 1 94 ? -6.935 -57.167 -27.667 1.00 18.02 94 GLU B O 1
ATOM 2755 N N . LEU B 1 95 ? -4.827 -57.717 -28.287 1.00 15.63 95 LEU B N 1
ATOM 2756 C CA . LEU B 1 95 ? -5.159 -59.137 -28.439 1.00 21.60 95 LEU B CA 1
ATOM 2757 C C . LEU B 1 95 ? -5.696 -59.765 -27.153 1.00 14.71 95 LEU B C 1
ATOM 2758 O O . LEU B 1 95 ? -6.443 -60.744 -27.214 1.00 17.32 95 LEU B O 1
ATOM 2763 N N . ALA B 1 96 ? -5.315 -59.254 -25.982 1.00 17.86 96 ALA B N 1
ATOM 2764 C CA . ALA B 1 96 ? -5.865 -59.825 -24.755 1.00 16.24 96 ALA B CA 1
ATOM 2765 C C . ALA B 1 96 ? -7.381 -59.698 -24.697 1.00 19.10 96 ALA B C 1
ATOM 2766 O O . ALA B 1 96 ? -8.028 -60.468 -23.983 1.00 20.67 96 ALA B O 1
ATOM 2768 N N . LEU B 1 97 ? -7.964 -58.742 -25.424 1.00 18.86 97 LEU B N 1
ATOM 2769 C CA . LEU B 1 97 ? -9.411 -58.589 -25.487 1.00 20.52 97 LEU B CA 1
ATOM 2770 C C . LEU B 1 97 ? -10.010 -59.278 -26.703 1.00 18.73 97 LEU B C 1
ATOM 2771 O O . LEU B 1 97 ? -11.175 -59.034 -27.020 1.00 19.13 97 LEU B O 1
ATOM 2776 N N . ASN B 1 98 ? -9.235 -60.131 -27.384 1.00 16.11 98 ASN B N 1
ATOM 2777 C CA . ASN B 1 98 ? -9.734 -60.905 -28.515 1.00 17.51 98 ASN B CA 1
ATOM 2778 C C . ASN B 1 98 ? -9.213 -62.340 -28.543 1.00 22.19 98 ASN B C 1
ATOM 2779 O O . ASN B 1 98 ? -9.295 -62.988 -29.592 1.00 24.08 98 ASN B O 1
ATOM 2784 N N . CYS B 1 99 ? -8.666 -62.839 -27.437 1.00 16.95 99 CYS B N 1
ATOM 2785 C CA . CYS B 1 99 ? -8.215 -64.212 -27.311 1.00 17.62 99 CYS B CA 1
ATOM 2786 C C . CYS B 1 99 ? -8.936 -64.856 -26.132 1.00 19.56 99 CYS B C 1
ATOM 2787 O O . CYS B 1 99 ? -9.152 -64.217 -25.099 1.00 23.16 99 CYS B O 1
ATOM 2790 N N . SER B 1 100 ? -9.317 -66.122 -26.287 1.00 19.92 100 SER B N 1
ATOM 2791 C CA . SER B 1 100 ? -10.175 -66.765 -25.296 1.00 20.42 100 SER B CA 1
ATOM 2792 C C . SER B 1 100 ? -9.460 -67.055 -23.974 1.00 23.94 100 SER B C 1
ATOM 2793 O O . SER B 1 100 ? -10.126 -67.210 -22.943 1.00 19.77 100 SER B O 1
ATOM 2796 N N . SER B 1 101 ? -8.135 -67.151 -23.974 1.00 19.26 101 SER B N 1
ATOM 2797 C CA . SER B 1 101 ? -7.442 -67.660 -22.799 1.00 21.96 101 SER B CA 1
ATOM 2798 C C . SER B 1 101 ? -5.997 -67.194 -22.854 1.00 24.21 101 SER B C 1
ATOM 2799 O O . SER B 1 101 ? -5.518 -66.716 -23.886 1.00 20.54 101 SER B O 1
ATOM 2802 N N . SER B 1 102 ? -5.296 -67.365 -21.728 1.00 20.77 102 SER B N 1
ATOM 2803 C CA . SER B 1 102 ? -3.903 -66.943 -21.679 1.00 21.33 102 SER B CA 1
ATOM 2804 C C . SER B 1 102 ? -3.031 -67.793 -22.596 1.00 19.26 102 SER B C 1
ATOM 2805 O O . SER B 1 102 ? -2.076 -67.285 -23.192 1.00 18.95 102 SER B O 1
ATOM 2808 N N . SER B 1 103 ? -3.320 -69.089 -22.720 1.00 20.83 103 SER B N 1
ATOM 2809 C CA . SER B 1 103 ? -2.510 -69.892 -23.631 1.00 21.14 103 SER B CA 1
ATOM 2810 C C . SER B 1 103 ? -2.747 -69.479 -25.079 1.00 20.79 103 SER B C 1
ATOM 2811 O O . SER B 1 103 ? -1.795 -69.385 -25.863 1.00 20.80 103 SER B O 1
ATOM 2814 N N . ALA B 1 104 ? -4.004 -69.218 -25.448 1.00 20.60 104 ALA B N 1
ATOM 2815 C CA . ALA B 1 104 ? -4.302 -68.742 -26.798 1.00 20.35 104 ALA B CA 1
ATOM 2816 C C . ALA B 1 104 ? -3.638 -67.396 -27.063 1.00 21.36 104 ALA B C 1
ATOM 2817 O O . ALA B 1 104 ? -3.102 -67.161 -28.155 1.00 19.14 104 ALA B O 1
ATOM 2819 N N . LEU B 1 105 ? -3.678 -66.495 -26.072 1.00 18.92 105 LEU B N 1
ATOM 2820 C CA . LEU B 1 105 ? -3.000 -65.208 -26.182 1.00 19.05 105 LEU B CA 1
ATOM 2821 C C . LEU B 1 105 ? -1.488 -65.388 -26.309 1.00 17.81 105 LEU B C 1
ATOM 2822 O O . LEU B 1 105 ? -0.844 -64.747 -27.150 1.00 17.14 105 LEU B O 1
ATOM 2827 N N . ALA B 1 106 ? -0.902 -66.246 -25.459 1.00 20.19 106 ALA B N 1
ATOM 2828 C CA . ALA B 1 106 ? 0.525 -66.560 -25.556 1.00 22.02 106 ALA B CA 1
ATOM 2829 C C . ALA B 1 106 ? 0.903 -67.068 -26.950 1.00 22.88 106 ALA B C 1
ATOM 2830 O O . ALA B 1 106 ? 1.940 -66.677 -27.504 1.00 22.90 106 ALA B O 1
ATOM 2832 N N . ALA B 1 107 ? 0.081 -67.939 -27.536 1.00 19.80 107 ALA B N 1
ATOM 2833 C CA . ALA B 1 107 ? 0.355 -68.388 -28.901 1.00 23.50 107 ALA B CA 1
ATOM 2834 C C . ALA B 1 107 ? 0.410 -67.207 -29.866 1.00 21.09 107 ALA B C 1
ATOM 2835 O O . ALA B 1 107 ? 1.343 -67.095 -30.670 1.00 19.86 107 ALA B O 1
ATOM 2837 N N . ALA B 1 108 ? -0.565 -66.290 -29.760 1.00 20.36 108 ALA B N 1
ATOM 2838 C CA . ALA B 1 108 ? -0.614 -65.108 -30.620 1.00 20.44 108 ALA B CA 1
ATOM 2839 C C . ALA B 1 108 ? 0.637 -64.252 -30.473 1.00 21.72 108 ALA B C 1
ATOM 2840 O O . ALA B 1 108 ? 1.241 -63.835 -31.471 1.00 17.70 108 ALA B O 1
ATOM 2842 N N . TYR B 1 109 ? 1.024 -63.943 -29.228 1.00 17.04 109 TYR B N 1
ATOM 2843 C CA . TYR B 1 109 ? 2.245 -63.180 -29.028 1.00 20.20 109 TYR B CA 1
ATOM 2844 C C . TYR B 1 109 ? 3.448 -63.941 -29.580 1.00 18.20 109 TYR B C 1
ATOM 2845 O O . TYR B 1 109 ? 4.319 -63.352 -30.231 1.00 19.61 109 TYR B O 1
ATOM 2854 N N . GLY B 1 110 ? 3.516 -65.252 -29.320 1.00 20.81 110 GLY B N 1
ATOM 2855 C CA . GLY B 1 110 ? 4.673 -66.032 -29.736 1.00 20.89 110 GLY B CA 1
ATOM 2856 C C . GLY B 1 110 ? 4.821 -66.132 -31.240 1.00 24.98 110 GLY B C 1
ATOM 2857 O O . GLY B 1 110 ? 5.936 -66.272 -31.752 1.00 22.83 110 GLY B O 1
ATOM 2858 N N . LYS B 1 111 ? 3.706 -66.072 -31.968 1.00 20.30 111 LYS B N 1
ATOM 2859 C CA . LYS B 1 111 ? 3.785 -66.003 -33.422 1.00 20.13 111 LYS B CA 1
ATOM 2860 C C . LYS B 1 111 ? 4.617 -64.807 -33.863 1.00 22.94 111 LYS B C 1
ATOM 2861 O O . LYS B 1 111 ? 5.440 -64.920 -34.775 1.00 22.59 111 LYS B O 1
ATOM 2867 N N . VAL B 1 112 ? 4.436 -63.660 -33.205 1.00 20.60 112 VAL B N 1
ATOM 2868 C CA . VAL B 1 112 ? 5.176 -62.458 -33.585 1.00 21.58 112 VAL B CA 1
ATOM 2869 C C . VAL B 1 112 ? 6.640 -62.586 -33.187 1.00 19.04 112 VAL B C 1
ATOM 2870 O O . VAL B 1 112 ? 7.544 -62.289 -33.974 1.00 20.01 112 VAL B O 1
ATOM 2874 N N . VAL B 1 113 ? 6.892 -63.030 -31.958 1.00 18.81 113 VAL B N 1
ATOM 2875 C CA . VAL B 1 113 ? 8.264 -63.225 -31.495 1.00 18.83 113 VAL B CA 1
ATOM 2876 C C . VAL B 1 113 ? 9.012 -64.203 -32.402 1.00 24.10 113 VAL B C 1
ATOM 2877 O O . VAL B 1 113 ?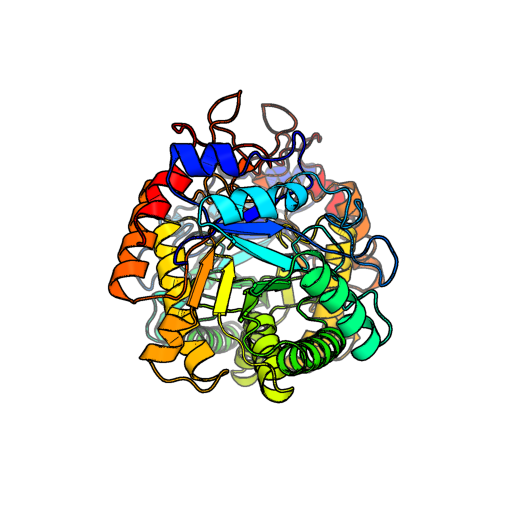 10.163 -63.969 -32.789 1.00 22.56 113 VAL B O 1
ATOM 2881 N N . ASP B 1 114 ? 8.375 -65.319 -32.751 1.00 22.74 114 ASP B N 1
ATOM 2882 C CA . ASP B 1 114 ? 9.065 -66.314 -33.560 1.00 23.36 114 ASP B CA 1
ATOM 2883 C C . ASP B 1 114 ? 9.230 -65.856 -35.010 1.00 26.45 114 ASP B C 1
ATOM 2884 O O . ASP B 1 114 ? 10.254 -66.149 -35.641 1.00 24.83 114 ASP B O 1
ATOM 2889 N N . GLN B 1 115 ? 8.259 -65.118 -35.542 1.00 24.93 115 GLN B N 1
ATOM 2890 C CA . GLN B 1 115 ? 8.338 -64.685 -36.935 1.00 24.09 115 GLN B CA 1
ATOM 2891 C C . GLN B 1 115 ? 9.567 -63.820 -37.178 1.00 23.90 115 GLN B C 1
ATOM 2892 O O . GLN B 1 115 ? 10.265 -63.991 -38.184 1.00 24.43 115 GLN B O 1
ATOM 2898 N N . TYR B 1 116 ? 9.839 -62.879 -36.273 1.00 23.31 116 TYR B N 1
ATOM 2899 C CA . TYR B 1 116 ? 10.938 -61.937 -36.440 1.00 23.33 116 TYR B CA 1
ATOM 2900 C C . TYR B 1 116 ? 12.127 -62.239 -35.538 1.00 23.32 116 TYR B C 1
ATOM 2901 O O . TYR B 1 116 ? 13.081 -61.458 -35.514 1.00 25.31 116 TYR B O 1
ATOM 2910 N N . LYS B 1 117 ? 12.104 -63.352 -34.813 1.00 21.97 117 LYS B N 1
ATOM 2911 C CA . LYS B 1 117 ? 13.152 -63.673 -33.837 1.00 22.11 117 LYS B CA 1
ATOM 2912 C C . LYS B 1 117 ? 13.384 -62.494 -32.891 1.00 24.42 117 LYS B C 1
ATOM 2913 O O . LYS B 1 117 ? 14.500 -61.988 -32.743 1.00 27.63 117 LYS B O 1
ATOM 2919 N N . LEU B 1 118 ? 12.303 -62.045 -32.261 1.00 20.14 118 LEU B N 1
ATOM 2920 C CA . LEU B 1 118 ? 12.369 -60.887 -31.387 1.00 19.34 118 LEU B CA 1
ATOM 2921 C C . LEU B 1 118 ? 13.060 -61.248 -30.076 1.00 21.72 118 LEU B C 1
ATOM 2922 O O . LEU B 1 118 ? 12.913 -62.361 -29.559 1.00 20.40 118 LEU B O 1
ATOM 2927 N N . THR B 1 119 ? 13.823 -60.296 -29.544 1.00 19.76 119 THR B N 1
ATOM 2928 C CA . THR B 1 119 ? 14.307 -60.373 -28.175 1.00 20.54 119 THR B CA 1
ATOM 2929 C C . THR B 1 119 ? 13.754 -59.237 -27.324 1.00 22.16 119 THR B C 1
ATOM 2930 O O . THR B 1 119 ? 14.097 -59.147 -26.135 1.00 23.00 119 THR B O 1
ATOM 2934 N N . LYS B 1 120 ? 12.929 -58.362 -27.902 1.00 19.93 120 LYS B N 1
ATOM 2935 C CA . LYS B 1 120 ? 12.311 -57.250 -27.192 1.00 21.23 120 LYS B CA 1
ATOM 2936 C C . LYS B 1 120 ? 10.862 -57.108 -27.618 1.00 20.49 120 LYS B C 1
ATOM 2937 O O . LYS B 1 120 ? 10.562 -57.105 -28.820 1.00 21.27 120 LYS B O 1
ATOM 2943 N N . VAL B 1 121 ? 9.959 -56.961 -26.643 1.00 18.63 121 VAL B N 1
ATOM 2944 C CA . VAL B 1 121 ? 8.558 -56.664 -26.941 1.00 18.13 121 VAL B CA 1
ATOM 2945 C C . VAL B 1 121 ? 8.060 -55.600 -25.972 1.00 17.41 121 VAL B C 1
ATOM 2946 O O . VAL B 1 121 ? 8.643 -55.367 -24.908 1.00 15.39 121 VAL B O 1
ATOM 2950 N N . ASP B 1 122 ? 6.958 -54.959 -26.366 1.00 17.69 122 ASP B N 1
ATOM 2951 C CA . ASP B 1 122 ? 6.344 -53.842 -25.662 1.00 16.06 122 ASP B CA 1
ATOM 2952 C C . ASP B 1 122 ? 4.833 -54.031 -25.658 1.00 16.73 122 ASP B C 1
ATOM 2953 O O . ASP B 1 122 ? 4.237 -54.365 -26.694 1.00 18.54 122 ASP B O 1
ATOM 2958 N N . PHE B 1 123 ? 4.210 -53.794 -24.504 1.00 13.63 123 PHE B N 1
ATOM 2959 C CA . PHE B 1 123 ? 2.762 -53.883 -24.362 1.00 13.94 123 PHE B CA 1
ATOM 2960 C C . PHE B 1 123 ? 2.231 -52.510 -23.966 1.00 15.45 123 PHE B C 1
ATOM 2961 O O . PHE B 1 123 ? 2.381 -52.056 -22.823 1.00 15.55 123 PHE B O 1
ATOM 2969 N N . ASP B 1 124 ? 1.641 -51.846 -24.956 1.00 14.41 124 ASP B N 1
ATOM 2970 C CA . ASP B 1 124 ? 1.150 -50.475 -24.866 1.00 14.70 124 ASP B CA 1
ATOM 2971 C C . ASP B 1 124 ? -0.338 -50.586 -24.537 1.00 17.63 124 ASP B C 1
ATOM 2972 O O . ASP B 1 124 ? -1.165 -50.843 -25.416 1.00 17.40 124 ASP B O 1
ATOM 2977 N N . ILE B 1 125 ? -0.674 -50.414 -23.263 1.00 14.21 125 ILE B N 1
ATOM 2978 C CA . ILE B 1 125 ? -1.997 -50.736 -22.743 1.00 15.46 125 ILE B CA 1
ATOM 2979 C C . ILE B 1 125 ? -2.668 -49.421 -22.373 1.00 18.66 125 ILE B C 1
ATOM 2980 O O . ILE B 1 125 ? -2.261 -48.761 -21.404 1.00 20.91 125 ILE B O 1
ATOM 2985 N N . GLU B 1 126 ? -3.678 -49.031 -23.157 1.00 18.54 126 GLU B N 1
ATOM 2986 C CA . GLU B 1 126 ? -4.314 -47.722 -23.058 1.00 24.96 126 GLU B CA 1
ATOM 2987 C C . GLU B 1 126 ? -5.822 -47.873 -23.106 1.00 19.18 126 GLU B C 1
ATOM 2988 O O . GLU B 1 126 ? -6.353 -48.937 -23.423 1.00 20.21 126 GLU B O 1
ATOM 2994 N N . GLY B 1 127 ? -6.489 -46.758 -22.825 1.00 19.93 127 GLY B N 1
ATOM 2995 C CA . GLY B 1 127 ? -7.921 -46.636 -23.010 1.00 23.38 127 GLY B CA 1
ATOM 2996 C C . GLY B 1 127 ? -8.696 -47.719 -22.306 1.00 22.19 127 GLY B C 1
ATOM 2997 O O . GLY B 1 127 ? -8.365 -48.129 -21.194 1.00 18.46 127 GLY B O 1
ATOM 2998 N N . ALA B 1 128 ? -9.741 -48.206 -22.979 1.00 20.16 128 ALA B N 1
ATOM 2999 C CA . ALA B 1 128 ? -10.659 -49.161 -22.373 1.00 22.37 128 ALA B CA 1
ATOM 3000 C C . ALA B 1 128 ? -9.969 -50.445 -21.917 1.00 17.30 128 ALA B C 1
ATOM 3001 O O . ALA B 1 128 ? -10.491 -51.132 -21.041 1.00 19.59 128 ALA B O 1
ATOM 3003 N N . ALA B 1 129 ? -8.821 -50.799 -22.497 1.00 17.13 129 ALA B N 1
ATOM 3004 C CA . ALA B 1 129 ? -8.166 -52.040 -22.098 1.00 17.56 129 ALA B CA 1
ATOM 3005 C C . ALA B 1 129 ? -7.550 -51.929 -20.712 1.00 17.73 129 ALA B C 1
ATOM 3006 O O . ALA B 1 129 ? -7.506 -52.916 -19.970 1.00 17.85 129 ALA B O 1
ATOM 3008 N N . LEU B 1 130 ? -7.058 -50.747 -20.358 1.00 17.22 130 LEU B N 1
ATOM 3009 C CA . LEU B 1 130 ? -6.233 -50.629 -19.156 1.00 15.78 130 LEU B CA 1
ATOM 3010 C C . LEU B 1 130 ? -6.980 -50.983 -17.875 1.00 18.57 130 LEU B C 1
ATOM 3011 O O . LEU B 1 130 ? -6.397 -51.702 -17.043 1.00 19.22 130 LEU B O 1
ATOM 3016 N N . PRO B 1 131 ? -8.225 -50.551 -17.646 1.00 17.37 131 PRO B N 1
ATOM 3017 C CA . PRO B 1 131 ? -8.926 -50.968 -16.425 1.00 22.74 131 PRO B CA 1
ATOM 3018 C C . PRO B 1 131 ? -9.494 -52.381 -16.449 1.00 21.56 131 PRO B C 1
ATOM 3019 O O . PRO B 1 131 ? -10.135 -52.766 -15.463 1.00 23.31 131 PRO B O 1
ATOM 3023 N N . ASP B 1 132 ? -9.286 -53.164 -17.516 1.00 21.24 132 ASP B N 1
ATOM 3024 C CA . ASP B 1 132 ? -9.869 -54.506 -17.619 1.00 19.92 132 ASP B CA 1
ATOM 3025 C C . ASP B 1 132 ? -8.993 -55.504 -16.878 1.00 19.55 132 ASP B C 1
ATOM 3026 O O . ASP B 1 132 ? -8.075 -56.107 -17.441 1.00 20.20 132 ASP B O 1
ATOM 3031 N N . THR B 1 133 ? -9.307 -55.707 -15.596 1.00 20.52 133 THR B N 1
ATOM 3032 C CA . THR B 1 133 ? -8.429 -56.492 -14.736 1.00 19.81 133 THR B CA 1
ATOM 3033 C C . THR B 1 133 ? -8.338 -57.960 -15.172 1.00 20.84 133 THR B C 1
ATOM 3034 O O . THR B 1 133 ? -7.278 -58.582 -15.026 1.00 18.53 133 THR B O 1
ATOM 3038 N N . ALA B 1 134 ? -9.422 -58.533 -15.704 1.00 20.37 134 ALA B N 1
ATOM 3039 C CA . ALA B 1 134 ? -9.358 -59.913 -16.198 1.00 22.17 134 ALA B CA 1
ATOM 3040 C C . ALA B 1 134 ? -8.451 -60.022 -17.421 1.00 18.29 134 ALA B C 1
ATOM 3041 O O . ALA B 1 134 ? -7.656 -60.967 -17.537 1.00 18.65 134 ALA B O 1
ATOM 3043 N N . ALA B 1 135 ? -8.526 -59.051 -18.324 1.00 17.59 135 ALA B N 1
ATOM 3044 C CA . ALA B 1 135 ? -7.619 -59.054 -19.461 1.00 18.19 135 ALA B CA 1
ATOM 3045 C C . ALA B 1 135 ? -6.181 -58.839 -19.012 1.00 19.08 135 ALA B C 1
ATOM 3046 O O . ALA B 1 135 ? -5.250 -59.432 -19.572 1.00 19.42 135 ALA B O 1
ATOM 3048 N N . ASN B 1 136 ? -5.970 -57.992 -18.008 1.00 20.77 136 ASN B N 1
ATOM 3049 C CA . ASN B 1 136 ? -4.606 -57.788 -17.551 1.00 20.20 136 ASN B CA 1
ATOM 3050 C C . ASN B 1 136 ? -4.044 -59.086 -16.986 1.00 17.93 136 ASN B C 1
ATOM 3051 O O . ASN B 1 136 ? -2.889 -59.438 -17.248 1.00 18.51 136 ASN B O 1
ATOM 3056 N N . THR B 1 137 ? -4.877 -59.853 -16.284 1.00 17.43 137 THR B N 1
ATOM 3057 C CA . THR B 1 137 ? -4.399 -61.115 -15.732 1.00 18.83 137 THR B CA 1
ATOM 3058 C C . THR B 1 137 ? -4.106 -62.132 -16.829 1.00 20.14 137 THR B C 1
ATOM 3059 O O . THR B 1 137 ? -3.089 -62.835 -16.766 1.00 19.56 137 THR B O 1
ATOM 3063 N N . ARG B 1 138 ? -4.975 -62.222 -17.846 1.00 18.76 138 ARG B N 1
ATOM 3064 C CA . ARG B 1 138 ? -4.706 -63.158 -18.934 1.00 19.08 138 ARG B CA 1
ATOM 3065 C C . ARG B 1 138 ? -3.440 -62.767 -19.678 1.00 18.48 138 ARG B C 1
ATOM 3066 O O . ARG B 1 138 ? -2.655 -63.635 -20.076 1.00 18.95 138 ARG B O 1
ATOM 3074 N N . ARG B 1 139 ? -3.222 -61.458 -19.868 1.00 17.01 139 ARG B N 1
ATOM 3075 C CA . ARG B 1 139 ? -2.017 -61.005 -20.552 1.00 16.02 139 ARG B CA 1
ATOM 3076 C C . ARG B 1 139 ? -0.768 -61.315 -19.734 1.00 18.33 139 ARG B C 1
ATOM 3077 O O . ARG B 1 139 ? 0.228 -61.800 -20.280 1.00 18.64 139 ARG B O 1
ATOM 3085 N N . ALA B 1 140 ? -0.801 -61.046 -18.424 1.00 17.73 140 ALA B N 1
ATOM 3086 C CA . ALA B 1 140 ? 0.348 -61.356 -17.577 1.00 18.13 140 ALA B CA 1
ATOM 3087 C C . ALA B 1 140 ? 0.672 -62.849 -17.597 1.00 19.32 140 ALA B C 1
ATOM 3088 O O . ALA B 1 140 ? 1.839 -63.236 -17.733 1.00 19.98 140 ALA B O 1
ATOM 3090 N N . GLN B 1 141 ? -0.349 -63.707 -17.468 1.00 20.01 141 GLN B N 1
ATOM 3091 C CA . GLN B 1 141 ? -0.137 -65.143 -17.624 1.00 21.64 141 GLN B CA 1
ATOM 3092 C C . GLN B 1 141 ? 0.529 -65.471 -18.949 1.00 20.97 141 GLN B C 1
ATOM 3093 O O . GLN B 1 141 ? 1.447 -66.294 -19.003 1.00 22.16 141 GLN B O 1
ATOM 3099 N N . ALA B 1 142 ? 0.076 -64.838 -20.040 1.00 19.44 142 ALA B N 1
ATOM 3100 C CA . ALA B 1 142 ? 0.659 -65.150 -21.339 1.00 19.23 142 ALA B CA 1
ATOM 3101 C C . ALA B 1 142 ? 2.105 -64.681 -21.422 1.00 18.79 142 ALA B C 1
ATOM 3102 O O . ALA B 1 142 ? 2.970 -65.406 -21.924 1.00 22.68 142 ALA B O 1
ATOM 3104 N N . ILE B 1 143 ? 2.387 -63.470 -20.936 1.00 18.51 143 ILE B N 1
ATOM 3105 C CA . ILE B 1 143 ? 3.747 -62.943 -21.008 1.00 20.08 143 ILE B CA 1
ATOM 3106 C C . ILE B 1 143 ? 4.694 -63.780 -20.157 1.00 19.81 143 ILE B C 1
ATOM 3107 O O . ILE B 1 143 ? 5.846 -64.015 -20.540 1.00 20.89 143 ILE B O 1
ATOM 3112 N N . ALA B 1 144 ? 4.225 -64.269 -19.008 1.00 20.90 144 ALA B N 1
ATOM 3113 C CA . ALA B 1 144 ? 5.089 -65.118 -18.182 1.00 23.18 144 ALA B CA 1
ATOM 3114 C C . ALA B 1 144 ? 5.383 -66.436 -18.893 1.00 27.02 144 ALA B C 1
ATOM 3115 O O . ALA B 1 144 ? 6.538 -66.878 -18.948 1.00 25.29 144 ALA B O 1
ATOM 3117 N N . GLN B 1 145 ? 4.345 -67.073 -19.451 1.00 27.81 145 GLN B N 1
ATOM 3118 C CA . GLN B 1 145 ? 4.522 -68.205 -20.362 1.00 28.12 145 GLN B CA 1
ATOM 3119 C C . GLN B 1 145 ? 5.624 -67.926 -21.375 1.00 24.65 145 GLN B C 1
ATOM 3120 O O . GLN B 1 145 ? 6.543 -68.729 -21.565 1.00 27.15 145 GLN B O 1
ATOM 3126 N N . LEU B 1 146 ? 5.536 -66.760 -22.015 1.00 21.75 146 LEU B N 1
ATOM 3127 C CA . LEU B 1 146 ? 6.456 -66.366 -23.076 1.00 26.16 146 LEU B CA 1
ATOM 3128 C C . LEU B 1 146 ? 7.875 -66.172 -22.557 1.00 26.02 146 LEU B C 1
ATOM 3129 O O . LEU B 1 146 ? 8.841 -66.553 -23.225 1.00 24.50 146 LEU B O 1
ATOM 3134 N N . GLN B 1 147 ? 8.026 -65.535 -21.389 1.00 24.77 147 GLN B N 1
ATOM 3135 C CA . GLN B 1 147 ? 9.357 -65.339 -20.834 1.00 26.55 147 GLN B CA 1
ATOM 3136 C C . GLN B 1 147 ? 10.011 -66.654 -20.414 1.00 30.96 147 GLN B C 1
ATOM 3137 O O . GLN B 1 147 ? 11.244 -66.720 -20.341 1.00 29.28 147 GLN B O 1
ATOM 3143 N N . ARG B 1 148 ? 9.227 -67.706 -20.160 1.00 27.14 148 ARG B N 1
ATOM 3144 C CA . ARG B 1 148 ? 9.832 -69.016 -19.933 1.00 29.72 148 ARG B CA 1
ATOM 3145 C C . ARG B 1 148 ? 10.290 -69.658 -21.239 1.00 29.44 148 ARG B C 1
ATOM 3146 O O . ARG B 1 148 ? 11.418 -70.152 -21.331 1.00 32.80 148 ARG B O 1
ATOM 3154 N N . SER B 1 149 ? 9.420 -69.693 -22.253 1.00 29.03 149 SER B N 1
ATOM 3155 C CA . SER B 1 149 ? 9.811 -70.352 -23.493 1.00 32.46 149 SER B CA 1
ATOM 3156 C C . SER B 1 149 ? 10.866 -69.554 -24.243 1.00 32.86 149 SER B C 1
ATOM 3157 O O . SER B 1 149 ? 11.567 -70.119 -25.087 1.00 31.48 149 SER B O 1
ATOM 3160 N N . HIS B 1 150 ? 11.013 -68.262 -23.938 1.00 28.77 150 HIS B N 1
ATOM 3161 C CA . HIS B 1 150 ? 11.987 -67.399 -24.605 1.00 33.09 150 HIS B CA 1
ATOM 3162 C C . HIS B 1 150 ? 12.821 -66.688 -23.550 1.00 31.24 150 HIS B C 1
ATOM 3163 O O . HIS B 1 150 ? 12.629 -65.490 -23.302 1.00 27.84 150 HIS B O 1
ATOM 3170 N N . PRO B 1 151 ? 13.768 -67.390 -22.922 1.00 29.87 151 PRO B N 1
ATOM 3171 C CA . PRO B 1 151 ? 14.565 -66.759 -21.863 1.00 34.25 151 PRO B CA 1
ATOM 3172 C C . PRO B 1 151 ? 15.243 -65.495 -22.370 1.00 31.47 151 PRO B C 1
ATOM 3173 O O . PRO B 1 151 ? 15.677 -65.417 -23.521 1.00 33.17 151 PRO B O 1
ATOM 3177 N N . GLY B 1 152 ? 15.314 -64.491 -21.507 1.00 29.54 152 GLY B N 1
ATOM 3178 C CA . GLY B 1 152 ? 15.890 -63.230 -21.904 1.00 33.88 152 GLY B CA 1
ATOM 3179 C C . GLY B 1 152 ? 15.018 -62.351 -22.777 1.00 31.86 152 GLY B C 1
ATOM 3180 O O . GLY B 1 152 ? 15.406 -61.203 -23.042 1.00 36.22 152 GLY B O 1
ATOM 3181 N N . LEU B 1 153 ? 13.863 -62.836 -23.249 1.00 29.16 153 LEU B N 1
ATOM 3182 C CA . LEU B 1 153 ? 12.913 -61.944 -23.910 1.00 23.47 153 LEU B CA 1
ATOM 3183 C C . LEU B 1 153 ? 12.638 -60.733 -23.025 1.00 27.78 153 LEU B C 1
ATOM 3184 O O . LEU B 1 153 ? 12.106 -60.870 -21.919 1.00 26.07 153 LEU B O 1
ATOM 3189 N N . ASN B 1 154 ? 13.018 -59.551 -23.518 1.00 21.64 154 ASN B N 1
ATOM 3190 C CA . ASN B 1 154 ? 12.886 -58.302 -22.784 1.00 20.55 154 ASN B CA 1
ATOM 3191 C C . ASN B 1 154 ? 11.476 -57.739 -22.948 1.00 19.25 154 ASN B C 1
ATOM 3192 O O . ASN B 1 154 ? 10.994 -57.587 -24.073 1.00 20.91 154 ASN B O 1
ATOM 3197 N N . VAL B 1 155 ? 10.826 -57.415 -21.830 1.00 18.50 155 VAL B N 1
ATOM 3198 C CA . VAL B 1 155 ? 9.412 -57.029 -21.798 1.00 18.10 155 VAL B CA 1
ATOM 3199 C C . VAL B 1 155 ? 9.264 -55.625 -21.212 1.00 19.76 155 VAL B C 1
ATOM 3200 O O . VAL B 1 155 ? 9.699 -55.360 -20.079 1.00 19.12 155 VAL B O 1
ATOM 3204 N N . SER B 1 156 ? 8.635 -54.722 -21.975 1.00 16.57 156 SER B N 1
ATOM 3205 C CA . SER B 1 156 ? 8.270 -53.414 -21.449 1.00 17.93 156 SER B CA 1
ATOM 3206 C C . SER B 1 156 ? 6.755 -53.260 -21.464 1.00 17.24 156 SER B C 1
ATOM 3207 O O . SER B 1 156 ? 6.067 -53.790 -22.348 1.00 18.72 156 SER B O 1
ATOM 3210 N N . PHE B 1 157 ? 6.240 -52.562 -20.457 1.00 14.13 157 PHE B N 1
ATOM 3211 C CA . PHE B 1 157 ? 4.861 -52.098 -20.405 1.00 14.51 157 PHE B CA 1
ATOM 3212 C C . PHE B 1 157 ? 4.865 -50.589 -20.579 1.00 12.62 157 PHE B C 1
ATOM 3213 O O . PHE B 1 157 ? 5.558 -49.877 -19.845 1.00 16.97 157 PHE B O 1
ATOM 3221 N N . THR B 1 158 ? 4.082 -50.122 -21.539 1.00 15.35 158 THR B N 1
ATOM 3222 C CA . THR B 1 158 ? 3.955 -48.716 -21.885 1.00 16.82 158 THR B CA 1
ATOM 3223 C C . THR B 1 158 ? 2.574 -48.256 -21.437 1.00 16.16 158 THR B C 1
ATOM 3224 O O . THR B 1 158 ? 1.562 -48.856 -21.812 1.00 16.66 158 THR B O 1
ATOM 3228 N N . LEU B 1 159 ? 2.536 -47.223 -20.608 1.00 12.33 159 LEU B N 1
ATOM 3229 C CA . LEU B 1 159 ? 1.370 -46.908 -19.798 1.00 13.11 159 LEU B CA 1
ATOM 3230 C C . LEU B 1 159 ? 1.150 -45.403 -19.772 1.00 16.32 159 LEU B C 1
ATOM 3231 O O . LEU B 1 159 ? 2.095 -44.627 -19.959 1.00 14.15 159 LEU B O 1
ATOM 3236 N N . PRO B 1 160 ? -0.078 -44.957 -19.531 1.00 17.01 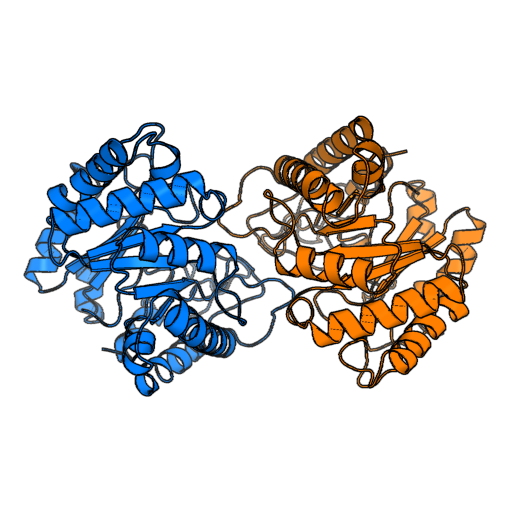160 PRO B N 1
ATOM 3237 C CA . PRO B 1 160 ? -0.305 -43.517 -19.389 1.00 1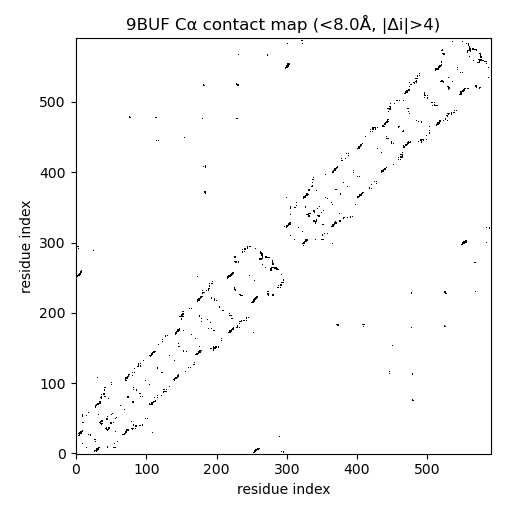6.86 160 PRO B CA 1
ATOM 3238 C C . PRO B 1 160 ? 0.320 -43.013 -18.101 1.00 14.79 160 PRO B C 1
ATOM 3239 O O . PRO B 1 160 ? 0.600 -43.775 -17.169 1.00 13.27 160 PRO B O 1
ATOM 3243 N N . VAL B 1 161 ? 0.584 -41.713 -18.075 1.00 12.28 161 VAL B N 1
ATOM 3244 C CA . VAL B 1 161 ? 1.233 -41.104 -16.913 1.00 11.91 161 VAL B CA 1
ATOM 3245 C C . VAL B 1 161 ? 0.763 -39.660 -16.783 1.00 16.56 161 VAL B C 1
ATOM 3246 O O . VAL B 1 161 ? 0.325 -39.038 -17.753 1.00 14.02 161 VAL B O 1
ATOM 3250 N N . MET B 1 162 ? 0.796 -39.152 -15.565 1.00 15.65 162 MET B N 1
ATOM 3251 C CA . MET B 1 162 ? 0.657 -37.736 -15.268 1.00 16.57 162 MET B CA 1
ATOM 3252 C C . MET B 1 162 ? 1.951 -37.215 -14.685 1.00 13.18 162 MET B C 1
ATOM 3253 O O . MET B 1 162 ? 2.855 -37.996 -14.371 1.00 15.52 162 MET B O 1
ATOM 3258 N N . PRO B 1 163 ? 2.104 -35.890 -14.554 1.00 15.46 163 PRO B N 1
ATOM 3259 C CA . PRO B 1 163 ? 3.323 -35.378 -13.914 1.00 15.56 163 PRO B CA 1
ATOM 3260 C C . PRO B 1 163 ? 3.491 -35.896 -12.499 1.00 18.09 163 PRO B C 1
ATOM 3261 O O . PRO B 1 163 ? 4.615 -35.905 -11.978 1.00 21.74 163 PRO B O 1
ATOM 3265 N N . GLU B 1 164 ? 2.411 -36.365 -11.879 1.00 17.66 164 GLU B N 1
ATOM 3266 C CA . GLU B 1 164 ? 2.442 -36.964 -10.556 1.00 19.03 164 GLU B CA 1
ATOM 3267 C C . GLU B 1 164 ? 2.670 -38.475 -10.606 1.00 18.31 164 GLU B C 1
ATOM 3268 O O . GLU B 1 164 ? 2.629 -39.127 -9.559 1.00 19.50 164 GLU B O 1
ATOM 3274 N N . GLY B 1 165 ? 2.916 -39.040 -11.786 1.00 15.15 165 GLY B N 1
ATOM 3275 C CA . GLY B 1 165 ? 3.284 -40.434 -11.918 1.00 17.56 165 GLY B CA 1
ATOM 3276 C C . GLY B 1 165 ? 2.198 -41.263 -12.587 1.00 15.22 165 GLY B C 1
ATOM 3277 O O . GLY B 1 165 ? 1.247 -40.748 -13.190 1.00 15.69 165 GLY B O 1
ATOM 3278 N N . LEU B 1 166 ? 2.379 -42.582 -12.488 1.00 15.48 166 LEU B N 1
ATOM 3279 C CA . LEU B 1 166 ? 1.428 -43.534 -13.041 1.00 15.69 166 LEU B CA 1
ATOM 3280 C C . LEU B 1 166 ? 0.035 -43.321 -12.464 1.00 17.97 166 LEU B C 1
ATOM 3281 O O . LEU B 1 166 ? -0.126 -42.910 -11.318 1.00 17.44 166 LEU B O 1
ATOM 3286 N N . THR B 1 167 ? -0.980 -43.603 -13.284 1.00 16.54 167 THR B N 1
ATOM 3287 C CA . THR B 1 167 ? -2.343 -43.650 -12.774 1.00 18.92 167 THR B CA 1
ATOM 3288 C C . THR B 1 167 ? -2.563 -44.955 -12.014 1.00 16.31 167 THR B C 1
ATOM 3289 O O . THR B 1 167 ? -1.830 -45.928 -12.182 1.00 20.14 167 THR B O 1
ATOM 3293 N N . GLN B 1 168 ? -3.588 -44.970 -11.170 1.00 19.11 168 GLN B N 1
ATOM 3294 C CA . GLN B 1 168 ? -3.906 -46.190 -10.436 1.00 20.65 168 GLN B CA 1
ATOM 3295 C C . GLN B 1 168 ? -4.114 -47.409 -11.335 1.00 19.98 168 GLN B C 1
ATOM 3296 O O . GLN B 1 168 ? -3.575 -48.476 -11.001 1.00 20.60 168 GLN B O 1
ATOM 3302 N N . PRO B 1 169 ? -4.838 -47.339 -12.459 1.00 17.27 169 PRO B N 1
ATOM 3303 C CA . PRO B 1 169 ? -4.938 -48.537 -13.313 1.00 15.13 169 PRO B CA 1
ATOM 3304 C C . PRO B 1 169 ? -3.593 -49.051 -13.798 1.00 15.27 169 PRO B C 1
ATOM 3305 O O . PRO B 1 169 ? -3.410 -50.271 -13.913 1.00 20.12 169 PRO B O 1
ATOM 3309 N N . GLY B 1 170 ? -2.650 -48.157 -14.097 1.00 13.67 170 GLY B N 1
ATOM 3310 C CA . GLY B 1 170 ? -1.310 -48.603 -14.459 1.00 18.22 170 GLY B CA 1
ATOM 3311 C C . GLY B 1 170 ? -0.583 -49.288 -13.306 1.00 18.54 170 GLY B C 1
ATOM 3312 O O . GLY B 1 170 ? 0.020 -50.353 -13.477 1.00 14.10 170 GLY B O 1
ATOM 3313 N N . VAL B 1 171 ? -0.618 -48.683 -12.120 1.00 17.25 171 VAL B N 1
ATOM 3314 C CA . VAL B 1 171 ? -0.031 -49.334 -10.951 1.00 19.07 171 VAL B CA 1
ATOM 3315 C C . VAL B 1 171 ? -0.643 -50.717 -10.760 1.00 16.30 171 VAL B C 1
ATOM 3316 O O . VAL B 1 171 ? 0.069 -51.710 -10.570 1.00 17.04 171 VAL B O 1
ATOM 3320 N N . ASP B 1 172 ? -1.976 -50.802 -10.834 1.00 18.38 172 ASP B N 1
ATOM 3321 C CA . ASP B 1 172 ? -2.663 -52.079 -10.651 1.00 22.55 172 ASP B CA 1
ATOM 3322 C C . ASP B 1 172 ? -2.234 -53.096 -11.695 1.00 18.22 172 ASP B C 1
ATOM 3323 O O . ASP B 1 172 ? -2.081 -54.283 -11.387 1.00 17.78 172 ASP B O 1
ATOM 3328 N N . LEU B 1 173 ? -2.057 -52.654 -12.943 1.00 21.40 173 LEU B N 1
ATOM 3329 C CA . LEU B 1 173 ? -1.593 -53.569 -13.980 1.00 19.18 173 LEU B CA 1
ATOM 3330 C C . LEU B 1 173 ? -0.213 -54.122 -13.626 1.00 18.28 173 LEU B C 1
ATOM 3331 O O . LEU B 1 173 ? 0.040 -55.327 -13.755 1.00 18.83 173 LEU B O 1
ATOM 3336 N N . LEU B 1 174 ? 0.695 -53.244 -13.182 1.00 17.70 174 LEU B N 1
ATOM 3337 C CA . LEU B 1 174 ? 2.048 -53.676 -12.834 1.00 15.82 174 LEU B CA 1
ATOM 3338 C C . LEU B 1 174 ? 2.036 -54.642 -11.656 1.00 17.51 174 LEU B C 1
ATOM 3339 O O . LEU B 1 174 ? 2.752 -55.651 -11.665 1.00 17.64 174 LEU B O 1
ATOM 3344 N N . ALA B 1 175 ? 1.248 -54.341 -10.618 1.00 17.60 175 ALA B N 1
ATOM 3345 C CA . ALA B 1 175 ? 1.164 -55.263 -9.489 1.00 20.20 175 ALA B CA 1
ATOM 3346 C C . ALA B 1 175 ? 0.644 -56.619 -9.938 1.00 19.61 175 ALA B C 1
ATOM 3347 O O . ALA B 1 175 ? 1.133 -57.664 -9.488 1.00 25.38 175 ALA B O 1
ATOM 3349 N N . ASP B 1 176 ? -0.344 -56.622 -10.830 1.00 19.17 176 ASP B N 1
ATOM 3350 C CA . ASP B 1 176 ? -0.859 -57.873 -11.372 1.00 20.96 176 ASP B CA 1
ATOM 3351 C C . ASP B 1 176 ? 0.204 -58.603 -12.181 1.00 19.64 176 ASP B C 1
ATOM 3352 O O . ASP B 1 176 ? 0.335 -59.828 -12.078 1.00 20.64 176 ASP B O 1
ATOM 3357 N N . ALA B 1 177 ? 0.966 -57.870 -12.998 1.00 18.51 177 ALA B N 1
ATOM 3358 C CA . ALA B 1 177 ? 2.068 -58.477 -13.741 1.00 18.96 177 ALA B CA 1
ATOM 3359 C C . ALA B 1 177 ? 3.024 -59.217 -12.813 1.00 19.50 177 ALA B C 1
ATOM 3360 O O . ALA B 1 177 ? 3.297 -60.414 -12.991 1.00 20.66 177 ALA B O 1
ATOM 3362 N N . LYS B 1 178 ? 3.535 -58.511 -11.799 1.00 19.99 178 LYS B N 1
ATOM 3363 C CA . LYS B 1 178 ? 4.460 -59.131 -10.856 1.00 20.70 178 LYS B CA 1
ATOM 3364 C C . LYS B 1 178 ? 3.823 -60.335 -10.178 1.00 23.72 178 LYS B C 1
ATOM 3365 O O . LYS B 1 178 ? 4.445 -61.399 -10.076 1.00 23.92 178 LYS B O 1
ATOM 3371 N N . ARG B 1 179 ? 2.574 -60.193 -9.723 1.00 22.30 179 ARG B N 1
ATOM 3372 C CA . ARG B 1 179 ? 1.907 -61.297 -9.037 1.00 23.83 179 ARG B CA 1
ATOM 3373 C C . ARG B 1 179 ? 1.824 -62.544 -9.923 1.00 24.28 179 ARG B C 1
ATOM 3374 O O . ARG B 1 179 ? 1.865 -63.673 -9.422 1.00 25.74 179 ARG B O 1
ATOM 3382 N N . ASN B 1 180 ? 1.753 -62.369 -11.240 1.00 23.18 180 ASN B N 1
ATOM 3383 C CA . ASN B 1 180 ? 1.605 -63.497 -12.145 1.00 24.18 180 ASN B CA 1
ATOM 3384 C C . ASN B 1 180 ? 2.922 -63.907 -12.797 1.00 25.38 180 ASN B C 1
ATOM 3385 O O . ASN B 1 180 ? 2.913 -64.631 -13.793 1.00 27.49 180 ASN B O 1
ATOM 3390 N N . GLY B 1 181 ? 4.052 -63.462 -12.255 1.00 24.22 181 GLY B N 1
ATOM 3391 C CA . GLY B 1 181 ? 5.336 -63.988 -12.671 1.00 26.15 181 GLY B CA 1
ATOM 3392 C C . GLY B 1 181 ? 6.011 -63.291 -13.829 1.00 25.13 181 GLY B C 1
ATOM 3393 O O . GLY B 1 181 ? 6.975 -63.839 -14.375 1.00 23.26 181 GLY B O 1
ATOM 3394 N N . VAL B 1 182 ? 5.554 -62.101 -14.220 1.00 23.25 182 VAL B N 1
ATOM 3395 C CA . VAL B 1 182 ? 6.213 -61.354 -15.285 1.00 20.74 182 VAL B CA 1
ATOM 3396 C C . VAL B 1 182 ? 7.451 -60.678 -14.721 1.00 20.90 182 VAL B C 1
ATOM 3397 O O . VAL B 1 182 ? 7.435 -60.139 -13.603 1.00 20.52 182 VAL B O 1
ATOM 3401 N N . ARG B 1 183 ? 8.552 -60.744 -15.467 1.00 21.21 183 ARG B N 1
ATOM 3402 C CA . ARG B 1 183 ? 9.716 -59.907 -15.168 1.00 25.09 183 ARG B CA 1
ATOM 3403 C C . ARG B 1 183 ? 9.570 -58.664 -16.036 1.00 22.96 183 ARG B C 1
ATOM 3404 O O . ARG B 1 183 ? 9.812 -58.712 -17.242 1.00 22.26 183 ARG B O 1
ATOM 3412 N N . VAL B 1 184 ? 9.141 -57.557 -15.434 1.00 18.52 184 VAL B N 1
ATOM 3413 C CA . VAL B 1 184 ? 8.980 -56.310 -16.178 1.00 18.72 184 VAL B CA 1
ATOM 3414 C C . VAL B 1 184 ? 10.339 -55.637 -16.277 1.00 20.15 184 VAL B C 1
ATOM 3415 O O . VAL B 1 184 ? 10.920 -55.238 -15.260 1.00 22.55 184 VAL B O 1
ATOM 3419 N N . ASP B 1 185 ? 10.846 -55.492 -17.503 1.00 17.56 185 ASP B N 1
ATOM 3420 C CA . ASP B 1 185 ? 12.170 -54.917 -17.669 1.00 18.55 185 ASP B CA 1
ATOM 3421 C C . ASP B 1 185 ? 12.136 -53.407 -17.799 1.00 19.34 185 ASP B C 1
ATOM 3422 O O . ASP B 1 185 ? 13.081 -52.733 -17.362 1.00 18.44 185 ASP B O 1
ATOM 3427 N N . ALA B 1 186 ? 11.063 -52.856 -18.353 1.00 19.66 186 ALA B N 1
ATOM 3428 C CA . ALA B 1 186 ? 10.911 -51.416 -18.335 1.00 18.64 186 ALA B CA 1
ATOM 3429 C C . ALA B 1 186 ? 9.443 -51.055 -18.217 1.00 17.52 186 ALA B C 1
ATOM 3430 O O . ALA B 1 186 ? 8.562 -51.781 -18.695 1.00 16.90 186 ALA B O 1
ATOM 3432 N N . VAL B 1 187 ? 9.212 -49.914 -17.561 1.00 16.86 187 VAL B N 1
ATOM 3433 C CA . VAL B 1 187 ? 7.922 -49.252 -17.430 1.00 13.33 187 VAL B CA 1
ATOM 3434 C C . VAL B 1 187 ? 8.057 -47.946 -18.201 1.00 15.91 187 VAL B C 1
ATOM 3435 O O . VAL B 1 187 ? 8.672 -46.989 -17.717 1.00 15.18 187 VAL B O 1
ATOM 3439 N N . ASN B 1 188 ? 7.490 -47.910 -19.404 1.00 15.91 188 ASN B N 1
ATOM 3440 C CA . ASN B 1 188 ? 7.654 -46.801 -20.338 1.00 15.34 188 ASN B CA 1
ATOM 3441 C C . ASN B 1 188 ? 6.439 -45.893 -20.215 1.00 13.47 188 ASN B C 1
ATOM 3442 O O . ASN B 1 188 ? 5.331 -46.290 -20.569 1.00 17.76 188 ASN B O 1
ATOM 3447 N N . ILE B 1 189 ? 6.640 -44.696 -19.711 1.00 15.20 189 ILE B N 1
ATOM 3448 C CA . ILE B 1 189 ? 5.539 -43.773 -19.469 1.00 13.56 189 ILE B CA 1
ATOM 3449 C C . ILE B 1 189 ? 5.301 -42.898 -20.690 1.00 11.09 189 ILE B C 1
ATOM 3450 O O . ILE B 1 189 ? 6.240 -42.390 -21.328 1.00 14.72 189 ILE B O 1
ATOM 3455 N N . MET B 1 190 ? 4.021 -42.722 -20.995 1.00 13.48 190 MET B N 1
ATOM 3456 C CA . MET B 1 190 ? 3.527 -41.949 -22.137 1.00 13.01 190 MET B CA 1
ATOM 3457 C C . MET B 1 190 ? 3.394 -40.517 -21.636 1.00 12.64 190 MET B C 1
ATOM 3458 O O . MET B 1 190 ? 2.353 -40.111 -21.125 1.00 10.60 190 MET B O 1
ATOM 3463 N N . ALA B 1 191 ? 4.491 -39.762 -21.734 1.00 10.99 191 ALA B N 1
ATOM 3464 C CA . ALA B 1 191 ? 4.580 -38.429 -21.118 1.00 13.47 191 ALA B CA 1
ATOM 3465 C C . ALA B 1 191 ? 4.013 -37.394 -22.091 1.00 13.07 191 ALA B C 1
ATOM 3466 O O . ALA B 1 191 ? 4.729 -36.610 -22.725 1.00 14.22 191 ALA B O 1
ATOM 3468 N N . MET B 1 192 ? 2.682 -37.418 -22.188 1.00 12.98 192 MET B N 1
ATOM 3469 C CA . MET B 1 192 ? 1.926 -36.685 -23.185 1.00 15.10 192 MET B CA 1
ATOM 3470 C C . MET B 1 192 ? 0.499 -36.527 -22.682 1.00 14.35 192 MET B C 1
ATOM 3471 O O . MET B 1 192 ? 0.053 -37.262 -21.799 1.00 16.98 192 MET B O 1
ATOM 3476 N N . ASP B 1 193 ? -0.221 -35.585 -23.292 1.00 16.97 193 ASP B N 1
ATOM 3477 C CA . ASP B 1 193 ? -1.684 -35.526 -23.219 1.00 15.13 193 ASP B CA 1
ATOM 3478 C C . ASP B 1 193 ? -2.198 -35.454 -21.784 1.00 16.26 193 ASP B C 1
ATOM 3479 O O . ASP B 1 193 ? -3.125 -36.172 -21.406 1.00 19.19 193 ASP B O 1
ATOM 3484 N N . TYR B 1 194 ? -1.591 -34.585 -20.967 1.00 18.06 194 TYR B N 1
ATOM 3485 C CA . TYR B 1 194 ? -2.001 -34.542 -19.566 1.00 16.81 194 TYR B CA 1
ATOM 3486 C C . TYR B 1 194 ? -3.390 -33.919 -19.402 1.00 19.65 194 TYR B C 1
ATOM 3487 O O . TYR B 1 194 ? -4.159 -34.359 -18.543 1.00 23.69 194 TYR B O 1
ATOM 3496 N N . GLY B 1 195 ? -3.754 -32.938 -20.225 1.00 15.95 195 GLY B N 1
ATOM 3497 C CA . GLY B 1 195 ? -5.058 -32.317 -20.108 1.00 19.93 195 GLY B CA 1
ATOM 3498 C C . GLY B 1 195 ? -4.945 -30.811 -20.004 1.00 18.17 195 GLY B C 1
ATOM 3499 O O . GLY B 1 195 ? -3.840 -30.276 -19.898 1.00 21.55 195 GLY B O 1
ATOM 3500 N N . PRO B 1 196 ? -6.080 -30.097 -20.012 1.00 18.59 196 PRO B N 1
ATOM 3501 C CA . PRO B 1 196 ? -6.026 -28.623 -20.011 1.00 20.81 196 PRO B CA 1
ATOM 3502 C C . PRO B 1 196 ? -5.469 -28.025 -18.725 1.00 20.18 196 PRO B C 1
ATOM 3503 O O . PRO B 1 196 ? -5.123 -26.835 -18.712 1.00 20.98 196 PRO B O 1
ATOM 3507 N N . ALA B 1 197 ? -5.398 -28.795 -17.640 1.00 15.81 197 ALA B N 1
ATOM 3508 C CA . ALA B 1 197 ? -4.852 -28.276 -16.389 1.00 19.53 197 ALA B CA 1
ATOM 3509 C C . ALA B 1 197 ? -3.332 -28.312 -16.358 1.00 17.18 197 ALA B C 1
ATOM 3510 O O . ALA B 1 197 ? -2.726 -27.969 -15.329 1.00 19.66 197 ALA B O 1
ATOM 3512 N N . TYR B 1 198 ? -2.703 -28.719 -17.452 1.00 17.87 198 TYR B N 1
ATOM 3513 C CA . TYR B 1 198 ? -1.250 -28.839 -17.547 1.00 19.54 198 TYR B CA 1
ATOM 3514 C C . TYR B 1 198 ? -0.844 -28.195 -18.869 1.00 21.51 198 TYR B C 1
ATOM 3515 O O . TYR B 1 198 ? -0.903 -28.838 -19.919 1.00 23.89 198 TYR B O 1
ATOM 3524 N N . SER B 1 199 ? -0.450 -26.927 -18.834 1.00 22.74 199 SER B N 1
ATOM 3525 C CA . SER B 1 199 ? -0.091 -26.235 -20.066 1.00 26.06 199 SER B CA 1
ATOM 3526 C C . SER B 1 199 ? 1.255 -25.531 -19.937 1.00 29.79 199 SER B C 1
ATOM 3527 O O . SER B 1 199 ? 1.580 -24.672 -20.764 1.00 29.87 199 SER B O 1
ATOM 3530 N N . ALA B 1 200 ? 2.040 -25.887 -18.917 1.00 26.14 200 ALA B N 1
ATOM 3531 C CA . ALA B 1 200 ? 3.404 -25.399 -18.762 1.00 23.77 200 ALA B CA 1
ATOM 3532 C C . ALA B 1 200 ? 4.350 -26.242 -19.608 1.00 21.85 200 ALA B C 1
ATOM 3533 O O . ALA B 1 200 ? 3.909 -26.950 -20.520 1.00 20.47 200 ALA B O 1
ATOM 3535 N N . ASP B 1 201 ? 5.646 -26.205 -19.299 1.00 22.52 201 ASP B N 1
ATOM 3536 C CA . ASP B 1 201 ? 6.631 -26.809 -20.187 1.00 21.89 201 ASP B CA 1
ATOM 3537 C C . ASP B 1 201 ? 6.571 -28.331 -20.136 1.00 21.75 201 ASP B C 1
ATOM 3538 O O . ASP B 1 201 ? 6.602 -28.925 -19.054 1.00 18.01 201 ASP B O 1
ATOM 3543 N N . MET B 1 202 ? 6.527 -28.977 -21.307 1.00 19.20 202 MET B N 1
ATOM 3544 C CA . MET B 1 202 ? 6.356 -30.424 -21.279 1.00 18.83 202 MET B CA 1
ATOM 3545 C C . MET B 1 202 ? 7.648 -31.204 -21.067 1.00 16.13 202 MET B C 1
ATOM 3546 O O . MET B 1 202 ? 7.568 -32.397 -20.749 1.00 16.41 202 MET B O 1
ATOM 3551 N N . GLY B 1 203 ? 8.820 -30.584 -21.209 1.00 18.80 203 GLY B N 1
ATOM 3552 C CA . GLY B 1 203 ? 10.028 -31.249 -20.749 1.00 17.72 203 GLY B CA 1
ATOM 3553 C C . GLY B 1 203 ? 10.032 -31.420 -19.238 1.00 19.26 203 GLY B C 1
ATOM 3554 O O . GLY B 1 203 ? 10.340 -32.493 -18.710 1.00 17.89 203 GLY B O 1
ATOM 3555 N N . THR B 1 204 ? 9.668 -30.362 -18.524 1.00 18.88 204 THR B N 1
ATOM 3556 C CA . THR B 1 204 ? 9.624 -30.441 -17.073 1.00 17.90 204 THR B CA 1
ATOM 3557 C C . THR B 1 204 ? 8.578 -31.449 -16.618 1.00 16.84 204 THR B C 1
ATOM 3558 O O . THR B 1 204 ? 8.815 -32.217 -15.678 1.00 14.04 204 THR B O 1
ATOM 3562 N N . TYR B 1 205 ? 7.436 -31.511 -17.313 1.00 13.09 205 TYR B N 1
ATOM 3563 C CA . TYR B 1 205 ? 6.424 -32.492 -16.945 1.00 14.98 205 TYR B CA 1
ATOM 3564 C C . TYR B 1 205 ? 6.940 -33.911 -17.134 1.00 13.41 205 TYR B C 1
ATOM 3565 O O . TYR B 1 205 ? 6.645 -34.802 -16.327 1.00 14.47 205 TYR B O 1
ATOM 3574 N N . ALA B 1 206 ? 7.691 -34.153 -18.210 1.00 14.90 206 ALA B N 1
ATOM 3575 C CA . ALA B 1 206 ? 8.207 -35.504 -18.433 1.00 16.78 206 ALA B CA 1
ATOM 3576 C C . ALA B 1 206 ? 9.176 -35.886 -17.327 1.00 15.50 206 ALA B C 1
ATOM 3577 O O . ALA B 1 206 ? 9.184 -37.030 -16.847 1.00 15.38 206 ALA B O 1
ATOM 3579 N N . VAL B 1 207 ? 9.997 -34.929 -16.909 1.00 16.20 207 VAL B N 1
ATOM 3580 C CA . VAL B 1 207 ? 10.969 -35.173 -15.851 1.00 13.98 207 VAL B CA 1
ATOM 3581 C C . VAL B 1 207 ? 10.258 -35.462 -14.537 1.00 17.87 207 VAL B C 1
ATOM 3582 O O . VAL B 1 207 ? 10.599 -36.413 -13.819 1.00 17.60 207 VAL B O 1
ATOM 3586 N N . GLN B 1 208 ? 9.254 -34.648 -14.205 1.00 12.94 208 GLN B N 1
ATOM 3587 C CA . GLN B 1 208 ? 8.478 -34.906 -13.001 1.00 17.54 208 GLN B CA 1
ATOM 3588 C C . GLN B 1 208 ? 7.768 -36.252 -13.080 1.00 16.97 208 GLN B C 1
ATOM 3589 O O . GLN B 1 208 ? 7.762 -37.013 -12.104 1.00 14.86 208 GLN B O 1
ATOM 3595 N N . ALA B 1 209 ? 7.167 -36.574 -14.240 1.00 15.54 209 ALA B N 1
ATOM 3596 C CA . ALA B 1 209 ? 6.479 -37.854 -14.370 1.00 14.99 209 ALA B CA 1
ATOM 3597 C C . ALA B 1 209 ? 7.440 -39.010 -14.193 1.00 12.83 209 ALA B C 1
ATOM 3598 O O . ALA B 1 209 ? 7.109 -40.003 -13.544 1.00 14.52 209 ALA B O 1
ATOM 3600 N N . ALA B 1 210 ? 8.616 -38.925 -14.809 1.00 13.75 210 ALA B N 1
ATOM 3601 C CA . ALA B 1 210 ? 9.576 -40.012 -14.690 1.00 11.78 210 ALA B CA 1
ATOM 3602 C C . ALA B 1 210 ? 10.033 -40.174 -13.244 1.00 15.27 210 ALA B C 1
ATOM 3603 O O . ALA B 1 210 ? 10.214 -41.298 -12.757 1.00 13.04 210 ALA B O 1
ATOM 3605 N N . THR B 1 211 ? 10.211 -39.059 -12.541 1.00 13.86 211 THR B N 1
ATOM 3606 C CA . THR B 1 211 ? 10.715 -39.121 -11.173 1.00 13.39 211 THR B CA 1
ATOM 3607 C C . THR B 1 211 ? 9.690 -39.767 -10.246 1.00 17.73 211 THR B C 1
ATOM 3608 O O . THR B 1 211 ? 10.030 -40.653 -9.446 1.00 17.99 211 THR B O 1
ATOM 3612 N N . ALA B 1 212 ? 8.426 -39.343 -10.343 1.00 14.89 212 ALA B N 1
ATOM 3613 C CA . ALA B 1 212 ? 7.376 -39.975 -9.544 1.00 16.15 212 ALA B CA 1
ATOM 3614 C C . ALA B 1 212 ? 7.196 -41.440 -9.916 1.00 18.99 212 ALA B C 1
ATOM 3615 O O . ALA B 1 212 ? 6.916 -42.274 -9.049 1.00 16.86 212 ALA B O 1
ATOM 3617 N N . THR B 1 213 ? 7.323 -41.773 -11.203 1.00 15.95 213 THR B N 1
ATOM 3618 C CA . THR B 1 213 ? 7.169 -43.167 -11.605 1.00 13.50 213 THR B CA 1
ATOM 3619 C C . THR B 1 213 ? 8.261 -44.034 -10.980 1.00 17.95 213 THR B C 1
ATOM 3620 O O . THR B 1 213 ? 7.998 -45.165 -10.547 1.00 14.86 213 THR B O 1
ATOM 3624 N N . GLN B 1 214 ? 9.493 -43.515 -10.912 1.00 17.92 214 GLN B N 1
ATOM 3625 C CA . GLN B 1 214 ? 10.567 -44.254 -10.257 1.00 19.81 214 GLN B CA 1
ATOM 3626 C C . GLN B 1 214 ? 10.158 -44.654 -8.852 1.00 16.06 214 GLN B C 1
ATOM 3627 O O . GLN B 1 214 ? 10.356 -45.800 -8.434 1.00 17.71 214 GLN B O 1
ATOM 3633 N N . ALA B 1 215 ? 9.561 -43.725 -8.116 1.00 19.25 215 ALA B N 1
ATOM 3634 C CA . ALA B 1 215 ? 9.245 -43.994 -6.722 1.00 18.72 215 ALA B CA 1
ATOM 3635 C C . ALA B 1 215 ? 8.155 -45.041 -6.613 1.00 18.38 215 ALA B C 1
ATOM 3636 O O . ALA B 1 215 ? 8.182 -45.880 -5.708 1.00 21.27 215 ALA B O 1
ATOM 3638 N N . GLN B 1 216 ? 7.198 -45.018 -7.544 1.00 18.15 216 GLN B N 1
ATOM 3639 C CA . GLN B 1 216 ? 6.097 -45.977 -7.519 1.00 19.55 216 GLN B CA 1
ATOM 3640 C C . GLN B 1 216 ? 6.585 -47.384 -7.811 1.00 20.24 216 GLN B C 1
ATOM 3641 O O . GLN B 1 216 ? 6.268 -48.326 -7.074 1.00 23.16 216 GLN B O 1
ATOM 3647 N N . ILE B 1 217 ? 7.332 -47.555 -8.906 1.00 20.48 217 ILE B N 1
ATOM 3648 C CA . ILE B 1 217 ? 7.700 -48.902 -9.314 1.00 21.43 217 ILE B CA 1
ATOM 3649 C C . ILE B 1 217 ? 8.784 -49.480 -8.419 1.00 21.64 217 ILE B C 1
ATOM 3650 O O . ILE B 1 217 ? 8.967 -50.698 -8.386 1.00 21.72 217 ILE B O 1
ATOM 3655 N N . LYS B 1 218 ? 9.525 -48.639 -7.693 1.00 22.15 218 LYS B N 1
ATOM 3656 C CA . LYS B 1 218 ? 10.402 -49.165 -6.662 1.00 22.12 218 LYS B CA 1
ATOM 3657 C C . LYS B 1 218 ? 9.618 -50.108 -5.765 1.00 22.97 218 LYS B C 1
ATOM 3658 O O . LYS B 1 218 ? 10.014 -51.256 -5.540 1.00 24.09 218 LYS B O 1
ATOM 3664 N N . GLY B 1 219 ? 8.447 -49.661 -5.321 1.00 24.00 219 GLY B N 1
ATOM 3665 C CA . GLY B 1 219 ? 7.595 -50.477 -4.485 1.00 19.57 219 GLY B CA 1
ATOM 3666 C C . GLY B 1 219 ? 6.806 -51.557 -5.198 1.00 22.93 219 GLY B C 1
ATOM 3667 O O . GLY B 1 219 ? 6.757 -52.693 -4.727 1.00 25.30 219 GLY B O 1
ATOM 3668 N N A VAL B 1 220 ? 6.201 -51.236 -6.345 0.34 22.08 220 VAL B N 1
ATOM 3669 N N B VAL B 1 220 ? 6.172 -51.209 -6.323 0.66 22.07 220 VAL B N 1
ATOM 3670 C CA A VAL B 1 220 ? 5.265 -52.185 -6.945 0.34 20.25 220 VAL B CA 1
ATOM 3671 C CA B VAL B 1 220 ? 5.281 -52.158 -6.987 0.66 20.26 220 VAL B CA 1
ATOM 3672 C C A VAL B 1 220 ? 6.002 -53.351 -7.607 0.34 22.27 220 VAL B C 1
ATOM 3673 C C B VAL B 1 220 ? 6.062 -53.365 -7.490 0.66 22.24 220 VAL B C 1
ATOM 3674 O O A VAL B 1 220 ? 5.475 -54.470 -7.672 0.34 22.79 220 VAL B O 1
ATOM 3675 O O B VAL B 1 220 ? 5.625 -54.515 -7.342 0.66 22.96 220 VAL B O 1
ATOM 3682 N N . LEU B 1 221 ? 7.224 -53.124 -8.094 1.00 23.93 221 LEU B N 1
ATOM 3683 C CA . LEU B 1 221 ? 8.058 -54.171 -8.670 1.00 24.97 221 LEU B CA 1
ATOM 3684 C C . LEU B 1 221 ? 9.120 -54.692 -7.709 1.00 27.25 221 LEU B C 1
ATOM 3685 O O . LEU B 1 221 ? 9.836 -55.637 -8.057 1.00 27.42 221 LEU B O 1
ATOM 3690 N N . GLY B 1 222 ? 9.253 -54.093 -6.527 1.00 24.76 222 GLY B N 1
ATOM 3691 C CA . GLY B 1 222 ? 10.226 -54.544 -5.544 1.00 31.20 222 GLY B CA 1
ATOM 3692 C C . GLY B 1 222 ? 11.668 -54.333 -5.964 1.00 28.05 222 GLY B C 1
ATOM 3693 O O . GLY B 1 222 ? 12.468 -55.267 -5.914 1.00 29.92 222 GLY B O 1
ATOM 3694 N N . LEU B 1 223 ? 12.017 -53.123 -6.397 1.00 27.90 223 LEU B N 1
ATOM 3695 C CA . LEU B 1 223 ? 13.351 -52.832 -6.899 1.00 23.08 223 LEU B CA 1
ATOM 3696 C C . LEU B 1 223 ? 14.120 -51.925 -5.946 1.00 27.17 223 LEU B C 1
ATOM 3697 O O . LEU B 1 223 ? 13.547 -51.242 -5.093 1.00 30.56 223 LEU B O 1
ATOM 3702 N N . SER B 1 224 ? 15.437 -51.917 -6.118 1.00 27.04 224 SER B N 1
ATOM 3703 C CA . SER B 1 224 ? 16.291 -50.925 -5.491 1.00 21.62 224 SER B CA 1
ATOM 3704 C C . SER B 1 224 ? 16.159 -49.585 -6.218 1.00 24.54 224 SER B C 1
ATOM 3705 O O . SER B 1 224 ? 15.580 -49.497 -7.309 1.00 23.32 224 SER B O 1
ATOM 3708 N N . ASP B 1 225 ? 16.693 -48.525 -5.594 1.00 26.79 225 ASP B N 1
ATOM 3709 C CA . ASP B 1 225 ? 16.762 -47.217 -6.253 1.00 24.88 225 ASP B CA 1
ATOM 3710 C C . ASP B 1 225 ? 17.386 -47.328 -7.633 1.00 23.20 225 ASP B C 1
ATOM 3711 O O . ASP B 1 225 ? 16.830 -46.837 -8.628 1.00 26.23 225 ASP B O 1
ATOM 3716 N N . ALA B 1 226 ? 18.562 -47.957 -7.706 1.00 23.34 226 ALA B N 1
ATOM 3717 C CA . ALA B 1 226 ? 19.270 -48.027 -8.975 1.00 24.50 226 ALA B CA 1
ATOM 3718 C C . ALA B 1 226 ? 18.489 -48.849 -9.993 1.00 26.44 226 ALA B C 1
ATOM 3719 O O . ALA B 1 226 ? 18.395 -48.466 -11.168 1.00 23.62 226 ALA B O 1
ATOM 3721 N N . ALA B 1 227 ? 17.904 -49.973 -9.556 1.00 21.77 227 ALA B N 1
ATOM 3722 C CA . ALA B 1 227 ? 17.134 -50.807 -10.471 1.00 23.93 227 ALA B CA 1
ATOM 3723 C C . ALA B 1 227 ? 15.855 -50.111 -10.908 1.00 20.47 227 ALA B C 1
ATOM 3724 O O . ALA B 1 227 ? 15.430 -50.261 -12.055 1.00 19.49 227 ALA B O 1
ATOM 3726 N N . ALA B 1 228 ? 15.208 -49.366 -10.002 1.00 20.79 228 ALA B N 1
ATOM 3727 C CA . ALA B 1 228 ? 14.005 -48.635 -10.387 1.00 21.84 228 ALA B CA 1
ATOM 3728 C C . ALA B 1 228 ? 14.305 -47.584 -11.455 1.00 18.54 228 ALA B C 1
ATOM 3729 O O . ALA B 1 228 ? 13.544 -47.431 -12.419 1.00 19.52 228 ALA B O 1
ATOM 3731 N N . TRP B 1 229 ? 15.407 -46.845 -11.308 1.00 21.26 229 TRP B N 1
ATOM 3732 C CA . TRP B 1 229 ? 15.768 -45.894 -12.354 1.00 19.84 229 TRP B CA 1
ATOM 3733 C C . TRP B 1 229 ? 16.040 -46.608 -13.672 1.00 19.01 229 TRP B C 1
ATOM 3734 O O . TRP B 1 229 ? 15.585 -46.160 -14.728 1.00 19.49 229 TRP B O 1
ATOM 3745 N N . LYS B 1 230 ? 16.775 -47.730 -13.625 1.00 22.03 230 LYS B N 1
ATOM 3746 C CA . LYS B 1 230 ? 17.047 -48.500 -14.839 1.00 19.80 230 LYS B CA 1
ATOM 3747 C C . LYS B 1 230 ? 15.763 -48.987 -15.506 1.00 20.40 230 LYS B C 1
ATOM 3748 O O . LYS B 1 230 ? 15.731 -49.171 -16.733 1.00 17.81 230 LYS B O 1
ATOM 3750 N N . ALA B 1 231 ? 14.701 -49.188 -14.725 1.00 17.92 231 ALA B N 1
ATOM 3751 C CA . ALA B 1 231 ? 13.436 -49.693 -15.246 1.00 21.51 231 ALA B CA 1
ATOM 3752 C C . ALA B 1 231 ? 12.535 -48.606 -15.817 1.00 20.38 231 ALA B C 1
ATOM 3753 O O . ALA B 1 231 ? 11.544 -48.931 -16.478 1.00 20.19 231 ALA B O 1
ATOM 3755 N N . VAL B 1 232 ? 12.842 -47.334 -15.590 1.00 18.67 232 VAL B N 1
ATOM 3756 C CA . VAL B 1 232 ? 12.039 -46.257 -16.162 1.00 15.59 232 VAL B CA 1
ATOM 3757 C C . VAL B 1 232 ? 12.431 -46.056 -17.618 1.00 16.03 232 VAL B C 1
ATOM 3758 O O . VAL B 1 232 ? 13.625 -45.983 -17.934 1.00 13.67 232 VAL B O 1
ATOM 3762 N N . ALA B 1 233 ? 11.427 -45.975 -18.509 1.00 14.92 233 ALA B N 1
ATOM 3763 C CA . ALA B 1 233 ? 11.576 -45.439 -19.857 1.00 16.82 233 ALA B CA 1
ATOM 3764 C C . ALA B 1 233 ? 10.577 -44.302 -20.051 1.00 13.38 233 ALA B C 1
ATOM 3765 O O . ALA B 1 233 ? 9.535 -44.253 -19.388 1.00 15.24 233 ALA B O 1
ATOM 3767 N N . VAL B 1 234 ? 10.880 -43.376 -20.958 1.00 16.49 234 VAL B N 1
ATOM 3768 C CA . VAL B 1 234 ? 10.044 -42.189 -21.128 1.00 11.16 234 VAL B CA 1
ATOM 3769 C C . VAL B 1 234 ? 9.770 -41.941 -22.610 1.00 14.79 234 VAL B C 1
ATOM 3770 O O . VAL B 1 234 ? 10.706 -41.844 -23.413 1.00 16.31 234 VAL B O 1
ATOM 3774 N N . THR B 1 235 ? 8.493 -41.785 -22.954 1.00 13.31 235 THR B N 1
ATOM 3775 C CA . THR B 1 235 ? 8.045 -41.549 -24.334 1.00 14.27 235 THR B CA 1
ATOM 3776 C C . THR B 1 235 ? 7.166 -40.304 -24.403 1.00 13.81 235 THR B C 1
ATOM 3777 O O . THR B 1 235 ? 5.971 -40.369 -24.074 1.00 14.92 235 THR B O 1
ATOM 3781 N N . PRO B 1 236 ? 7.696 -39.161 -24.821 1.00 16.58 236 PRO B N 1
ATOM 3782 C CA . PRO B 1 236 ? 6.832 -38.005 -25.067 1.00 14.12 236 PRO B CA 1
ATOM 3783 C C . PRO B 1 236 ? 6.242 -38.075 -26.471 1.00 15.28 236 PRO B C 1
ATOM 3784 O O . PRO B 1 236 ? 6.623 -38.908 -27.297 1.00 17.22 236 PRO B O 1
ATOM 3788 N N . MET B 1 237 ? 5.287 -37.186 -26.715 1.00 14.10 237 MET B N 1
ATOM 3789 C CA . MET B 1 237 ? 4.727 -36.957 -28.045 1.00 15.12 237 MET B CA 1
ATOM 3790 C C . MET B 1 237 ? 5.304 -35.651 -28.564 1.00 15.92 237 MET B C 1
ATOM 3791 O O . MET B 1 237 ? 5.036 -34.580 -28.011 1.00 17.25 237 MET B O 1
ATOM 3796 N N . ILE B 1 238 ? 6.129 -35.745 -29.601 1.00 14.38 238 ILE B N 1
ATOM 3797 C CA . ILE B 1 238 ? 6.865 -34.577 -30.056 1.00 14.92 238 ILE B CA 1
ATOM 3798 C C . ILE B 1 238 ? 5.910 -33.579 -30.705 1.00 16.51 238 ILE B C 1
ATOM 3799 O O . ILE B 1 238 ? 4.880 -33.950 -31.283 1.00 16.26 238 ILE B O 1
ATOM 3804 N N . GLY B 1 239 ? 6.247 -32.294 -30.589 1.00 15.29 239 GLY B N 1
ATOM 3805 C CA . GLY B 1 239 ? 5.400 -31.273 -31.190 1.00 16.97 239 GLY B CA 1
ATOM 3806 C C . GLY B 1 239 ? 4.037 -31.193 -30.512 1.00 18.37 239 GLY B C 1
ATOM 3807 O O . GLY B 1 239 ? 3.880 -31.492 -29.329 1.00 15.26 239 GLY B O 1
ATOM 3808 N N . VAL B 1 240 ? 3.029 -30.788 -31.289 1.00 14.52 240 VAL B N 1
ATOM 3809 C CA . VAL B 1 240 ? 1.679 -30.617 -30.753 1.00 14.42 240 VAL B CA 1
ATOM 3810 C C . VAL B 1 240 ? 1.106 -31.972 -30.351 1.00 16.53 240 VAL B C 1
ATOM 3811 O O . VAL B 1 240 ? 1.132 -32.930 -31.137 1.00 15.66 240 VAL B O 1
ATOM 3815 N N . ASN B 1 241 ? 0.618 -32.066 -29.106 1.00 16.50 241 ASN B N 1
ATOM 3816 C CA . ASN B 1 241 ? 0.043 -33.291 -28.563 1.00 15.81 241 ASN B CA 1
ATOM 3817 C C . ASN B 1 241 ? -1.434 -33.433 -28.985 1.00 16.04 241 ASN B C 1
ATOM 3818 O O . ASN B 1 241 ? -2.039 -32.521 -29.569 1.00 14.21 241 ASN B O 1
ATOM 3823 N N . ASP B 1 242 ? -2.013 -34.610 -28.715 1.00 15.88 242 ASP B N 1
ATOM 3824 C CA . ASP B 1 242 ? -3.453 -34.786 -28.902 1.00 15.99 242 ASP B CA 1
ATOM 3825 C C . ASP B 1 242 ? -4.223 -33.770 -28.074 1.00 17.85 242 ASP B C 1
ATOM 3826 O O . ASP B 1 242 ? -5.291 -33.295 -28.477 1.00 17.63 242 ASP B O 1
A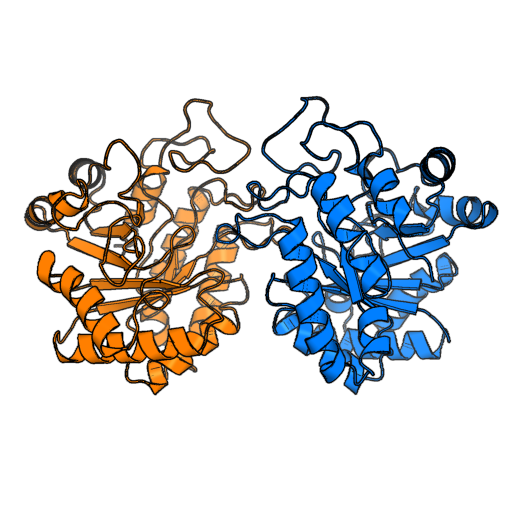TOM 3831 N N . VAL B 1 243 ? -3.703 -33.445 -26.894 1.00 14.76 243 VAL B N 1
ATOM 3832 C CA . VAL B 1 243 ? -4.111 -32.254 -26.160 1.00 15.44 243 VAL B CA 1
ATOM 3833 C C . VAL B 1 243 ? -3.398 -31.076 -26.823 1.00 16.24 243 VAL B C 1
ATOM 3834 O O . VAL B 1 243 ? -2.196 -30.882 -26.653 1.00 17.00 243 VAL B O 1
ATOM 3838 N N . SER B 1 244 ? -4.136 -30.308 -27.644 1.00 16.29 244 SER B N 1
ATOM 3839 C CA . SER B 1 244 ? -3.487 -29.422 -28.606 1.00 19.35 244 SER B CA 1
ATOM 3840 C C . SER B 1 244 ? -2.742 -28.264 -27.946 1.00 19.52 244 SER B C 1
ATOM 3841 O O . SER B 1 244 ? -1.795 -27.734 -28.535 1.00 19.50 244 SER B O 1
ATOM 3844 N N . SER B 1 245 ? -3.134 -27.856 -26.746 1.00 21.16 245 SER B N 1
ATOM 3845 C CA . SER B 1 245 ? -2.399 -26.778 -26.093 1.00 22.50 245 SER B CA 1
ATOM 3846 C C . SER B 1 245 ? -1.068 -27.230 -25.499 1.00 24.87 245 SER B C 1
ATOM 3847 O O . SER B 1 245 ? -0.291 -26.374 -25.062 1.00 28.87 245 SER B O 1
ATOM 3850 N N . GLU B 1 246 ? -0.782 -28.536 -25.461 1.00 18.96 246 GLU B N 1
ATOM 3851 C CA . GLU B 1 246 ? 0.514 -29.036 -25.018 1.00 18.33 246 GLU B CA 1
ATOM 3852 C C . GLU B 1 246 ? 1.437 -29.249 -26.212 1.00 18.01 246 GLU B C 1
ATOM 3853 O O . GLU B 1 246 ? 1.061 -29.903 -27.198 1.00 16.91 246 GLU B O 1
ATOM 3859 N N . ILE B 1 247 ? 2.650 -28.707 -26.115 1.00 16.77 247 ILE B N 1
ATOM 3860 C CA . ILE B 1 247 ? 3.646 -28.801 -27.176 1.00 14.97 247 ILE B CA 1
ATOM 3861 C C . ILE B 1 247 ? 4.969 -29.234 -26.567 1.00 17.43 247 ILE B C 1
ATOM 3862 O O . ILE B 1 247 ? 5.515 -28.540 -25.701 1.00 18.64 247 ILE B O 1
ATOM 3867 N N . PHE B 1 248 ? 5.492 -30.363 -27.028 1.00 15.01 248 PHE B N 1
ATOM 3868 C CA . PHE B 1 248 ? 6.796 -30.859 -26.602 1.00 21.64 248 PHE B CA 1
ATOM 3869 C C . PHE B 1 248 ? 7.796 -30.397 -27.654 1.00 17.35 248 PHE B C 1
ATOM 3870 O O . PHE B 1 248 ? 7.731 -30.840 -28.800 1.00 17.01 248 PHE B O 1
ATOM 3878 N N . THR B 1 249 ? 8.718 -29.511 -27.268 1.00 16.04 249 THR B N 1
ATOM 3879 C CA . THR B 1 249 ? 9.642 -28.879 -28.208 1.00 15.99 249 THR B CA 1
ATOM 3880 C C . THR B 1 249 ? 10.957 -29.652 -28.320 1.00 14.21 249 THR B C 1
ATOM 3881 O O . THR B 1 249 ? 11.257 -30.556 -27.534 1.00 18.05 249 THR B O 1
ATOM 3885 N N . VAL B 1 250 ? 11.775 -29.258 -29.298 1.00 15.98 250 VAL B N 1
ATOM 3886 C CA . VAL B 1 250 ? 13.099 -29.857 -29.404 1.00 15.16 250 VAL B CA 1
ATOM 3887 C C . VAL B 1 250 ? 13.928 -29.535 -28.167 1.00 19.28 250 VAL B C 1
ATOM 3888 O O . VAL B 1 250 ? 14.721 -30.364 -27.712 1.00 18.82 250 VAL B O 1
ATOM 3892 N N . ASP B 1 251 ? 13.752 -28.333 -27.602 1.00 17.77 251 ASP B N 1
ATOM 3893 C CA . ASP B 1 251 ? 14.443 -28.006 -26.354 1.00 21.21 251 ASP B CA 1
ATOM 3894 C C . ASP B 1 251 ? 14.006 -28.940 -25.230 1.00 19.23 251 ASP B C 1
ATOM 3895 O O . ASP B 1 251 ? 14.818 -29.320 -24.375 1.00 21.45 251 ASP B O 1
ATOM 3900 N N . ASP B 1 252 ? 12.720 -29.306 -25.202 1.00 20.38 252 ASP B N 1
ATOM 3901 C CA . ASP B 1 252 ? 12.242 -30.280 -24.220 1.00 20.64 252 ASP B CA 1
ATOM 3902 C C . ASP B 1 252 ? 12.907 -31.639 -24.424 1.00 22.97 252 ASP B C 1
ATOM 3903 O O . ASP B 1 252 ? 13.180 -32.357 -23.452 1.00 17.54 252 ASP B O 1
ATOM 3908 N N . ALA B 1 253 ? 13.140 -32.027 -25.683 1.00 18.54 253 ALA B N 1
ATOM 3909 C CA . ALA B 1 253 ? 13.891 -33.253 -25.941 1.00 19.36 253 ALA B CA 1
ATOM 3910 C C . ALA B 1 253 ? 15.266 -33.200 -25.285 1.00 17.42 253 ALA B C 1
ATOM 3911 O O . ALA B 1 253 ? 15.683 -34.156 -24.625 1.00 17.64 253 ALA B O 1
ATOM 3913 N N . THR B 1 254 ? 15.981 -32.079 -25.450 1.00 20.50 254 THR B N 1
ATOM 3914 C CA . THR B 1 254 ? 17.304 -31.938 -24.849 1.00 22.85 254 THR B CA 1
ATOM 3915 C C . THR B 1 254 ? 17.229 -32.018 -23.333 1.00 21.11 254 THR B C 1
ATOM 3916 O O . THR B 1 254 ? 18.102 -32.615 -22.684 1.00 21.01 254 THR B O 1
ATOM 3920 N N . GLN B 1 255 ? 16.198 -31.402 -22.752 1.00 18.72 255 GLN B N 1
ATOM 3921 C CA . GLN B 1 255 ? 16.034 -31.427 -21.307 1.00 19.32 255 GLN B CA 1
ATOM 3922 C C . GLN B 1 255 ? 15.826 -32.848 -20.817 1.00 20.10 255 GLN B C 1
ATOM 3923 O O . GLN B 1 255 ? 16.434 -33.267 -19.822 1.00 19.85 255 GLN B O 1
ATOM 3929 N N . LEU B 1 256 ? 14.982 -33.613 -21.521 1.00 18.54 256 LEU B N 1
ATOM 3930 C CA . LEU B 1 256 ? 14.717 -34.983 -21.119 1.00 16.45 256 LEU B CA 1
ATOM 3931 C C . LEU B 1 256 ? 15.945 -35.857 -21.320 1.00 16.53 256 LEU B C 1
ATOM 3932 O O . LEU B 1 256 ? 16.204 -36.742 -20.499 1.00 20.61 256 LEU B O 1
ATOM 3937 N N . VAL B 1 257 ? 16.735 -35.595 -22.366 1.00 18.36 257 VAL B N 1
ATOM 3938 C CA . VAL B 1 257 ? 17.973 -36.345 -22.581 1.00 18.68 257 VAL B CA 1
ATOM 3939 C C . VAL B 1 257 ? 18.943 -36.098 -21.434 1.00 21.67 257 VAL B C 1
ATOM 3940 O O . VAL B 1 257 ? 19.545 -37.031 -20.891 1.00 24.05 257 VAL B O 1
ATOM 3944 N N . ASP B 1 258 ? 19.110 -34.830 -21.052 1.00 18.86 258 ASP B N 1
ATOM 3945 C CA . ASP B 1 258 ? 19.982 -34.496 -19.930 1.00 20.86 258 ASP B CA 1
ATOM 3946 C C . ASP B 1 258 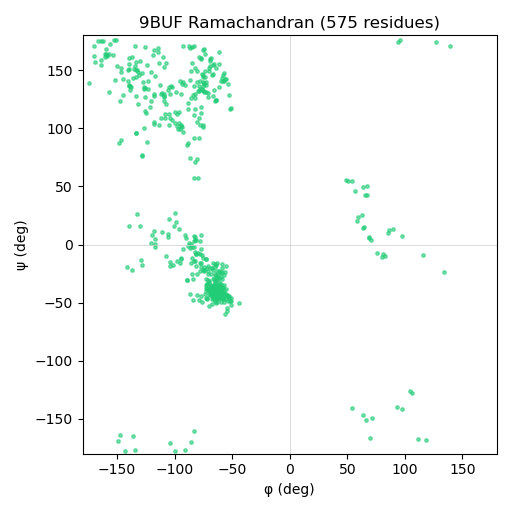? 19.508 -35.158 -18.644 1.00 20.52 258 ASP B C 1
ATOM 3947 O O . ASP B 1 258 ? 20.318 -35.661 -17.851 1.00 20.78 258 ASP B O 1
ATOM 3952 N N . PHE B 1 259 ? 18.197 -35.158 -18.412 1.00 20.58 259 PHE B N 1
ATOM 3953 C CA . PHE B 1 259 ? 17.667 -35.851 -17.246 1.00 22.22 259 PHE B CA 1
ATOM 3954 C C . PHE B 1 259 ? 17.950 -37.348 -17.320 1.00 22.51 259 PHE B C 1
ATOM 3955 O O . PHE B 1 259 ? 18.370 -37.955 -16.330 1.00 20.59 259 PHE B O 1
ATOM 3963 N N . ALA B 1 260 ? 17.738 -37.954 -18.489 1.00 18.12 260 ALA B N 1
ATOM 3964 C CA . ALA B 1 260 ? 18.034 -39.371 -18.666 1.00 22.32 260 ALA B CA 1
ATOM 3965 C C . ALA B 1 260 ? 19.495 -39.673 -18.360 1.00 23.44 260 ALA B C 1
ATOM 3966 O O . ALA B 1 260 ? 19.807 -40.684 -17.715 1.00 23.73 260 ALA B O 1
ATOM 3968 N N . LYS B 1 261 ? 20.405 -38.798 -18.800 1.00 22.83 261 LYS B N 1
ATOM 3969 C CA . LYS B 1 261 ? 21.827 -39.021 -18.566 1.00 22.30 261 LYS B CA 1
ATOM 3970 C C . LYS B 1 261 ? 22.151 -38.977 -17.079 1.00 22.29 261 LYS B C 1
ATOM 3971 O O . LYS B 1 261 ? 22.979 -39.753 -16.590 1.00 25.05 261 LYS B O 1
ATOM 3977 N N . SER B 1 262 ? 21.528 -38.060 -16.343 1.00 23.69 262 SER B N 1
ATOM 3978 C CA . SER B 1 262 ? 21.889 -37.938 -14.941 1.00 26.54 262 SER B CA 1
ATOM 3979 C C . SER B 1 262 ? 21.321 -39.077 -14.105 1.00 28.00 262 SER B C 1
ATOM 3980 O O . SER B 1 262 ? 21.891 -39.388 -13.055 1.00 23.24 262 SER B O 1
ATOM 3983 N N . LYS B 1 263 ? 20.252 -39.742 -14.565 1.00 25.24 263 LYS B N 1
ATOM 3984 C CA . LYS B 1 263 ? 19.634 -40.814 -13.788 1.00 24.35 263 LYS B CA 1
ATOM 3985 C C . LYS B 1 263 ? 19.968 -42.209 -14.291 1.00 25.85 263 LYS B C 1
ATOM 3986 O O . LYS B 1 263 ? 19.802 -43.172 -13.538 1.00 26.29 263 LYS B O 1
ATOM 3992 N N . GLY B 1 264 ? 20.427 -42.350 -15.529 1.00 26.16 264 GLY B N 1
ATOM 3993 C CA . GLY B 1 264 ? 20.597 -43.682 -16.088 1.00 26.06 264 GLY B CA 1
ATOM 3994 C C . GLY B 1 264 ? 19.288 -44.417 -16.295 1.00 26.15 264 GLY B C 1
ATOM 3995 O O . GLY B 1 264 ? 19.187 -45.610 -15.972 1.00 26.91 264 GLY B O 1
ATOM 3996 N N . ILE B 1 265 ? 18.270 -43.733 -16.810 1.00 24.03 265 ILE B N 1
ATOM 3997 C CA . ILE B 1 265 ? 17.014 -44.426 -17.071 1.00 23.00 265 ILE B CA 1
ATOM 3998 C C . ILE B 1 265 ? 17.210 -45.422 -18.207 1.00 19.10 265 ILE B C 1
ATOM 3999 O O . ILE B 1 265 ? 18.181 -45.357 -18.968 1.00 22.00 265 ILE B O 1
ATOM 4004 N N . GLY B 1 266 ? 16.300 -46.394 -18.282 1.00 20.09 266 GLY B N 1
ATOM 4005 C CA . GLY B 1 266 ? 16.416 -47.483 -19.241 1.00 19.56 266 GLY B CA 1
ATOM 4006 C C . GLY B 1 266 ? 16.525 -47.060 -20.695 1.00 21.42 266 GLY B C 1
ATOM 4007 O O . GLY B 1 266 ? 17.512 -47.380 -21.370 1.00 22.59 266 GLY B O 1
ATOM 4008 N N . TRP B 1 267 ? 15.521 -46.348 -21.194 1.00 18.40 267 TRP B N 1
ATOM 4009 C CA . TRP B 1 267 ? 15.601 -45.841 -22.557 1.00 19.77 267 TRP B CA 1
ATOM 4010 C C . TRP B 1 267 ? 14.621 -44.696 -22.752 1.00 19.22 267 TRP B C 1
ATOM 4011 O O . TRP B 1 267 ? 13.714 -44.466 -21.944 1.00 18.68 267 TRP B O 1
ATOM 4022 N N . LEU B 1 268 ? 14.843 -43.962 -23.834 1.00 17.50 268 LEU B N 1
ATOM 4023 C CA . LEU B 1 268 ? 13.937 -42.937 -24.307 1.00 17.02 268 LEU B CA 1
ATOM 4024 C C . LEU B 1 268 ? 13.283 -43.428 -25.593 1.00 15.60 268 LEU B C 1
ATOM 4025 O O . LEU B 1 268 ? 13.855 -44.232 -26.324 1.00 17.47 268 LEU B O 1
ATOM 4030 N N . SER B 1 269 ? 12.081 -42.934 -25.851 1.00 17.67 269 SER B N 1
ATOM 4031 C CA . SER B 1 269 ? 11.398 -43.145 -27.121 1.00 14.86 269 SER B CA 1
ATOM 4032 C C . SER B 1 269 ? 10.581 -41.894 -27.378 1.00 15.89 269 SER B C 1
ATOM 4033 O O . SER B 1 269 ? 10.780 -40.867 -26.722 1.00 14.79 269 SER B O 1
ATOM 4036 N N . MET B 1 270 ? 9.627 -41.989 -28.299 1.00 14.04 270 MET B N 1
ATOM 4037 C CA . MET B 1 270 ? 8.965 -40.791 -28.771 1.00 16.28 270 MET B CA 1
ATOM 4038 C C . MET B 1 270 ? 7.852 -41.229 -29.701 1.00 15.02 270 MET B C 1
ATOM 4039 O O . MET B 1 270 ? 8.000 -42.233 -30.409 1.00 12.71 270 MET B O 1
ATOM 4044 N N . TRP B 1 271 ? 6.705 -40.558 -29.587 1.00 14.79 271 TRP B N 1
ATOM 4045 C CA . TRP B 1 271 ? 5.619 -40.682 -30.550 1.00 15.27 271 TRP B CA 1
ATOM 4046 C C . TRP B 1 271 ? 5.681 -39.449 -31.443 1.00 15.06 271 TRP B C 1
ATOM 4047 O O . TRP B 1 271 ? 5.347 -38.342 -31.005 1.00 14.05 271 TRP B O 1
ATOM 4058 N N . SER B 1 272 ? 6.131 -39.632 -32.685 1.00 17.87 272 SER B N 1
ATOM 4059 C CA . SER B 1 272 ? 6.607 -40.866 -33.308 1.00 15.62 272 SER B CA 1
ATOM 4060 C C . SER B 1 272 ? 7.639 -40.495 -34.366 1.00 16.33 272 SER B C 1
ATOM 4061 O O . SER B 1 272 ? 7.845 -39.312 -34.638 1.00 18.08 272 SER B O 1
ATOM 4064 N N . SER B 1 273 ? 8.250 -41.497 -34.995 1.00 15.36 273 SER B N 1
ATOM 4065 C CA . SER B 1 273 ? 9.251 -41.214 -36.023 1.00 16.24 273 SER B CA 1
ATOM 4066 C C . SER B 1 273 ? 8.641 -40.524 -37.248 1.00 18.90 273 SER B C 1
ATOM 4067 O O . SER B 1 273 ? 9.245 -39.596 -37.805 1.00 19.08 273 SER B O 1
ATOM 4070 N N . THR B 1 274 ? 7.466 -40.963 -37.705 1.00 20.10 274 THR B N 1
ATOM 4071 C CA . THR B 1 274 ? 6.907 -40.335 -38.906 1.00 17.04 274 THR B CA 1
ATOM 4072 C C . THR B 1 274 ? 6.573 -38.869 -38.655 1.00 19.57 274 THR B C 1
ATOM 4073 O O . THR B 1 274 ? 6.578 -38.063 -39.590 1.00 19.26 274 THR B O 1
ATOM 4077 N N . ARG B 1 275 ? 6.314 -38.496 -37.407 1.00 16.25 275 ARG B N 1
ATOM 4078 C CA . ARG B 1 275 ? 5.949 -37.115 -37.117 1.00 17.88 275 ARG B CA 1
ATOM 4079 C C . ARG B 1 275 ? 7.160 -36.197 -36.978 1.00 16.14 275 ARG B C 1
ATOM 4080 O O . ARG B 1 275 ? 6.983 -34.984 -36.812 1.00 16.91 275 ARG B O 1
ATOM 4088 N N . ASP B 1 276 ? 8.379 -36.729 -37.079 1.00 15.52 276 ASP B N 1
ATOM 4089 C CA . ASP B 1 276 ? 9.592 -35.930 -36.904 1.00 20.82 276 ASP B CA 1
ATOM 4090 C C . ASP B 1 276 ? 9.944 -35.126 -38.157 1.00 17.60 276 ASP B C 1
ATOM 4091 O O . ASP B 1 276 ? 11.042 -35.221 -38.712 1.00 18.63 276 ASP B O 1
ATOM 4096 N N . LYS B 1 277 ? 8.998 -34.297 -38.587 1.00 19.53 277 LYS B N 1
ATOM 4097 C CA . LYS B 1 277 ? 9.237 -33.420 -39.729 1.00 17.41 277 LYS B CA 1
ATOM 4098 C C . LYS B 1 277 ? 8.172 -32.333 -39.730 1.00 17.22 277 LYS B C 1
ATOM 4099 O O . LYS B 1 277 ? 7.114 -32.471 -39.113 1.00 18.78 277 LYS B O 1
ATOM 4105 N N . GLN B 1 278 ? 8.482 -31.233 -40.402 1.00 18.03 278 GLN B N 1
ATOM 4106 C CA . GLN B 1 278 ? 7.537 -30.124 -40.494 1.00 20.46 278 GLN B CA 1
ATOM 4107 C C . GLN B 1 278 ? 6.376 -30.463 -41.425 1.00 18.51 278 GLN B C 1
ATOM 4108 O O . GLN B 1 278 ? 6.575 -31.038 -42.493 1.00 20.24 278 GLN B O 1
ATOM 4114 N N . CYS B 1 279 ? 5.160 -30.099 -41.008 1.00 19.54 279 CYS B N 1
ATOM 4115 C CA . CYS B 1 279 ? 3.986 -30.219 -41.867 1.00 22.56 279 CYS B CA 1
ATOM 4116 C C . CYS B 1 279 ? 4.094 -29.304 -43.086 1.00 23.23 279 CYS B C 1
ATOM 4117 O O . CYS B 1 279 ? 4.728 -28.245 -43.047 1.00 23.24 279 CYS B O 1
ATOM 4120 N N . ALA B 1 280 ? 3.441 -29.716 -44.177 1.00 23.01 280 ALA B N 1
ATOM 4121 C CA . ALA B 1 280 ? 3.481 -28.925 -45.402 1.00 27.00 280 ALA B CA 1
ATOM 4122 C C . ALA B 1 280 ? 3.015 -27.494 -45.155 1.00 29.17 280 ALA B C 1
ATOM 4123 O O . ALA B 1 280 ? 3.589 -26.546 -45.702 1.00 29.79 280 ALA B O 1
ATOM 4125 N N . ALA B 1 281 ? 2.002 -27.315 -44.305 1.00 24.53 281 ALA B N 1
ATOM 4126 C CA . ALA B 1 281 ? 1.432 -26.008 -44.008 1.00 24.02 281 ALA B CA 1
ATOM 4127 C C . ALA B 1 281 ? 2.266 -25.185 -43.033 1.00 28.16 281 ALA B C 1
ATOM 4128 O O . ALA B 1 281 ? 1.958 -24.007 -42.818 1.00 30.85 281 ALA B O 1
ATOM 4130 N N . GLY B 1 282 ? 3.306 -25.759 -42.437 1.00 26.16 282 GLY B N 1
ATOM 4131 C CA . GLY B 1 282 ? 4.056 -25.036 -41.426 1.00 22.81 282 GLY B CA 1
ATOM 4132 C C . GLY B 1 282 ? 3.608 -25.413 -40.032 1.00 25.86 282 GLY B C 1
ATOM 4133 O O . GLY B 1 282 ? 3.320 -26.582 -39.777 1.00 22.68 282 GLY B O 1
ATOM 4134 N N . ALA B 1 283 ? 3.537 -24.455 -39.114 1.00 26.73 283 ALA B N 1
ATOM 4135 C CA . ALA B 1 283 ? 3.021 -24.776 -37.789 1.00 26.55 283 ALA B CA 1
ATOM 4136 C C . ALA B 1 283 ? 1.512 -24.987 -37.861 1.00 23.11 283 ALA B C 1
ATOM 4137 O O . ALA B 1 283 ? 0.803 -24.281 -38.585 1.00 25.23 283 ALA B O 1
ATOM 4139 N N . VAL B 1 284 ? 1.022 -25.982 -37.122 1.00 22.73 284 VAL B N 1
ATOM 4140 C CA . VAL B 1 284 ? -0.368 -26.414 -37.191 1.00 22.99 284 VAL B CA 1
ATOM 4141 C C . VAL B 1 284 ? -0.948 -26.435 -35.784 1.00 22.38 284 VAL B C 1
ATOM 4142 O O . VAL B 1 284 ? -0.279 -26.853 -34.832 1.00 21.47 284 VAL B O 1
ATOM 4146 N N . ASN B 1 285 ? -2.205 -25.997 -35.657 1.00 22.68 285 ASN B N 1
ATOM 4147 C CA . ASN B 1 285 ? -2.869 -25.852 -34.364 1.00 22.43 285 ASN B CA 1
ATOM 4148 C C . ASN B 1 285 ? -3.339 -27.170 -33.763 1.00 24.26 285 ASN B C 1
ATOM 4149 O O . ASN B 1 285 ? -4.066 -27.140 -32.764 1.00 18.63 285 ASN B O 1
ATOM 4154 N N . HIS B 1 286 ? -2.977 -28.310 -34.347 1.00 21.23 286 HIS B N 1
ATOM 4155 C CA . HIS B 1 286 ? -3.432 -29.593 -33.829 1.00 19.46 286 HIS B CA 1
ATOM 4156 C C . HIS B 1 286 ? -2.457 -30.662 -34.296 1.00 18.68 286 HIS B C 1
ATOM 4157 O O . HIS B 1 286 ? -1.646 -30.431 -35.197 1.00 17.76 286 HIS B O 1
ATOM 4164 N N . ALA B 1 287 ? -2.539 -31.826 -33.651 1.00 15.80 287 ALA B N 1
ATOM 4165 C CA . ALA B 1 287 ? -1.683 -32.952 -33.988 1.00 17.50 287 ALA B CA 1
ATOM 4166 C C . ALA B 1 287 ? -2.143 -33.604 -35.281 1.00 16.96 287 ALA B C 1
ATOM 4167 O O . ALA B 1 287 ? -3.335 -33.656 -35.580 1.00 20.28 287 ALA B O 1
ATOM 4169 N N . ASP B 1 288 ? -1.166 -34.104 -36.036 1.00 18.09 288 ASP B N 1
ATOM 4170 C CA . ASP B 1 288 ? -1.354 -34.872 -37.259 1.00 23.30 288 ASP B CA 1
ATOM 4171 C C . ASP B 1 288 ? -0.423 -36.072 -37.179 1.00 19.87 288 ASP B C 1
ATOM 4172 O O . ASP B 1 288 ? 0.588 -36.038 -36.467 1.00 18.12 288 ASP B O 1
ATOM 4177 N N . ALA B 1 289 ? -0.777 -37.154 -37.871 1.00 22.53 289 ALA B N 1
ATOM 4178 C CA . ALA B 1 289 ? 0.001 -38.377 -37.706 1.00 21.69 289 ALA B CA 1
ATOM 4179 C C . ALA B 1 289 ? 1.275 -38.386 -38.542 1.00 24.58 289 ALA B C 1
ATOM 4180 O O . ALA B 1 289 ? 2.110 -39.281 -38.362 1.00 20.54 289 ALA B O 1
ATOM 4182 N N . THR B 1 290 ? 1.462 -37.407 -39.428 1.00 20.00 290 THR B N 1
ATOM 4183 C CA . THR B 1 290 ? 2.542 -37.457 -40.409 1.00 20.38 290 THR B CA 1
ATOM 4184 C C . THR B 1 290 ? 3.569 -36.339 -40.253 1.00 22.57 290 THR B C 1
ATOM 4185 O O . THR B 1 290 ? 4.484 -36.245 -41.075 1.00 24.34 290 THR B O 1
ATOM 4189 N N . CYS B 1 291 ? 3.458 -35.508 -39.226 1.00 21.80 291 CYS B N 1
ATOM 4190 C CA . CYS B 1 291 ? 4.346 -34.365 -39.039 1.00 17.80 291 CYS B CA 1
ATOM 4191 C C . CYS B 1 291 ? 4.139 -33.857 -37.614 1.00 15.98 291 CYS B C 1
ATOM 4192 O O . CYS B 1 291 ? 3.272 -34.341 -36.881 1.00 16.63 291 CYS B O 1
ATOM 4195 N N . SER B 1 292 ? 4.937 -32.864 -37.223 1.00 16.85 292 SER B N 1
ATOM 4196 C CA . SER B 1 292 ? 4.982 -32.474 -35.813 1.00 19.04 292 SER B CA 1
ATOM 4197 C C . SER B 1 292 ? 4.061 -31.317 -35.466 1.00 21.42 292 SER B C 1
ATOM 4198 O O . SER B 1 292 ? 3.808 -31.084 -34.277 1.00 15.88 292 SER B O 1
ATOM 4201 N N . SER B 1 293 ? 3.582 -30.579 -36.467 1.00 16.14 293 SER B N 1
ATOM 4202 C CA . SER B 1 293 ? 2.791 -29.367 -36.320 1.00 16.60 293 SER B CA 1
ATOM 4203 C C . SER B 1 293 ? 3.595 -28.203 -35.757 1.00 17.34 293 SER B C 1
ATOM 4204 O O . SER B 1 293 ? 3.025 -27.144 -35.489 1.00 20.61 293 SER B O 1
ATOM 4207 N N . ILE B 1 294 ? 4.906 -28.355 -35.595 1.00 19.75 294 ILE B N 1
ATOM 4208 C CA . ILE B 1 294 ? 5.761 -27.235 -35.236 1.00 20.01 294 ILE B CA 1
ATOM 4209 C C . ILE B 1 294 ? 6.776 -27.036 -36.349 1.00 19.21 294 ILE B C 1
ATOM 4210 O O . ILE B 1 294 ? 6.986 -27.905 -37.199 1.00 19.27 294 ILE B O 1
ATOM 4215 N N . LEU B 1 295 ? 7.393 -25.854 -36.353 1.00 22.09 295 LEU B N 1
ATOM 4216 C CA . LEU B 1 295 ? 8.458 -25.562 -37.300 1.00 19.33 295 LEU B CA 1
ATOM 4217 C C . LEU B 1 295 ? 9.729 -26.260 -36.843 1.00 22.94 295 LEU B C 1
ATOM 4218 O O . LEU B 1 295 ? 10.102 -26.172 -35.667 1.00 21.12 295 LEU B O 1
ATOM 4223 N N . GLN B 1 296 ? 10.400 -26.941 -37.769 1.00 18.78 296 GLN B N 1
ATOM 4224 C CA . GLN B 1 296 ? 11.556 -27.752 -37.408 1.00 23.06 296 GLN B CA 1
ATOM 4225 C C . GLN B 1 296 ? 12.278 -28.205 -38.663 1.00 24.28 296 GLN B C 1
ATOM 4226 O O . GLN B 1 296 ? 11.696 -28.262 -39.752 1.00 19.99 296 GLN B O 1
ATOM 4232 N N . GLN B 1 297 ? 13.561 -28.525 -38.482 1.00 25.20 297 GLN B N 1
ATOM 4233 C CA . GLN B 1 297 ? 14.338 -29.260 -39.466 1.00 24.95 297 GLN B CA 1
ATOM 4234 C C . GLN B 1 297 ? 13.909 -30.729 -39.457 1.00 22.34 297 GLN B C 1
ATOM 4235 O O . GLN B 1 297 ? 13.508 -31.260 -38.417 1.00 23.73 297 GLN B O 1
ATOM 4241 N N . PRO B 1 298 ? 13.989 -31.414 -40.595 1.00 26.21 298 PRO B N 1
ATOM 4242 C CA . PRO B 1 298 ? 13.681 -32.852 -40.604 1.00 24.13 298 PRO B CA 1
ATOM 4243 C C . PRO B 1 298 ? 14.575 -33.610 -39.630 1.00 23.78 298 PRO B C 1
ATOM 4244 O O . PRO B 1 298 ? 15.763 -33.306 -39.494 1.00 23.23 298 PRO B O 1
ATOM 4248 N N . LEU B 1 299 ? 13.987 -34.593 -38.944 1.00 21.97 299 LEU B N 1
ATOM 4249 C CA . LEU B 1 299 ? 14.694 -35.492 -38.026 1.00 20.07 299 LEU B CA 1
ATOM 4250 C C . LEU B 1 299 ? 15.270 -34.763 -36.812 1.00 25.94 299 LEU B C 1
ATOM 4251 O O . LEU B 1 299 ? 16.114 -35.325 -36.091 1.00 24.22 299 LEU B O 1
ATOM 4256 N N . ALA B 1 300 ? 14.817 -33.529 -36.560 1.00 20.96 300 ALA B N 1
ATOM 4257 C CA . ALA B 1 300 ? 15.309 -32.763 -35.412 1.00 24.75 300 ALA B CA 1
ATOM 4258 C C . ALA B 1 300 ? 15.176 -33.533 -34.097 1.00 19.85 300 ALA B C 1
ATOM 4259 O O . ALA B 1 300 ? 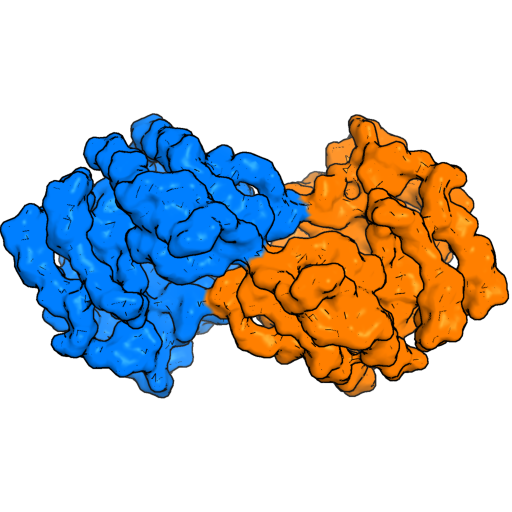16.118 -33.579 -33.293 1.00 19.51 300 ALA B O 1
ATOM 4261 N N . PHE B 1 301 ? 13.993 -34.109 -33.838 1.00 19.55 301 PHE B N 1
ATOM 4262 C CA . PHE B 1 301 ? 13.775 -34.779 -32.558 1.00 19.06 301 PHE B CA 1
ATOM 4263 C C . PHE B 1 301 ? 14.586 -36.061 -32.469 1.00 22.25 301 PHE B C 1
ATOM 4264 O O . PHE B 1 301 ? 15.136 -36.382 -31.411 1.00 23.35 301 PHE B O 1
ATOM 4272 N N . THR B 1 302 ? 14.663 -36.810 -33.565 1.00 18.98 302 THR B N 1
ATOM 4273 C CA . THR B 1 302 ? 15.488 -38.011 -33.583 1.00 19.56 302 THR B CA 1
ATOM 4274 C C . THR B 1 302 ? 16.944 -37.680 -33.286 1.00 21.87 302 THR B C 1
ATOM 4275 O O . THR B 1 302 ? 17.624 -38.422 -32.561 1.00 22.41 302 THR B O 1
ATOM 4279 N N . LYS B 1 303 ? 17.439 -36.563 -33.837 1.00 23.15 303 LYS B N 1
ATOM 4280 C CA . LYS B 1 303 ? 18.836 -36.198 -33.644 1.00 21.34 303 LYS B CA 1
ATOM 4281 C C . LYS B 1 303 ? 19.084 -35.705 -32.227 1.00 21.62 303 LYS B C 1
ATOM 4282 O O . LYS B 1 303 ? 20.149 -35.961 -31.650 1.00 20.27 303 LYS B O 1
ATOM 4288 N N . ALA B 1 304 ? 18.127 -34.968 -31.660 1.00 20.17 304 ALA B N 1
ATOM 4289 C CA . ALA B 1 304 ? 18.272 -34.546 -30.274 1.00 19.55 304 ALA B CA 1
ATOM 4290 C C . ALA B 1 304 ? 18.250 -35.750 -29.336 1.00 22.96 304 ALA B C 1
ATOM 4291 O O . ALA B 1 304 ? 19.057 -35.831 -28.403 1.00 20.73 304 ALA B O 1
ATOM 4293 N N . PHE B 1 305 ? 17.346 -36.707 -29.583 1.00 19.90 305 PHE B N 1
ATOM 4294 C CA . PHE B 1 305 ? 17.226 -37.850 -28.682 1.00 19.51 305 PHE B CA 1
ATOM 4295 C C . PHE B 1 305 ? 18.397 -38.810 -28.831 1.00 22.17 305 PHE B C 1
ATOM 4296 O O . PHE B 1 305 ? 18.778 -39.471 -27.857 1.00 23.79 305 PHE B O 1
ATOM 4304 N N . ALA B 1 306 ? 18.994 -38.883 -30.025 1.00 18.34 306 ALA B N 1
ATOM 4305 C CA . ALA B 1 306 ? 20.161 -39.731 -30.231 1.00 22.17 306 ALA B CA 1
ATOM 4306 C C . ALA B 1 306 ? 21.293 -39.413 -29.261 1.00 25.72 306 ALA B C 1
ATOM 4307 O O . ALA B 1 306 ? 22.185 -40.250 -29.080 1.00 21.80 306 ALA B O 1
ATOM 4309 N N . ALA B 1 307 ? 21.273 -38.230 -28.633 1.00 23.90 307 ALA B N 1
ATOM 4310 C CA . ALA B 1 307 ? 22.327 -37.856 -27.693 1.00 26.28 307 ALA B CA 1
ATOM 4311 C C . ALA B 1 307 ? 22.379 -38.792 -26.494 1.00 28.52 307 ALA B C 1
ATOM 4312 O O . ALA B 1 307 ? 23.433 -38.930 -25.862 1.00 26.96 307 ALA B O 1
ATOM 4314 N N . TYR B 1 308 ? 21.263 -39.427 -26.147 1.00 22.10 308 TYR B N 1
ATOM 4315 C CA . TYR B 1 308 ? 21.267 -40.379 -25.040 1.00 25.92 308 TYR B CA 1
ATOM 4316 C C . TYR B 1 308 ? 21.939 -41.657 -25.523 1.00 33.76 308 TYR B C 1
ATOM 4317 O O . TYR B 1 308 ? 21.317 -42.484 -26.201 1.00 39.08 308 TYR B O 1
ATOM 4326 N N . LYS B 1 309 ? 23.213 -41.812 -25.145 1.00 35.88 309 LYS B N 1
ATOM 4327 C CA . LYS B 1 309 ? 24.186 -42.742 -25.742 1.00 39.65 309 LYS B CA 1
ATOM 4328 C C . LYS B 1 309 ? 23.940 -42.999 -27.218 1.00 41.80 309 LYS B C 1
ATOM 4329 O O . LYS B 1 309 ? 24.875 -42.937 -28.011 1.00 51.73 309 LYS B O 1
#

Radius of gyration: 24.91 Å; Cα contacts (8 Å, |Δi|>4): 1390; chains: 2; bounding box: 60×65×57 Å

Solvent-accessible surface area: 21549 Å² total; per-residue (Å²): 107,31,115,3,10,0,4,0,26,14,76,37,202,99,41,31,78,0,35,50,7,11,121,59,28,32,1,72,34,1,0,0,0,26,0,4,6,50,59,72,46,42,15,39,3,40,11,123,44,83,23,83,96,6,153,0,4,74,34,7,52,54,0,73,80,127,55,5,25,0,10,0,0,0,1,8,28,83,54,112,6,0,1,69,53,4,110,48,24,73,41,0,4,44,4,0,4,99,0,3,89,94,23,142,8,56,22,0,0,0,6,0,21,12,58,7,10,51,54,100,63,1,9,42,53,2,3,81,0,0,18,64,5,19,177,75,51,116,58,5,28,0,0,3,0,0,36,5,56,1,65,2,12,41,76,48,0,26,70,5,0,25,18,0,101,178,40,55,6,109,15,33,1,0,0,0,17,0,22,26,13,10,45,27,12,98,63,67,3,0,71,25,0,27,78,0,0,65,27,0,12,64,49,0,82,61,39,9,62,53,68,68,78,43,0,25,89,5,0,0,0,2,0,5,0,0,3,0,29,3,19,84,3,71,0,49,49,114,5,0,67,63,0,6,97,31,0,121,86,87,32,3,3,4,0,0,0,58,1,4,16,1,4,84,74,12,120,89,14,68,28,102,43,23,53,56,54,7,0,2,26,120,27,144,96,37,22,0,0,125,17,0,22,55,2,122,83,90,11,10,0,4,0,26,10,66,42,196,103,36,32,76,0,47,54,8,9,104,59,25,46,10,85,32,1,0,0,0,26,0,3,9,48,62,65,36,52,11,41,2,34,17,114,40,66,22,78,99,6,145,0,3,78,30,7,49,48,0,77,93,115,54,7,20,0,20,0,0,0,1,8,30,103,33,128,8,0,0,70,52,12,107,42,25,64,34,0,3,52,3,0,8,119,0,2,88,92,23,160,9,72,40,0,0,0,5,0,26,14,70,16,10,57,53,99,58,0,8,38,62,2,2,80,0,0,3,78,5,19,176,76,47,116,57,3,48,0,0,3,1,0,37,5,60,10,66,2,12,42,76,49,0,30,70,3,0,43,10,0,103,175,34,53,11,111,18,38,3,0,0,0,18,0,26,29,12,8,43,24,11,78,69,66,1,0,55,25,0,31,86,0,0,62,29,0,18,65,55,0,81,62,29,14,59,53,68,80,79,40,0,39,54,5,0,0,0,3,0,6,0,0,5,0,32,2,17,68,1,74,0,51,45,115,5,0,66,64,0,2,77,20,0,119,88,87,29,2,22,17,0,0,0,58,1,4,18,1,4,86,78,11,120,92,12,70,29,96,49,24,57,48,57,8,0,2,25,120,23,138,86,36,19,0,1,116,20,0,30,52,4,187